Protein 8AHK (pdb70)

Structure (mmCIF, N/CA/C/O backbone):
data_8AHK
#
_entry.id   8AHK
#
loop_
_atom_site.group_PDB
_atom_site.id
_atom_site.type_symbol
_atom_site.label_atom_id
_atom_site.label_alt_id
_atom_site.label_comp_id
_atom_site.label_asym_id
_atom_site.label_entity_id
_atom_site.label_seq_id
_atom_site.pdbx_PDB_ins_code
_atom_site.Cartn_x
_atom_site.Cartn_y
_atom_site.Cartn_z
_atom_site.occupancy
_atom_site.B_iso_or_equiv
_atom_site.auth_seq_id
_atom_site.auth_comp_id
_atom_site.auth_asym_id
_atom_site.auth_atom_id
_atom_site.pdbx_PDB_model_num
ATOM 1 N N . ALA A 1 1 ? 14.138 0.614 0.052 1.00 0.00 1 ALA A N 1
ATOM 2 C CA . ALA A 1 1 ? 13.539 1.861 -0.467 1.00 0.00 1 ALA A CA 1
ATOM 3 C C . ALA A 1 1 ? 13.205 1.718 -1.945 1.00 0.00 1 ALA A C 1
ATOM 4 O O . ALA A 1 1 ? 12.053 1.874 -2.343 1.00 0.00 1 ALA A O 1
ATOM 13 N N . SER A 1 2 ? 14.208 1.402 -2.757 1.00 0.00 2 SER A N 1
ATOM 14 C CA . SER A 1 2 ? 13.999 1.207 -4.185 1.00 0.00 2 SER A CA 1
ATOM 15 C C . SER A 1 2 ? 13.375 -0.163 -4.460 1.00 0.00 2 SER A C 1
ATOM 16 O O . SER A 1 2 ? 13.972 -1.023 -5.113 1.00 0.00 2 SER A O 1
ATOM 24 N N . CYS A 1 3 ? 12.171 -0.359 -3.951 1.00 0.00 3 CYS A N 1
ATOM 25 C CA . CYS A 1 3 ? 11.470 -1.621 -4.094 1.00 0.00 3 CYS A CA 1
ATOM 26 C C . CYS A 1 3 ? 10.764 -1.697 -5.447 1.00 0.00 3 CYS A C 1
ATOM 27 O O . CYS A 1 3 ? 10.503 -0.674 -6.082 1.00 0.00 3 CYS A O 1
ATOM 34 N N . PRO A 1 4 ? 10.486 -2.935 -5.915 1.00 0.00 4 PRO A N 1
ATOM 35 C CA . PRO A 1 4 ? 9.893 -3.215 -7.236 1.00 0.00 4 PRO A CA 1
ATOM 36 C C . PRO A 1 4 ? 8.635 -2.423 -7.553 1.00 0.00 4 PRO A C 1
ATOM 37 O O . PRO A 1 4 ? 8.248 -2.310 -8.715 1.00 0.00 4 PRO A O 1
ATOM 48 N N . ASN A 1 5 ? 7.992 -1.894 -6.531 1.00 0.00 5 ASN A N 1
ATOM 49 C CA . ASN A 1 5 ? 6.675 -1.310 -6.696 1.00 0.00 5 ASN A CA 1
ATOM 50 C C . ASN A 1 5 ? 6.555 0.070 -6.063 1.00 0.00 5 ASN A C 1
ATOM 51 O O . ASN A 1 5 ? 5.529 0.378 -5.471 1.00 0.00 5 ASN A O 1
ATOM 62 N N . VAL A 1 6 ? 7.567 0.915 -6.188 1.00 0.00 6 VAL A N 1
ATOM 63 C CA . VAL A 1 6 ? 7.477 2.247 -5.595 1.00 0.00 6 VAL A CA 1
ATOM 64 C C . VAL A 1 6 ? 6.384 3.064 -6.280 1.00 0.00 6 VAL A C 1
ATOM 65 O O . VAL A 1 6 ? 6.474 3.383 -7.465 1.00 0.00 6 VAL A O 1
ATOM 78 N N . GLY A 1 7 ? 5.344 3.376 -5.523 1.00 0.00 7 GLY A N 1
ATOM 79 C CA . GLY A 1 7 ? 4.202 4.081 -6.059 1.00 0.00 7 GLY A CA 1
ATOM 80 C C . GLY A 1 7 ? 3.247 3.136 -6.751 1.00 0.00 7 GLY A C 1
ATOM 81 O O . GLY A 1 7 ? 2.349 3.559 -7.485 1.00 0.00 7 GLY A O 1
ATOM 85 N N . ALA A 1 8 ? 3.442 1.848 -6.517 1.00 0.00 8 ALA A N 1
ATOM 86 C CA . ALA A 1 8 ? 2.607 0.824 -7.126 1.00 0.00 8 ALA A CA 1
ATOM 87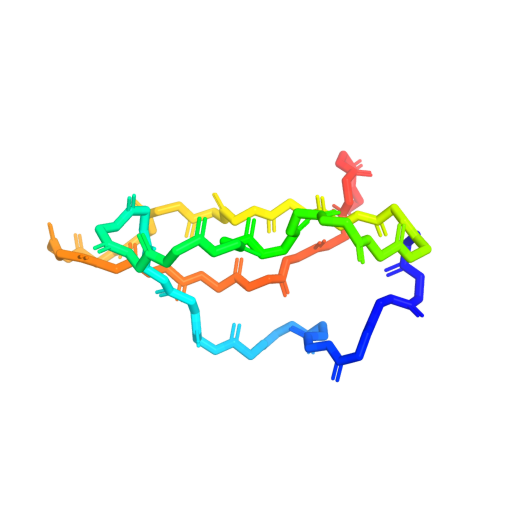 C C . ALA A 1 8 ? 1.594 0.322 -6.119 1.00 0.00 8 ALA A C 1
ATOM 88 O O . ALA A 1 8 ? 1.930 0.073 -4.967 1.00 0.00 8 ALA A O 1
ATOM 95 N N . VAL A 1 9 ? 0.358 0.178 -6.559 1.00 0.00 9 VAL A N 1
ATOM 96 C CA . VAL A 1 9 ? -0.734 -0.196 -5.673 1.00 0.00 9 VAL A CA 1
ATOM 97 C C . VAL A 1 9 ? -0.533 -1.581 -5.065 1.00 0.00 9 VAL A C 1
ATOM 98 O O . VAL A 1 9 ? -0.358 -2.576 -5.771 1.00 0.00 9 VAL A O 1
ATOM 111 N N . CYS A 1 10 ? -0.539 -1.615 -3.745 1.00 0.00 10 CYS A N 1
ATOM 112 C CA . CYS A 1 10 ? -0.553 -2.851 -2.989 1.00 0.00 10 CYS A CA 1
ATOM 113 C C . CYS A 1 10 ? -1.872 -2.937 -2.248 1.00 0.00 10 CYS A C 1
ATOM 114 O O . CYS A 1 10 ? -2.736 -2.082 -2.409 1.00 0.00 10 CYS A O 1
ATOM 121 N N . SER A 1 11 ? -2.034 -3.971 -1.467 1.00 0.00 11 SER A N 1
ATOM 122 C CA . SER A 1 11 ? -3.177 -4.092 -0.594 1.00 0.00 11 SER A CA 1
ATOM 123 C C . SER A 1 11 ? -2.746 -4.899 0.600 1.00 0.00 11 SER A C 1
ATOM 124 O O . SER A 1 11 ? -2.166 -5.967 0.435 1.00 0.00 11 SER A O 1
ATOM 132 N N . PRO A 1 12 ? -2.998 -4.409 1.817 1.00 0.00 12 PRO A N 1
ATOM 133 C CA . PRO A 1 12 ? -2.643 -5.150 3.020 1.00 0.00 12 PRO A CA 1
ATOM 134 C C . PRO A 1 12 ? -3.365 -6.497 3.079 1.00 0.00 12 PRO A C 1
ATOM 135 O O . PRO A 1 12 ? -3.058 -7.345 3.914 1.00 0.00 12 PRO A O 1
ATOM 146 N N . PHE A 1 13 ? -4.326 -6.684 2.171 1.00 0.00 13 PHE A N 1
ATOM 147 C CA . PHE A 1 13 ? -5.083 -7.927 2.087 1.00 0.00 13 PHE A CA 1
ATOM 148 C C . PHE A 1 13 ? -4.423 -8.903 1.121 1.00 0.00 13 PHE A C 1
ATOM 149 O O . PHE A 1 13 ? -4.921 -10.007 0.906 1.00 0.00 13 PHE A O 1
ATOM 166 N N . GLU A 1 14 ? -3.313 -8.490 0.521 1.00 0.00 14 GLU A N 1
ATOM 167 C CA . GLU A 1 14 ? -2.563 -9.355 -0.374 1.00 0.00 14 GLU A CA 1
ATOM 168 C C . GLU A 1 14 ? -1.752 -10.368 0.434 1.00 0.00 14 GLU A C 1
ATOM 169 O O . GLU A 1 14 ? -2.104 -10.686 1.573 1.00 0.00 14 GLU A O 1
ATOM 181 N N . THR A 1 15 ? -0.677 -10.869 -0.135 1.00 0.00 15 THR A N 1
ATOM 182 C CA . THR A 1 15 ? 0.097 -11.906 0.514 1.00 0.00 15 THR A CA 1
ATOM 183 C C . THR A 1 15 ? 1.395 -11.358 1.090 1.00 0.00 15 THR A C 1
ATOM 184 O O . THR A 1 15 ? 1.715 -11.576 2.261 1.00 0.00 15 THR A O 1
ATOM 195 N N . LYS A 1 16 ? 2.116 -10.627 0.260 1.00 0.00 16 LYS A N 1
ATOM 196 C CA . LYS A 1 16 ? 3.417 -10.076 0.623 1.00 0.00 16 LYS A CA 1
ATOM 197 C C . LYS A 1 16 ? 3.502 -8.563 0.392 1.00 0.00 16 LYS A C 1
ATOM 198 O O . LYS A 1 16 ? 4.496 -8.103 -0.168 1.00 0.00 16 LYS A O 1
ATOM 217 N N . PRO A 1 17 ? 2.467 -7.765 0.766 1.00 0.00 17 PRO A N 1
ATOM 218 C CA . PRO A 1 17 ? 2.415 -6.334 0.425 1.00 0.00 17 PRO A CA 1
ATOM 219 C C . PRO A 1 17 ? 3.703 -5.608 0.772 1.00 0.00 17 PRO A C 1
ATOM 220 O O . PRO A 1 17 ? 3.971 -5.323 1.943 1.00 0.00 17 PRO A O 1
ATOM 231 N N . CYS A 1 18 ? 4.474 -5.290 -0.265 1.00 0.00 18 CYS A N 1
ATOM 232 C CA . CYS A 1 18 ? 5.768 -4.621 -0.113 1.00 0.00 18 CYS A CA 1
ATOM 233 C C . CYS A 1 18 ? 6.628 -5.338 0.934 1.00 0.00 18 CYS A C 1
ATOM 234 O O . CYS A 1 18 ? 7.451 -4.722 1.611 1.00 0.00 18 CYS A O 1
ATOM 241 N N . GLY A 1 19 ? 6.432 -6.649 1.039 1.00 0.00 19 GLY A N 1
ATOM 242 C CA . GLY A 1 19 ? 7.001 -7.416 2.125 1.00 0.00 19 GLY A CA 1
ATOM 243 C C . GLY A 1 19 ? 8.432 -7.829 1.892 1.00 0.00 19 GLY A C 1
ATOM 244 O O . GLY A 1 19 ? 9.350 -7.013 2.011 1.00 0.00 19 GLY A O 1
ATOM 248 N N . ASN A 1 20 ? 8.616 -9.106 1.575 1.00 0.00 20 ASN A N 1
ATOM 249 C CA . ASN A 1 20 ? 9.943 -9.670 1.363 1.00 0.00 20 ASN A CA 1
ATOM 250 C C . ASN A 1 20 ? 10.592 -9.112 0.099 1.00 0.00 20 ASN A C 1
ATOM 251 O O . ASN A 1 20 ? 10.655 -9.773 -0.940 1.00 0.00 20 ASN A O 1
ATOM 262 N N . VAL A 1 21 ? 11.084 -7.889 0.210 1.00 0.00 21 VAL A N 1
ATOM 263 C CA . VAL A 1 21 ? 11.762 -7.214 -0.879 1.00 0.00 21 VAL A CA 1
ATOM 264 C C . VAL A 1 21 ? 12.912 -6.390 -0.311 1.00 0.00 21 VAL A C 1
ATOM 265 O O . VAL A 1 21 ? 13.197 -6.458 0.887 1.00 0.00 21 VAL A O 1
ATOM 278 N N . LYS A 1 22 ? 13.557 -5.611 -1.162 1.00 0.00 22 LYS A N 1
ATOM 279 C CA . LYS A 1 22 ? 14.634 -4.727 -0.735 1.00 0.00 22 LYS A CA 1
ATOM 280 C C . LYS A 1 22 ? 14.087 -3.477 -0.027 1.00 0.00 22 LYS A C 1
ATOM 281 O O . LYS A 1 22 ? 14.312 -2.346 -0.469 1.00 0.00 22 LYS A O 1
ATOM 300 N N . ASP A 1 23 ? 13.368 -3.705 1.077 1.00 0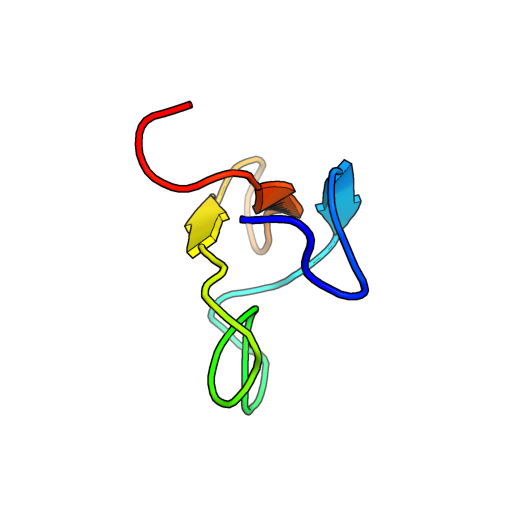.00 23 ASP A N 1
ATOM 301 C CA . ASP A 1 23 ? 12.831 -2.631 1.923 1.00 0.00 23 ASP A CA 1
ATOM 302 C C . ASP A 1 23 ? 11.733 -1.831 1.208 1.00 0.00 23 ASP A C 1
ATOM 303 O O . ASP A 1 23 ? 11.999 -1.077 0.269 1.00 0.00 23 ASP A O 1
ATOM 312 N N . CYS A 1 24 ? 10.495 -2.011 1.659 1.00 0.00 24 CYS A N 1
ATOM 313 C CA . CYS A 1 24 ? 9.336 -1.358 1.053 1.00 0.00 24 CYS A CA 1
ATOM 314 C C . CYS A 1 24 ? 8.185 -1.324 2.056 1.00 0.00 24 CYS A C 1
ATOM 315 O O . CYS A 1 24 ? 8.164 -2.111 3.003 1.00 0.00 24 CYS A O 1
ATOM 322 N N . ARG A 1 25 ? 7.241 -0.409 1.867 1.00 0.00 25 ARG A N 1
ATOM 323 C CA . ARG A 1 25 ? 6.110 -0.288 2.786 1.00 0.00 25 ARG A CA 1
ATOM 324 C C . ARG A 1 25 ? 4.792 -0.200 2.030 1.00 0.00 25 ARG A C 1
ATOM 325 O O . ARG A 1 25 ? 4.690 0.516 1.041 1.00 0.00 25 ARG A O 1
ATOM 346 N N . CYS A 1 26 ? 3.787 -0.933 2.492 1.00 0.00 26 CYS A N 1
ATOM 347 C CA . CYS A 1 26 ? 2.459 -0.854 1.898 1.00 0.00 26 CYS A CA 1
ATOM 348 C C . CYS A 1 26 ? 1.655 0.206 2.633 1.00 0.00 26 CYS A C 1
ATOM 349 O O . CYS A 1 26 ? 1.176 -0.030 3.740 1.00 0.00 26 CYS A O 1
ATOM 356 N N . LEU A 1 27 ? 1.556 1.386 2.036 1.00 0.00 27 LEU A N 1
ATOM 357 C CA . LEU A 1 27 ? 0.739 2.459 2.586 1.00 0.00 27 LEU A CA 1
ATOM 358 C C . LEU A 1 27 ? -0.707 2.168 2.222 1.00 0.00 27 LEU A C 1
ATOM 359 O O . LEU A 1 27 ? -1.094 2.356 1.076 1.00 0.00 27 LEU A O 1
ATOM 375 N N . PRO A 1 28 ? -1.519 1.727 3.189 1.00 0.00 28 PRO A N 1
ATOM 376 C CA . PRO A 1 28 ? -2.897 1.326 2.940 1.00 0.00 28 PRO A CA 1
ATOM 377 C C . PRO A 1 28 ? -3.839 2.519 2.786 1.00 0.00 28 PRO A C 1
ATOM 378 O O . PRO A 1 28 ? -4.662 2.802 3.660 1.00 0.00 28 PRO A O 1
ATOM 389 N N . TRP A 1 29 ? -3.697 3.227 1.675 1.00 0.00 29 TRP A N 1
ATOM 390 C CA . TRP A 1 29 ? -4.586 4.330 1.358 1.00 0.00 29 TRP A CA 1
ATOM 391 C C . TRP A 1 29 ? -5.784 3.843 0.538 1.00 0.00 29 TRP A C 1
ATOM 392 O O . TRP A 1 29 ? -5.838 2.688 0.091 1.00 0.00 29 TRP A O 1
ATOM 413 N N . GLY A 1 30 ? -6.760 4.714 0.374 1.00 0.00 30 GLY A N 1
ATOM 414 C CA . GLY A 1 30 ? -7.962 4.337 -0.324 1.00 0.00 30 GLY A CA 1
ATOM 415 C C . GLY A 1 30 ? -8.941 3.699 0.623 1.00 0.00 30 GLY A C 1
ATOM 416 O O . GLY A 1 30 ? -9.130 4.185 1.738 1.00 0.00 30 GLY A O 1
ATOM 420 N N . LEU A 1 31 ? -9.554 2.605 0.212 1.00 0.00 31 LEU A N 1
ATOM 421 C CA . LEU A 1 31 ? -10.506 1.933 1.082 1.00 0.00 31 LEU A CA 1
ATOM 422 C C . LEU A 1 31 ? -9.994 0.548 1.455 1.00 0.00 31 LEU A C 1
ATOM 423 O O . LEU A 1 31 ? -10.058 0.142 2.615 1.00 0.00 31 LEU A O 1
ATOM 439 N N . PHE A 1 32 ? -9.482 -0.172 0.465 1.00 0.00 32 PHE A N 1
ATOM 440 C CA . PHE A 1 32 ? -9.110 -1.568 0.665 1.00 0.00 32 PHE A CA 1
ATOM 441 C C . PHE A 1 32 ? -7.659 -1.863 0.299 1.00 0.00 32 PHE A C 1
ATOM 442 O O . PHE A 1 32 ? -7.241 -3.012 0.360 1.00 0.00 32 PHE A O 1
ATOM 459 N N . PHE A 1 33 ? -6.889 -0.874 -0.116 1.00 0.00 33 PHE A N 1
ATOM 460 C CA . PHE A 1 33 ? -5.573 -1.174 -0.645 1.00 0.00 33 PHE A CA 1
ATOM 461 C C . PHE A 1 33 ? -4.570 -0.121 -0.233 1.00 0.00 33 PHE A C 1
ATOM 462 O O . PHE A 1 33 ? -4.639 0.400 0.871 1.00 0.00 33 PHE A O 1
ATOM 479 N N . GLY A 1 34 ? -3.629 0.147 -1.113 1.00 0.00 34 GLY A N 1
ATOM 480 C CA . GLY A 1 34 ? -2.632 1.149 -0.863 1.00 0.00 34 GLY A CA 1
ATOM 481 C C . GLY A 1 34 ? -1.571 1.155 -1.935 1.00 0.00 34 GLY A C 1
ATOM 482 O O . GLY A 1 34 ? -1.840 0.780 -3.073 1.00 0.00 34 GLY A O 1
ATOM 486 N N . THR A 1 35 ? -0.367 1.575 -1.584 1.00 0.00 35 THR A N 1
ATOM 487 C CA . THR A 1 35 ? 0.740 1.586 -2.532 1.00 0.00 35 THR A CA 1
ATOM 488 C C . THR A 1 35 ? 2.052 1.231 -1.848 1.00 0.00 35 THR A C 1
ATOM 489 O O . THR A 1 35 ? 2.285 1.620 -0.702 1.00 0.00 35 THR A O 1
ATOM 500 N N . CYS A 1 36 ? 2.891 0.480 -2.549 1.00 0.00 36 CYS A N 1
ATOM 501 C CA . CYS A 1 36 ? 4.251 0.239 -2.111 1.00 0.00 36 CYS A CA 1
ATOM 502 C C . CYS A 1 36 ? 5.022 1.538 -2.196 1.00 0.00 36 CYS A C 1
ATOM 503 O O . CYS A 1 36 ? 5.221 2.082 -3.279 1.00 0.00 36 CYS A O 1
ATOM 510 N N . ILE A 1 37 ? 5.402 2.053 -1.049 1.00 0.00 37 ILE A N 1
ATOM 511 C CA . ILE A 1 37 ? 6.042 3.346 -0.963 1.00 0.00 37 ILE A CA 1
ATOM 512 C C . ILE A 1 37 ? 7.437 3.225 -0.386 1.00 0.00 37 ILE A C 1
ATOM 513 O O . ILE A 1 37 ? 7.873 2.145 0.022 1.00 0.00 37 ILE A O 1
ATOM 529 N N . ASN A 1 38 ? 8.113 4.352 -0.339 1.00 0.00 38 ASN A N 1
ATOM 530 C CA . ASN A 1 38 ? 9.432 4.440 0.251 1.00 0.00 38 ASN A CA 1
ATOM 531 C C . ASN A 1 38 ? 9.299 4.615 1.753 1.00 0.00 38 ASN A C 1
ATOM 532 O O . ASN A 1 38 ? 8.690 5.582 2.212 1.00 0.00 38 ASN A O 1
ATOM 543 N N . PRO A 1 39 ? 9.846 3.677 2.539 1.00 0.00 39 PRO A N 1
ATOM 544 C CA . PRO A 1 39 ? 9.756 3.720 4.001 1.00 0.00 39 PRO A CA 1
ATOM 545 C C . PRO A 1 39 ? 10.240 5.043 4.570 1.00 0.00 39 PRO A C 1
ATOM 546 O O . PRO A 1 39 ? 11.395 5.425 4.373 1.00 0.00 39 PRO A O 1
ATOM 557 N N . THR A 1 40 ? 9.337 5.734 5.257 1.00 0.00 40 THR A N 1
ATOM 558 C CA . THR A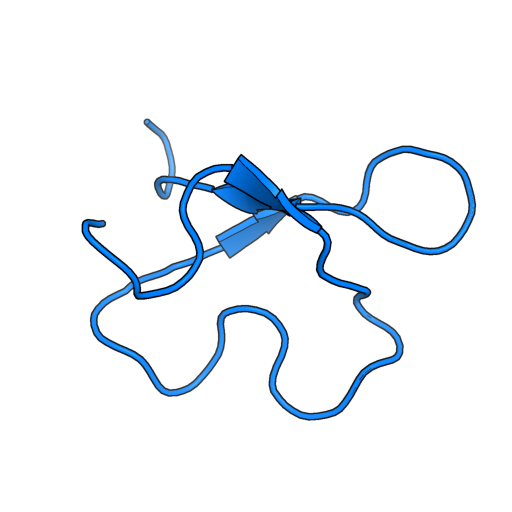 1 40 ? 9.603 7.039 5.872 1.00 0.00 40 THR A CA 1
ATOM 559 C C . THR A 1 40 ? 10.163 8.053 4.867 1.00 0.00 40 THR A C 1
ATOM 560 O O . THR A 1 40 ? 10.733 9.075 5.250 1.00 0.00 40 THR A O 1
ATOM 571 N N . GLY A 1 41 ? 9.986 7.767 3.585 1.00 0.00 41 GLY A N 1
ATOM 572 C CA . GLY A 1 41 ? 10.464 8.657 2.549 1.00 0.00 41 GLY A CA 1
ATOM 573 C C . GLY A 1 41 ? 9.338 9.434 1.910 1.00 0.00 41 GLY A C 1
ATOM 574 O O . GLY A 1 41 ? 9.584 10.549 1.412 1.00 0.00 41 GLY A O 1
ATOM 579 N N . ALA A 1 1 ? 15.160 1.677 0.875 1.00 0.00 1 ALA A N 2
ATOM 580 C CA . ALA A 1 1 ? 13.977 2.048 0.070 1.00 0.00 1 ALA A CA 2
ATOM 581 C C . ALA A 1 1 ? 14.284 1.903 -1.412 1.00 0.00 1 ALA A C 2
ATOM 582 O O . ALA A 1 1 ? 14.411 2.892 -2.136 1.00 0.00 1 ALA A O 2
ATOM 591 N N . SER A 1 2 ? 14.413 0.663 -1.860 1.00 0.00 2 SER A N 2
ATOM 592 C CA . SER A 1 2 ? 14.759 0.392 -3.246 1.00 0.00 2 SER A CA 2
ATOM 593 C C . SER A 1 2 ? 13.976 -0.807 -3.771 1.00 0.00 2 SER A C 2
ATOM 594 O O . SER A 1 2 ? 14.529 -1.686 -4.436 1.00 0.00 2 SER A O 2
ATOM 602 N N . CYS A 1 3 ? 12.690 -0.849 -3.457 1.00 0.00 3 CYS A N 2
ATOM 603 C CA . CYS A 1 3 ? 11.839 -1.933 -3.917 1.00 0.00 3 CYS A CA 2
ATOM 604 C C . CYS A 1 3 ? 11.442 -1.719 -5.375 1.00 0.00 3 CYS A C 2
ATOM 605 O O . CYS A 1 3 ? 11.401 -0.583 -5.845 1.00 0.00 3 CYS A O 2
ATOM 612 N N . PRO A 1 4 ? 11.180 -2.816 -6.108 1.00 0.00 4 PRO A N 2
ATOM 613 C CA . PRO A 1 4 ? 10.878 -2.786 -7.546 1.00 0.00 4 PRO A CA 2
ATOM 614 C C . PRO A 1 4 ? 9.889 -1.697 -7.946 1.00 0.00 4 PRO A C 2
ATOM 615 O O . PRO A 1 4 ? 10.197 -0.825 -8.758 1.00 0.00 4 PRO A O 2
ATOM 626 N N . ASN A 1 5 ? 8.709 -1.746 -7.358 1.00 0.00 5 ASN A N 2
ATOM 627 C CA . ASN A 1 5 ? 7.614 -0.888 -7.769 1.00 0.00 5 ASN A CA 2
ATOM 628 C C . ASN A 1 5 ? 7.256 0.144 -6.703 1.00 0.00 5 ASN A C 2
ATOM 629 O O . ASN A 1 5 ? 6.423 -0.107 -5.831 1.00 0.00 5 ASN A O 2
ATOM 640 N N . VAL A 1 6 ? 7.903 1.298 -6.766 1.00 0.00 6 VAL A N 2
ATOM 641 C CA . VAL A 1 6 ? 7.575 2.402 -5.874 1.00 0.00 6 VAL A CA 2
ATOM 642 C C . VAL A 1 6 ? 6.358 3.156 -6.406 1.00 0.00 6 VAL A C 2
ATOM 643 O O . VAL A 1 6 ? 6.327 3.556 -7.572 1.00 0.00 6 VAL A O 2
ATOM 656 N N . GLY A 1 7 ? 5.356 3.332 -5.555 1.00 0.00 7 GLY A N 2
ATOM 657 C CA . GLY A 1 7 ? 4.134 4.000 -5.960 1.00 0.00 7 GLY A CA 2
ATOM 658 C C . GLY A 1 7 ? 3.144 3.036 -6.578 1.00 0.00 7 GLY A C 2
ATOM 659 O O . GLY A 1 7 ? 2.175 3.446 -7.220 1.00 0.00 7 GLY A O 2
ATOM 663 N N . ALA A 1 8 ? 3.378 1.747 -6.368 1.00 0.00 8 ALA A N 2
ATOM 664 C CA . ALA A 1 8 ? 2.560 0.711 -6.988 1.00 0.00 8 ALA A CA 2
ATOM 665 C C . ALA A 1 8 ? 1.515 0.188 -6.018 1.00 0.00 8 ALA A C 2
ATOM 666 O O . ALA A 1 8 ? 1.834 -0.174 -4.891 1.00 0.00 8 ALA A O 2
ATOM 673 N N . VAL A 1 9 ? 0.269 0.146 -6.469 1.00 0.00 9 VAL A N 2
ATOM 674 C CA . VAL A 1 9 ? -0.850 -0.247 -5.621 1.00 0.00 9 VAL A CA 2
ATOM 675 C C . VAL A 1 9 ? -0.672 -1.647 -5.033 1.00 0.00 9 VAL A C 2
ATOM 676 O O . VAL A 1 9 ? -0.487 -2.628 -5.751 1.00 0.00 9 VAL A O 2
ATOM 689 N N . CYS A 1 10 ? -0.726 -1.702 -3.717 1.00 0.00 10 CYS A N 2
ATOM 690 C CA . CYS A 1 10 ? -0.715 -2.944 -2.973 1.00 0.00 10 CYS A CA 2
ATOM 691 C C . CYS A 1 10 ? -1.972 -2.997 -2.127 1.00 0.00 10 CYS A C 2
ATOM 692 O O . CYS A 1 10 ? -2.589 -1.974 -1.879 1.00 0.00 10 CYS A O 2
ATOM 699 N N . SER A 1 11 ? -2.366 -4.175 -1.709 1.00 0.00 11 SER A N 2
ATOM 700 C CA . SER A 1 11 ? -3.451 -4.302 -0.759 1.00 0.00 11 SER A CA 2
ATOM 701 C C . SER A 1 11 ? -2.921 -5.003 0.478 1.00 0.00 11 SER A C 2
ATOM 702 O O . SER A 1 11 ? -2.303 -6.059 0.368 1.00 0.00 11 SER A O 2
ATOM 710 N N . PRO A 1 12 ? -3.120 -4.430 1.675 1.00 0.00 12 PRO A N 2
ATOM 711 C CA . PRO A 1 12 ? -2.678 -5.068 2.912 1.00 0.00 12 PRO A CA 2
ATOM 712 C C . PRO A 1 12 ? -3.390 -6.402 3.145 1.00 0.00 12 PRO A C 2
ATOM 713 O O . PRO A 1 12 ? -3.062 -7.141 4.072 1.00 0.00 12 PRO A O 2
ATOM 724 N N . PHE A 1 13 ? -4.367 -6.702 2.286 1.00 0.00 13 PHE A N 2
ATOM 725 C CA . PHE A 1 13 ? -5.096 -7.962 2.352 1.00 0.00 13 PHE A CA 2
ATOM 726 C C . PHE A 1 13 ? -4.414 -9.039 1.511 1.00 0.00 13 PHE A C 2
ATOM 727 O O . PHE A 1 13 ? -4.846 -10.192 1.502 1.00 0.00 13 PHE A O 2
ATOM 744 N N . GLU A 1 14 ? -3.351 -8.665 0.804 1.00 0.00 14 GLU A N 2
ATOM 745 C CA . GLU A 1 14 ? -2.623 -9.613 -0.028 1.00 0.00 14 GLU A CA 2
ATOM 746 C C . GLU A 1 14 ? -1.724 -10.502 0.829 1.00 0.00 14 GLU A C 2
ATOM 747 O O . GLU A 1 14 ? -1.943 -10.656 2.033 1.00 0.00 14 GLU A O 2
ATOM 759 N N . THR A 1 15 ? -0.703 -11.063 0.209 1.00 0.00 15 THR A N 2
ATOM 760 C CA . THR A 1 15 ? 0.172 -12.004 0.878 1.00 0.00 15 THR A CA 2
ATOM 761 C C . THR A 1 15 ? 1.550 -11.413 1.133 1.00 0.00 15 THR A C 2
ATOM 762 O O . THR A 1 15 ? 2.108 -11.534 2.226 1.00 0.00 15 THR A O 2
ATOM 773 N N . LYS A 1 16 ? 2.085 -10.763 0.116 1.00 0.00 16 LYS A N 2
ATOM 774 C CA . LYS A 1 16 ? 3.436 -10.222 0.163 1.00 0.00 16 LYS A CA 2
ATOM 775 C C . LYS A 1 16 ? 3.490 -8.704 -0.055 1.00 0.00 16 LYS A C 2
ATOM 776 O O . LYS A 1 16 ? 4.384 -8.238 -0.766 1.00 0.00 16 LYS A O 2
ATOM 795 N N . PRO A 1 17 ? 2.560 -7.898 0.523 1.00 0.00 17 PRO A N 2
ATOM 796 C CA . PRO A 1 17 ? 2.478 -6.464 0.209 1.00 0.00 17 PRO A CA 2
ATOM 797 C C . PRO A 1 17 ? 3.788 -5.749 0.472 1.00 0.00 17 PRO A C 2
ATOM 798 O O . PRO A 1 17 ? 4.156 -5.504 1.622 1.00 0.00 17 PRO A O 2
ATOM 809 N N . CYS A 1 18 ? 4.469 -5.411 -0.616 1.00 0.00 18 CYS A N 2
ATOM 810 C CA . CYS A 1 18 ? 5.770 -4.744 -0.561 1.00 0.00 18 CYS A CA 2
ATOM 811 C C . CYS A 1 18 ? 6.735 -5.513 0.347 1.00 0.00 18 CYS A C 2
ATOM 812 O O . CYS A 1 18 ? 7.648 -4.932 0.934 1.00 0.00 18 CYS A O 2
ATOM 819 N N . GLY A 1 19 ? 6.524 -6.821 0.457 1.00 0.00 19 GLY A N 2
ATOM 820 C CA . GLY A 1 19 ? 7.280 -7.619 1.395 1.00 0.00 19 GLY A CA 2
ATOM 821 C C . GLY A 1 19 ? 8.405 -8.387 0.745 1.00 0.00 19 GLY A C 2
ATOM 822 O O . GLY A 1 19 ? 8.328 -8.731 -0.437 1.00 0.00 19 GLY A O 2
ATOM 826 N N . ASN A 1 20 ? 9.430 -8.668 1.544 1.00 0.00 20 ASN A N 2
ATOM 827 C CA . ASN A 1 20 ? 10.632 -9.381 1.110 1.00 0.00 20 ASN A CA 2
ATOM 828 C C . ASN A 1 20 ? 11.249 -8.678 -0.086 1.00 0.00 20 ASN A C 2
ATOM 829 O O . ASN A 1 20 ? 11.241 -9.194 -1.206 1.00 0.00 20 ASN A O 2
ATOM 840 N N . VAL A 1 21 ? 11.847 -7.534 0.190 1.00 0.00 21 VAL A N 2
ATOM 841 C CA . VAL A 1 21 ? 12.414 -6.661 -0.826 1.00 0.00 21 VAL A CA 2
ATOM 842 C C . VAL A 1 21 ? 13.429 -5.740 -0.167 1.00 0.00 21 VAL A C 2
ATOM 843 O O . VAL A 1 21 ? 13.772 -5.916 1.002 1.00 0.00 21 VAL A O 2
ATOM 856 N N . LYS A 1 22 ? 13.904 -4.765 -0.920 1.00 0.00 22 LYS A N 2
ATOM 857 C CA . LYS A 1 22 ? 14.808 -3.752 -0.397 1.00 0.00 22 LYS A CA 2
ATOM 858 C C . LYS A 1 22 ? 14.018 -2.729 0.420 1.00 0.00 22 LYS A C 2
ATOM 859 O O . LYS A 1 22 ? 13.887 -1.574 0.005 1.00 0.00 22 LYS A O 2
ATOM 878 N N . ASP A 1 23 ? 13.495 -3.194 1.563 1.00 0.00 23 ASP A N 2
ATOM 879 C CA . ASP A 1 23 ? 12.669 -2.405 2.499 1.00 0.00 23 ASP A CA 2
ATOM 880 C C . ASP A 1 23 ? 11.610 -1.544 1.794 1.00 0.00 23 ASP A C 2
ATOM 881 O O . ASP A 1 23 ? 11.880 -0.462 1.271 1.00 0.00 23 ASP A O 2
ATOM 890 N N . CYS A 1 24 ? 10.383 -2.050 1.801 1.00 0.00 24 CYS A N 2
ATOM 891 C CA . CYS A 1 24 ? 9.262 -1.398 1.136 1.00 0.00 24 CYS A CA 2
ATOM 892 C C . CYS A 1 24 ? 8.046 -1.423 2.051 1.00 0.00 24 CYS A C 2
ATOM 893 O O . CYS A 1 24 ? 7.883 -2.346 2.849 1.00 0.00 24 CYS A O 2
ATOM 900 N N . ARG A 1 25 ? 7.200 -0.412 1.946 1.00 0.00 25 ARG A N 2
ATOM 901 C CA . ARG A 1 25 ? 6.052 -0.289 2.833 1.00 0.00 25 ARG A CA 2
ATOM 902 C C . ARG A 1 25 ? 4.767 -0.207 2.035 1.00 0.00 25 ARG A C 2
ATOM 903 O O . ARG A 1 25 ? 4.690 0.536 1.062 1.00 0.00 25 ARG A O 2
ATOM 924 N N . CYS A 1 26 ? 3.760 -0.970 2.425 1.00 0.00 26 CYS A N 2
ATOM 925 C CA . CYS A 1 26 ? 2.455 -0.814 1.816 1.00 0.00 26 CYS A CA 2
ATOM 926 C C . CYS A 1 26 ? 1.670 0.231 2.588 1.00 0.00 26 CYS A C 2
ATOM 927 O O . CYS A 1 26 ? 1.196 -0.031 3.692 1.00 0.00 26 CYS A O 2
ATOM 934 N N . LEU A 1 27 ? 1.571 1.423 2.021 1.00 0.00 27 LEU A N 2
ATOM 935 C CA . LEU A 1 27 ? 0.755 2.481 2.596 1.00 0.00 27 LEU A CA 2
ATOM 936 C C . LEU A 1 27 ? -0.684 2.185 2.227 1.00 0.00 27 LEU A C 2
ATOM 937 O O . LEU A 1 27 ? -1.074 2.380 1.084 1.00 0.00 27 LEU A O 2
ATOM 953 N N . PRO A 1 28 ? -1.488 1.725 3.185 1.00 0.00 28 PRO A N 2
ATOM 954 C CA . PRO A 1 28 ? -2.856 1.312 2.923 1.00 0.00 28 PRO A CA 2
ATOM 955 C C . PRO A 1 28 ? -3.809 2.500 2.801 1.00 0.00 28 PRO A C 2
ATOM 956 O O . PRO A 1 28 ? -4.653 2.736 3.671 1.00 0.00 28 PRO A O 2
ATOM 967 N N . TRP A 1 29 ? -3.659 3.247 1.716 1.00 0.00 29 TRP A N 2
ATOM 968 C CA . TRP A 1 29 ? -4.546 4.359 1.423 1.00 0.00 29 TRP A CA 2
ATOM 969 C C . TRP A 1 29 ? -5.733 3.895 0.579 1.00 0.00 29 TRP A C 2
ATOM 970 O O . TRP A 1 29 ? -5.776 2.759 0.086 1.00 0.00 29 TRP A O 2
ATOM 991 N N . GLY A 1 30 ? -6.718 4.757 0.444 1.00 0.00 30 GLY A N 2
ATOM 992 C CA . GLY A 1 30 ? -7.868 4.424 -0.351 1.00 0.00 30 GLY A CA 2
ATOM 993 C C . GLY A 1 30 ? -8.940 3.778 0.481 1.00 0.00 30 GLY A C 2
ATOM 994 O O . GLY A 1 30 ? -9.313 4.303 1.531 1.00 0.00 30 GLY A O 2
ATOM 998 N N . LEU A 1 31 ? -9.432 2.634 0.041 1.00 0.00 31 LEU A N 2
ATOM 999 C CA . LEU A 1 31 ? -10.512 1.978 0.756 1.00 0.00 31 LEU A CA 2
ATOM 1000 C C . LEU A 1 31 ? -10.107 0.580 1.210 1.00 0.00 31 LEU A C 2
ATOM 1001 O O . LEU A 1 31 ? -10.361 0.188 2.350 1.00 0.00 31 LEU A O 2
ATOM 1017 N N . PHE A 1 32 ? -9.480 -0.175 0.316 1.00 0.00 32 PHE A N 2
ATOM 1018 C CA . PHE A 1 32 ? -9.099 -1.547 0.628 1.00 0.00 32 PHE A CA 2
ATOM 1019 C C . PHE A 1 32 ? -7.612 -1.806 0.404 1.00 0.00 32 PHE A C 2
ATOM 1020 O O . PHE A 1 32 ? -7.135 -2.910 0.651 1.00 0.00 32 PHE A O 2
ATOM 1037 N N . PHE A 1 33 ? -6.870 -0.820 -0.072 1.00 0.00 33 PHE A N 2
ATOM 1038 C CA . PHE A 1 33 ? -5.547 -1.108 -0.589 1.00 0.00 33 PHE A CA 2
ATOM 1039 C C . PHE A 1 33 ? -4.575 -0.012 -0.214 1.00 0.00 33 PHE A C 2
ATOM 1040 O O . PHE A 1 33 ? -4.651 0.529 0.878 1.00 0.00 33 PHE A O 2
ATOM 1057 N N . GLY A 1 34 ? -3.655 0.274 -1.111 1.00 0.00 34 GLY A N 2
ATOM 1058 C CA . GLY A 1 34 ? -2.667 1.292 -0.889 1.00 0.00 34 GLY A CA 2
ATOM 1059 C C . GLY A 1 34 ? -1.577 1.226 -1.932 1.00 0.00 34 GLY A C 2
ATOM 1060 O O . GLY A 1 34 ? -1.823 0.772 -3.046 1.00 0.00 34 GLY A O 2
ATOM 1064 N N . THR A 1 35 ? -0.375 1.661 -1.588 1.00 0.00 35 THR A N 2
ATOM 1065 C CA . THR A 1 35 ? 0.736 1.619 -2.531 1.00 0.00 35 THR A CA 2
ATOM 1066 C C . THR A 1 35 ? 2.047 1.226 -1.849 1.00 0.00 35 THR A C 2
ATOM 1067 O O . THR A 1 35 ? 2.275 1.550 -0.683 1.00 0.00 35 THR A O 2
ATOM 1078 N N . CYS A 1 36 ? 2.887 0.505 -2.584 1.00 0.00 36 CYS A N 2
ATOM 1079 C CA . CYS A 1 36 ? 4.256 0.240 -2.167 1.00 0.00 36 CYS A CA 2
ATOM 1080 C C . CYS A 1 36 ? 5.056 1.519 -2.228 1.00 0.00 36 CYS A C 2
ATOM 1081 O O . CYS A 1 36 ? 5.384 2.011 -3.307 1.00 0.00 36 CYS A O 2
ATOM 1088 N N . ILE A 1 37 ? 5.332 2.060 -1.063 1.00 0.00 37 ILE A N 2
ATOM 1089 C CA . ILE A 1 37 ? 6.023 3.321 -0.937 1.00 0.00 37 ILE A CA 2
ATOM 1090 C C . ILE A 1 37 ? 7.378 3.124 -0.300 1.00 0.00 37 ILE A C 2
ATOM 1091 O O . ILE A 1 37 ? 7.722 2.031 0.164 1.00 0.00 37 ILE A O 2
ATOM 1107 N N . ASN A 1 38 ? 8.121 4.201 -0.265 1.00 0.00 38 ASN A N 2
ATOM 1108 C CA . ASN A 1 38 ? 9.423 4.221 0.356 1.00 0.00 38 ASN A CA 2
ATOM 1109 C C . ASN A 1 38 ? 9.268 4.568 1.827 1.00 0.00 38 ASN A C 2
ATOM 1110 O O . ASN A 1 38 ? 8.707 5.611 2.161 1.00 0.00 38 ASN A O 2
ATOM 1121 N N . PRO A 1 39 ? 9.739 3.682 2.722 1.00 0.00 39 PRO A N 2
ATOM 1122 C CA . PRO A 1 39 ? 9.559 3.833 4.170 1.00 0.00 39 PRO A CA 2
ATOM 1123 C C . PRO A 1 39 ? 9.957 5.215 4.678 1.00 0.00 39 PRO A C 2
ATOM 1124 O O . PRO A 1 39 ? 11.116 5.625 4.546 1.00 0.00 39 PRO A O 2
ATOM 1135 N N . THR A 1 40 ? 8.983 5.914 5.260 1.00 0.00 40 THR A N 2
ATOM 1136 C CA . THR A 1 40 ? 9.146 7.287 5.758 1.00 0.00 40 THR A CA 2
ATOM 1137 C C . THR A 1 40 ? 9.767 8.221 4.713 1.00 0.00 40 THR A C 2
ATOM 1138 O O . THR A 1 40 ? 10.333 9.260 5.054 1.00 0.00 40 THR A O 2
ATOM 1149 N N . GLY A 1 41 ? 9.656 7.846 3.448 1.00 0.00 41 GLY A N 2
ATOM 1150 C CA . GLY A 1 41 ? 10.153 8.684 2.380 1.00 0.00 41 GLY A CA 2
ATOM 1151 C C . GLY A 1 41 ? 9.034 9.204 1.507 1.00 0.00 41 GLY A C 2
ATOM 1152 O O . GLY A 1 41 ? 7.905 9.364 2.019 1.00 0.00 41 GLY A O 2
ATOM 1157 N N . ALA A 1 1 ? 14.228 0.556 0.022 1.00 0.00 1 ALA A N 3
ATOM 1158 C CA . ALA A 1 1 ? 13.552 1.584 -0.806 1.00 0.00 1 ALA A CA 3
ATOM 1159 C C . ALA A 1 1 ? 13.353 1.098 -2.238 1.00 0.00 1 ALA A C 3
ATOM 1160 O O . ALA A 1 1 ? 12.405 1.501 -2.914 1.00 0.00 1 ALA A O 3
ATOM 1169 N N . SER A 1 2 ? 14.242 0.231 -2.699 1.00 0.00 2 SER A N 3
ATOM 1170 C CA . SER A 1 2 ? 14.176 -0.276 -4.059 1.00 0.00 2 SER A CA 3
ATOM 1171 C C . SER A 1 2 ? 13.168 -1.416 -4.170 1.00 0.00 2 SER A C 3
ATOM 1172 O O . SER A 1 2 ? 13.527 -2.593 -4.126 1.00 0.00 2 SER A O 3
ATOM 1180 N N . CYS A 1 3 ? 11.902 -1.055 -4.296 1.00 0.00 3 CYS A N 3
ATOM 1181 C CA . CYS A 1 3 ? 10.845 -2.038 -4.440 1.00 0.00 3 CYS A CA 3
ATOM 1182 C C . CYS A 1 3 ? 10.625 -2.349 -5.912 1.00 0.00 3 CYS A C 3
ATOM 1183 O O . CYS A 1 3 ? 10.896 -1.498 -6.763 1.00 0.00 3 CYS A O 3
ATOM 1190 N N . PRO A 1 4 ? 10.163 -3.568 -6.239 1.00 0.00 4 PRO A N 3
ATOM 1191 C CA . PRO A 1 4 ? 9.824 -3.944 -7.612 1.00 0.00 4 PRO A CA 3
ATOM 1192 C C . PRO A 1 4 ? 8.998 -2.870 -8.300 1.00 0.00 4 PRO A C 3
ATOM 1193 O O . PRO A 1 4 ? 9.287 -2.451 -9.422 1.00 0.00 4 PRO A O 3
ATOM 1204 N N . ASN A 1 5 ? 7.980 -2.419 -7.597 1.00 0.00 5 ASN A N 3
ATOM 1205 C CA . ASN A 1 5 ? 7.076 -1.417 -8.112 1.00 0.00 5 ASN A CA 3
ATOM 1206 C C . ASN A 1 5 ? 6.785 -0.367 -7.043 1.00 0.00 5 ASN A C 3
ATOM 1207 O O . ASN A 1 5 ? 5.885 -0.539 -6.221 1.00 0.00 5 ASN A O 3
ATOM 1218 N N . VAL A 1 6 ? 7.576 0.701 -7.036 1.00 0.00 6 VAL A N 3
ATOM 1219 C CA . VAL A 1 6 ? 7.383 1.797 -6.093 1.00 0.00 6 VAL A CA 3
ATOM 1220 C C . VAL A 1 6 ? 6.276 2.722 -6.586 1.00 0.00 6 VAL A C 3
ATOM 1221 O O . VAL A 1 6 ? 6.211 3.056 -7.773 1.00 0.00 6 VAL A O 3
ATOM 1234 N N . GLY A 1 7 ? 5.406 3.120 -5.672 1.00 0.00 7 GLY A N 3
ATOM 1235 C CA . GLY A 1 7 ? 4.261 3.931 -6.022 1.00 0.00 7 GLY A CA 3
ATOM 1236 C C . GLY A 1 7 ? 3.158 3.085 -6.606 1.00 0.00 7 GLY A C 3
ATOM 1237 O O . GLY A 1 7 ? 2.189 3.604 -7.163 1.00 0.00 7 GLY A O 3
ATOM 1241 N N . ALA A 1 8 ? 3.299 1.776 -6.457 1.00 0.00 8 ALA A N 3
ATOM 1242 C CA . ALA A 1 8 ? 2.360 0.837 -7.054 1.00 0.00 8 ALA A CA 3
ATOM 1243 C C . ALA A 1 8 ? 1.376 0.334 -6.019 1.00 0.00 8 ALA A C 3
ATOM 1244 O O . ALA A 1 8 ? 1.760 0.012 -4.898 1.00 0.00 8 ALA A O 3
ATOM 1251 N N . VAL A 1 9 ? 0.112 0.272 -6.406 1.00 0.00 9 VAL A N 3
ATOM 1252 C CA . VAL A 1 9 ? -0.959 -0.132 -5.504 1.00 0.00 9 VAL A CA 3
ATOM 1253 C C . VAL A 1 9 ? -0.742 -1.535 -4.941 1.00 0.00 9 VAL A C 3
ATOM 1254 O O . VAL A 1 9 ? -0.658 -2.515 -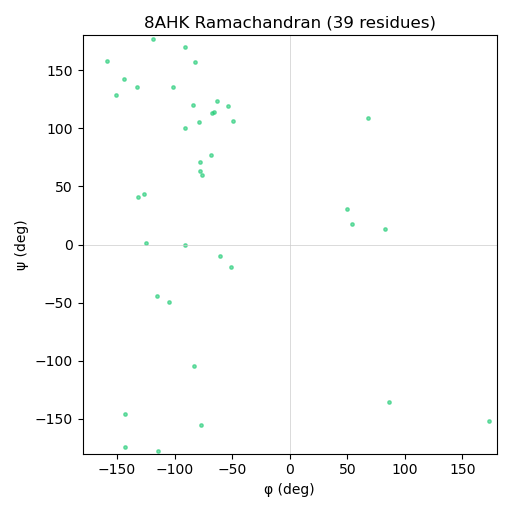5.682 1.00 0.00 9 VAL A O 3
ATOM 1267 N N . CYS A 1 10 ? -0.646 -1.605 -3.625 1.00 0.00 10 CYS A N 3
ATOM 1268 C CA . CYS A 1 10 ? -0.572 -2.864 -2.912 1.00 0.00 10 CYS A CA 3
ATOM 1269 C C . CYS A 1 10 ? -1.750 -2.954 -1.961 1.00 0.00 10 CYS A C 3
ATOM 1270 O O . CYS A 1 10 ? -2.104 -1.973 -1.318 1.00 0.00 10 CYS A O 3
ATOM 1277 N N . SER A 1 11 ? -2.375 -4.103 -1.884 1.00 0.00 11 SER A N 3
ATOM 1278 C CA . SER A 1 11 ? -3.453 -4.290 -0.941 1.00 0.00 11 SER A CA 3
ATOM 1279 C C . SER A 1 11 ? -2.908 -5.027 0.269 1.00 0.00 11 SER A C 3
ATOM 1280 O O . SER A 1 11 ? -2.306 -6.083 0.117 1.00 0.00 11 SER A O 3
ATOM 1288 N N . PRO A 1 12 ? -3.076 -4.487 1.488 1.00 0.00 12 PRO A N 3
ATOM 1289 C CA . PRO A 1 12 ? -2.621 -5.174 2.697 1.00 0.00 12 PRO A CA 3
ATOM 1290 C C . PRO A 1 12 ? -3.311 -6.529 2.878 1.00 0.00 12 PRO A C 3
ATOM 1291 O O . PRO A 1 12 ? -2.974 -7.297 3.778 1.00 0.00 12 PRO A O 3
ATOM 1302 N N . PHE A 1 13 ? -4.280 -6.809 2.008 1.00 0.00 13 PHE A N 3
ATOM 1303 C CA . PHE A 1 13 ? -4.993 -8.078 2.022 1.00 0.00 13 PHE A CA 3
ATOM 1304 C C . PHE A 1 13 ? -4.313 -9.113 1.123 1.00 0.00 13 PHE A C 3
ATOM 1305 O O . PHE A 1 13 ? -4.798 -10.240 0.996 1.00 0.00 13 PHE A O 3
ATOM 1322 N N . GLU A 1 14 ? -3.203 -8.734 0.490 1.00 0.00 14 GLU A N 3
ATOM 1323 C CA . GLU A 1 14 ? -2.467 -9.651 -0.375 1.00 0.00 14 GLU A CA 3
ATOM 1324 C C . GLU A 1 14 ? -1.638 -10.626 0.459 1.00 0.00 14 GLU A C 3
ATOM 1325 O O . GLU A 1 14 ? -2.065 -11.064 1.529 1.00 0.00 14 GLU A O 3
ATOM 1337 N N . THR A 1 15 ? -0.455 -10.956 -0.020 1.00 0.00 15 THR A N 3
ATOM 1338 C CA . THR A 1 15 ? 0.365 -11.960 0.618 1.00 0.00 15 THR A CA 3
ATOM 1339 C C . THR A 1 15 ? 1.511 -11.333 1.404 1.00 0.00 15 THR A C 3
ATOM 1340 O O . THR A 1 15 ? 1.620 -11.518 2.618 1.00 0.00 15 THR A O 3
ATOM 1351 N N . LYS A 1 16 ? 2.354 -10.583 0.705 1.00 0.00 16 LYS A N 3
ATOM 1352 C CA . LYS A 1 16 ? 3.525 -9.966 1.317 1.00 0.00 16 LYS A CA 3
ATOM 1353 C C . LYS A 1 16 ? 3.665 -8.476 0.953 1.00 0.00 16 LYS A C 3
ATOM 1354 O O . LYS A 1 16 ? 4.776 -8.034 0.660 1.00 0.00 16 LYS A O 3
ATOM 1373 N N . PRO A 1 17 ? 2.555 -7.689 0.946 1.00 0.00 17 PRO A N 3
ATOM 1374 C CA . PRO A 1 17 ? 2.546 -6.305 0.419 1.00 0.00 17 PRO A CA 3
ATOM 1375 C C . PRO A 1 17 ? 3.757 -5.480 0.855 1.00 0.00 17 PRO A C 3
ATOM 1376 O O . PRO A 1 17 ? 3.843 -5.045 2.005 1.00 0.00 17 PRO A O 3
ATOM 1387 N N . CYS A 1 18 ? 4.671 -5.253 -0.091 1.00 0.00 18 CYS A N 3
ATOM 1388 C CA . CYS A 1 18 ? 5.919 -4.511 0.147 1.00 0.00 18 CYS A CA 3
ATOM 1389 C C . CYS A 1 18 ? 6.645 -5.014 1.402 1.00 0.00 18 CYS A C 3
ATOM 1390 O O . CYS A 1 18 ? 7.418 -4.278 2.014 1.00 0.00 18 CYS A O 3
ATOM 1397 N N . GLY A 1 19 ? 6.409 -6.266 1.774 1.00 0.00 19 GLY A N 3
ATOM 1398 C CA . GLY A 1 19 ? 6.945 -6.778 3.011 1.00 0.00 19 GLY A CA 3
ATOM 1399 C C . GLY A 1 19 ? 8.223 -7.548 2.811 1.00 0.00 19 GLY A C 3
ATOM 1400 O O . GLY A 1 19 ? 9.279 -7.133 3.280 1.00 0.00 19 GLY A O 3
ATOM 1404 N N . ASN A 1 20 ? 8.144 -8.667 2.109 1.00 0.00 20 ASN A N 3
ATOM 1405 C CA . ASN A 1 20 ? 9.339 -9.459 1.853 1.00 0.00 20 ASN A CA 3
ATOM 1406 C C . ASN A 1 20 ? 10.030 -8.896 0.630 1.00 0.00 20 ASN A C 3
ATOM 1407 O O . ASN A 1 20 ? 9.975 -9.471 -0.458 1.00 0.00 20 ASN A O 3
ATOM 1418 N N . VAL A 1 21 ? 10.684 -7.762 0.827 1.00 0.00 21 VAL A N 3
ATOM 1419 C CA . VAL A 1 21 ? 11.278 -6.996 -0.256 1.00 0.00 21 VAL A CA 3
ATOM 1420 C C . VAL A 1 21 ? 12.458 -6.190 0.274 1.00 0.00 21 VAL A C 3
ATOM 1421 O O . VAL A 1 21 ? 12.871 -6.358 1.423 1.00 0.00 21 VAL A O 3
ATOM 1434 N N . LYS A 1 22 ? 12.992 -5.317 -0.566 1.00 0.00 22 LYS A N 3
ATOM 1435 C CA . LYS A 1 22 ? 14.131 -4.484 -0.205 1.00 0.00 22 LYS A CA 3
ATOM 1436 C C . LYS A 1 22 ? 13.684 -3.279 0.629 1.00 0.00 22 LYS A C 3
ATOM 1437 O O . LYS A 1 22 ? 13.936 -2.132 0.254 1.00 0.00 22 LYS A O 3
ATOM 1456 N N . ASP A 1 23 ? 13.013 -3.557 1.748 1.00 0.00 23 ASP A N 3
ATOM 1457 C CA . ASP A 1 23 ? 12.549 -2.528 2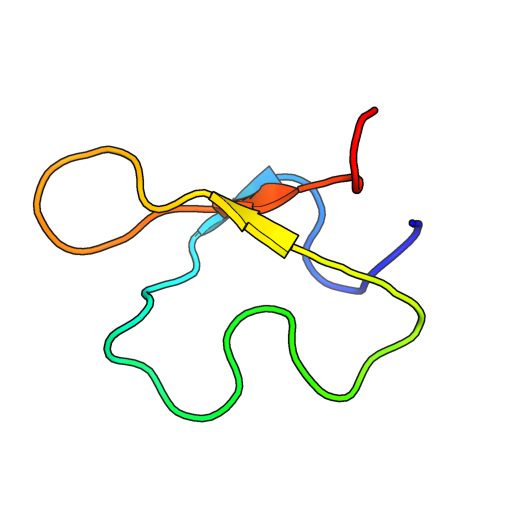.690 1.00 0.00 23 ASP A CA 3
ATOM 1458 C C . ASP A 1 23 ? 11.571 -1.551 2.033 1.00 0.00 23 ASP A C 3
ATOM 1459 O O . ASP A 1 23 ? 11.965 -0.541 1.446 1.00 0.00 23 ASP A O 3
ATOM 1468 N N . CYS A 1 24 ? 10.290 -1.865 2.153 1.00 0.00 24 CYS A N 3
ATOM 1469 C CA . CYS A 1 24 ? 9.222 -1.087 1.537 1.00 0.00 24 CYS A CA 3
ATOM 1470 C C . CYS A 1 24 ? 8.036 -1.014 2.476 1.00 0.00 24 CYS A C 3
ATOM 1471 O O . CYS A 1 24 ? 7.983 -1.738 3.471 1.00 0.00 24 CYS A O 3
ATOM 1478 N N . ARG A 1 25 ? 7.112 -0.110 2.199 1.00 0.00 25 ARG A N 3
ATOM 1479 C CA . ARG A 1 25 ? 5.929 0.025 3.028 1.00 0.00 25 ARG A CA 3
ATOM 1480 C C . ARG A 1 25 ? 4.686 -0.062 2.168 1.00 0.00 25 ARG A C 3
ATOM 1481 O O . ARG A 1 25 ? 4.585 0.624 1.152 1.00 0.00 25 ARG A O 3
ATOM 1502 N N . CYS A 1 26 ? 3.755 -0.909 2.553 1.00 0.00 26 CYS A N 3
ATOM 1503 C CA . CYS A 1 26 ? 2.460 -0.914 1.907 1.00 0.00 26 CYS A CA 3
ATOM 1504 C C . CYS A 1 26 ? 1.578 0.088 2.624 1.00 0.00 26 CYS A C 3
ATOM 1505 O O . CYS A 1 26 ? 0.966 -0.238 3.640 1.00 0.00 26 CYS A O 3
ATOM 1512 N N . LEU A 1 27 ? 1.551 1.315 2.114 1.00 0.00 27 LEU A N 3
ATOM 1513 C CA . LEU A 1 27 ? 0.752 2.377 2.710 1.00 0.00 27 LEU A CA 3
ATOM 1514 C C . LEU A 1 27 ? -0.689 2.151 2.304 1.00 0.00 27 LEU A C 3
ATOM 1515 O O . LEU A 1 27 ? -1.053 2.428 1.169 1.00 0.00 27 LEU A O 3
ATOM 1531 N N . PRO A 1 28 ? -1.523 1.664 3.231 1.00 0.00 28 PRO A N 3
ATOM 1532 C CA . PRO A 1 28 ? -2.898 1.301 2.934 1.00 0.00 28 PRO A CA 3
ATOM 1533 C C . PRO A 1 28 ? -3.815 2.519 2.834 1.00 0.00 28 PRO A C 3
ATOM 1534 O O . PRO A 1 28 ? -4.628 2.789 3.721 1.00 0.00 28 PRO A O 3
ATOM 1545 N N . TRP A 1 29 ? -3.654 3.262 1.750 1.00 0.00 29 TRP A N 3
ATOM 1546 C CA . TRP A 1 29 ? -4.526 4.379 1.450 1.00 0.00 29 TRP A CA 3
ATOM 1547 C C . TRP A 1 29 ? -5.693 3.922 0.569 1.00 0.00 29 TRP A C 3
ATOM 1548 O O . TRP A 1 29 ? -5.724 2.784 0.074 1.00 0.00 29 TRP A O 3
ATOM 1569 N N . GLY A 1 30 ? -6.675 4.785 0.408 1.00 0.00 30 GLY A N 3
ATOM 1570 C CA . GLY A 1 30 ? -7.828 4.433 -0.378 1.00 0.00 30 GLY A CA 3
ATOM 1571 C C . GLY A 1 30 ? -8.880 3.777 0.476 1.00 0.00 30 GLY A C 3
ATOM 1572 O O . GLY A 1 30 ? -9.218 4.287 1.545 1.00 0.00 30 GLY A O 3
ATOM 1576 N N . LEU A 1 31 ? -9.384 2.636 0.039 1.00 0.00 31 LEU A N 3
ATOM 1577 C CA . LEU A 1 31 ? -10.445 1.978 0.779 1.00 0.00 31 LEU A CA 3
ATOM 1578 C C . LEU A 1 31 ? -10.030 0.582 1.226 1.00 0.00 31 LEU A C 3
ATOM 1579 O O . LEU A 1 31 ? -10.247 0.202 2.376 1.00 0.00 31 LEU A O 3
ATOM 1595 N N . PHE A 1 32 ? -9.420 -0.177 0.323 1.00 0.00 32 PHE A N 3
ATOM 1596 C CA . PHE A 1 32 ? -9.045 -1.554 0.630 1.00 0.00 32 PHE A CA 3
ATOM 1597 C C . PHE A 1 32 ? -7.561 -1.809 0.400 1.00 0.00 32 PHE A C 3
ATOM 1598 O O . PHE A 1 32 ? -7.080 -2.915 0.635 1.00 0.00 32 PHE A O 3
ATOM 1615 N N . PHE A 1 33 ? -6.823 -0.816 -0.066 1.00 0.00 33 PHE A N 3
ATOM 1616 C CA . PHE A 1 33 ? -5.507 -1.094 -0.598 1.00 0.00 33 PHE A CA 3
ATOM 1617 C C . PHE A 1 33 ? -4.532 -0.020 -0.192 1.00 0.00 33 PHE A C 3
ATOM 1618 O O . PHE A 1 33 ? -4.623 0.513 0.901 1.00 0.00 33 PHE A O 3
ATOM 1635 N N . GLY A 1 34 ? -3.600 0.270 -1.070 1.00 0.00 34 GLY A N 3
ATOM 1636 C CA . GLY A 1 34 ? -2.585 1.247 -0.794 1.00 0.00 34 GLY A CA 3
ATOM 1637 C C . GLY A 1 34 ? -1.522 1.242 -1.859 1.00 0.00 34 GLY A C 3
ATOM 1638 O O . GLY A 1 34 ? -1.817 0.952 -3.011 1.00 0.00 34 GLY A O 3
ATOM 1642 N N . THR A 1 35 ? -0.287 1.550 -1.492 1.00 0.00 35 THR A N 3
ATOM 1643 C CA . THR A 1 35 ? 0.804 1.566 -2.460 1.00 0.00 35 THR A CA 3
ATOM 1644 C C . THR A 1 35 ? 2.138 1.181 -1.821 1.00 0.00 35 THR A C 3
ATOM 1645 O O . THR A 1 35 ? 2.418 1.558 -0.681 1.00 0.00 35 THR A O 3
ATOM 1656 N N . CYS A 1 36 ? 2.940 0.411 -2.558 1.00 0.00 36 CYS A N 3
ATOM 1657 C CA . CYS A 1 36 ? 4.327 0.152 -2.185 1.00 0.00 36 CYS A CA 3
ATOM 1658 C C . CYS A 1 36 ? 5.106 1.435 -2.287 1.00 0.00 36 CYS A C 3
ATOM 1659 O O . CYS A 1 36 ? 5.460 1.872 -3.384 1.00 0.00 36 CYS A O 3
ATOM 1666 N N . ILE A 1 37 ? 5.332 2.044 -1.145 1.00 0.00 37 ILE A N 3
ATOM 1667 C CA . ILE A 1 37 ? 6.017 3.313 -1.077 1.00 0.00 37 ILE A CA 3
ATOM 1668 C C . ILE A 1 37 ? 7.397 3.144 -0.472 1.00 0.00 37 ILE A C 3
ATOM 1669 O O . ILE A 1 37 ? 7.776 2.052 -0.037 1.00 0.00 37 ILE A O 3
ATOM 1685 N N . ASN A 1 38 ? 8.133 4.234 -0.447 1.00 0.00 38 ASN A N 3
ATOM 1686 C CA . ASN A 1 38 ? 9.450 4.261 0.152 1.00 0.00 38 ASN A CA 3
ATOM 1687 C C . ASN A 1 38 ? 9.341 4.673 1.611 1.00 0.00 38 ASN A C 3
ATOM 1688 O O . ASN A 1 38 ? 8.711 5.681 1.928 1.00 0.00 38 ASN A O 3
ATOM 1699 N N . PRO A 1 39 ? 9.928 3.875 2.515 1.00 0.00 39 PRO A N 3
ATOM 1700 C CA . PRO A 1 39 ? 9.913 4.141 3.961 1.00 0.00 39 PRO A CA 3
ATOM 1701 C C . PRO A 1 39 ? 10.277 5.581 4.304 1.00 0.00 39 PRO A C 3
ATOM 1702 O O . PRO A 1 39 ? 11.379 6.042 3.989 1.00 0.00 39 PRO A O 3
ATOM 1713 N N . THR A 1 40 ? 9.341 6.273 4.952 1.00 0.00 40 THR A N 3
ATOM 1714 C CA . THR A 1 40 ? 9.481 7.685 5.327 1.00 0.00 40 THR A CA 3
ATOM 1715 C C . THR A 1 40 ? 9.896 8.564 4.140 1.00 0.00 40 THR A C 3
ATOM 1716 O O . THR A 1 40 ? 10.442 9.655 4.316 1.00 0.00 40 THR A O 3
ATOM 1727 N N . GLY A 1 41 ? 9.629 8.083 2.933 1.00 0.00 41 GLY A N 3
ATOM 1728 C CA . GLY A 1 41 ? 9.927 8.849 1.741 1.00 0.00 41 GLY A CA 3
ATOM 1729 C C . GLY A 1 41 ? 8.756 9.703 1.304 1.00 0.00 41 GLY A C 3
ATOM 1730 O O . GLY A 1 41 ? 7.599 9.302 1.551 1.00 0.00 41 GLY A O 3
ATOM 1735 N N . ALA A 1 1 ? 14.799 0.831 0.453 1.00 0.00 1 ALA A N 4
ATOM 1736 C CA . ALA A 1 1 ? 13.687 1.628 -0.100 1.00 0.00 1 ALA A CA 4
ATOM 1737 C C . ALA A 1 1 ? 13.739 1.641 -1.622 1.00 0.00 1 ALA A C 4
ATOM 1738 O O . ALA A 1 1 ? 13.829 2.696 -2.247 1.00 0.00 1 ALA A O 4
ATOM 1747 N N . SER A 1 2 ? 13.700 0.460 -2.220 1.00 0.00 2 SER A N 4
ATOM 1748 C CA . SER A 1 2 ? 13.717 0.339 -3.670 1.00 0.00 2 SER A CA 4
ATOM 1749 C C . SER A 1 2 ? 13.011 -0.937 -4.108 1.00 0.00 2 SER A C 4
ATOM 1750 O O . SER A 1 2 ? 13.609 -1.808 -4.734 1.00 0.00 2 SER A O 4
ATOM 1758 N N . CYS A 1 3 ? 11.739 -1.049 -3.756 1.00 0.00 3 CYS A N 4
ATOM 1759 C CA . CYS A 1 3 ? 10.933 -2.182 -4.178 1.00 0.00 3 CYS A CA 4
ATOM 1760 C C . CYS A 1 3 ? 10.694 -2.127 -5.681 1.00 0.00 3 CYS A C 4
ATOM 1761 O O . CYS A 1 3 ? 10.770 -1.047 -6.271 1.00 0.00 3 CYS A O 4
ATOM 1768 N N . PRO A 1 4 ? 10.434 -3.280 -6.323 1.00 0.00 4 PRO A N 4
ATOM 1769 C CA . PRO A 1 4 ? 10.212 -3.368 -7.770 1.00 0.00 4 PRO A CA 4
ATOM 1770 C C . PRO A 1 4 ? 9.335 -2.243 -8.297 1.00 0.00 4 PRO A C 4
ATOM 1771 O O . PRO A 1 4 ? 9.668 -1.580 -9.282 1.00 0.00 4 PRO A O 4
ATOM 1782 N N . ASN A 1 5 ? 8.231 -2.019 -7.611 1.00 0.00 5 ASN A N 4
ATOM 1783 C CA . ASN A 1 5 ? 7.265 -1.028 -8.020 1.00 0.00 5 ASN A CA 4
ATOM 1784 C C . ASN A 1 5 ? 6.959 -0.032 -6.899 1.00 0.00 5 ASN A C 4
ATOM 1785 O O . ASN A 1 5 ? 6.085 -0.264 -6.066 1.00 0.00 5 ASN A O 4
ATOM 1796 N N . VAL A 1 6 ? 7.703 1.070 -6.874 1.00 0.00 6 VAL A N 4
ATOM 1797 C CA . VAL A 1 6 ? 7.446 2.150 -5.926 1.00 0.00 6 VAL A CA 4
ATOM 1798 C C . VAL A 1 6 ? 6.308 3.032 -6.432 1.00 0.00 6 VAL A C 4
ATOM 1799 O O . VAL A 1 6 ? 6.309 3.460 -7.585 1.00 0.00 6 VAL A O 4
ATOM 1812 N N . GLY A 1 7 ? 5.344 3.300 -5.568 1.00 0.00 7 GLY A N 4
ATOM 1813 C CA . GLY A 1 7 ? 4.182 4.067 -5.960 1.00 0.00 7 GLY A CA 4
ATOM 1814 C C . GLY A 1 7 ? 3.135 3.184 -6.595 1.00 0.00 7 GLY A C 4
ATOM 1815 O O . GLY A 1 7 ? 2.185 3.666 -7.216 1.00 0.00 7 GLY A O 4
ATOM 1819 N N . ALA A 1 8 ? 3.311 1.880 -6.441 1.00 0.00 8 ALA A N 4
ATOM 1820 C CA . ALA A 1 8 ? 2.415 0.911 -7.060 1.00 0.00 8 ALA A CA 4
ATOM 1821 C C . ALA A 1 8 ? 1.436 0.355 -6.041 1.00 0.00 8 ALA A C 4
ATOM 1822 O O . ALA A 1 8 ? 1.811 0.051 -4.916 1.00 0.00 8 ALA A O 4
ATOM 1829 N N . VAL A 1 9 ? 0.188 0.221 -6.453 1.00 0.00 9 VAL A N 4
ATOM 1830 C CA . VAL A 1 9 ? -0.883 -0.209 -5.563 1.00 0.00 9 VAL A CA 4
ATOM 1831 C C . VAL A 1 9 ? -0.624 -1.590 -4.963 1.00 0.00 9 VAL A C 4
ATOM 1832 O O . VAL A 1 9 ? -0.343 -2.562 -5.670 1.00 0.00 9 VAL A O 4
ATOM 1845 N N . CYS A 1 10 ? -0.713 -1.647 -3.646 1.00 0.00 10 CYS A N 4
ATOM 1846 C CA . CYS A 1 10 ? -0.618 -2.883 -2.898 1.00 0.00 10 CYS A CA 4
ATOM 1847 C C . CYS A 1 10 ? -1.804 -2.962 -1.952 1.00 0.00 10 CYS A C 4
ATOM 1848 O O . CYS A 1 10 ? -2.253 -1.945 -1.439 1.00 0.00 10 CYS A O 4
ATOM 1855 N N . SER A 1 11 ? -2.338 -4.145 -1.740 1.00 0.00 11 SER A N 4
ATOM 1856 C CA . SER A 1 11 ? -3.424 -4.300 -0.794 1.00 0.00 11 SER A CA 4
ATOM 1857 C C . SER A 1 11 ? -2.897 -4.991 0.447 1.00 0.00 11 SER A C 4
ATOM 1858 O O . SER A 1 11 ? -2.276 -6.042 0.346 1.00 0.00 11 SER A O 4
ATOM 1866 N N . PRO A 1 12 ? -3.115 -4.419 1.641 1.00 0.00 12 PRO A N 4
ATOM 1867 C CA . PRO A 1 12 ? -2.691 -5.058 2.885 1.00 0.00 12 PRO A CA 4
ATOM 1868 C C . PRO A 1 12 ? -3.415 -6.384 3.115 1.00 0.00 12 PRO A C 4
ATOM 1869 O O . PRO A 1 12 ? -3.120 -7.112 4.059 1.00 0.00 12 PRO A O 4
ATOM 1880 N N . PHE A 1 13 ? -4.367 -6.689 2.234 1.00 0.00 13 PHE A N 4
ATOM 1881 C CA . PHE A 1 13 ? -5.093 -7.950 2.289 1.00 0.00 13 PHE A CA 4
ATOM 1882 C C . PHE A 1 13 ? -4.385 -9.015 1.456 1.00 0.00 13 PHE A C 4
ATOM 1883 O O . PHE A 1 13 ? -4.841 -10.159 1.380 1.00 0.00 13 PHE A O 4
ATOM 1900 N N . GLU A 1 14 ? -3.280 -8.635 0.816 1.00 0.00 14 GLU A N 4
ATOM 1901 C CA . GLU A 1 14 ? -2.499 -9.571 0.022 1.00 0.00 14 GLU A CA 4
ATOM 1902 C C . GLU A 1 14 ? -1.634 -10.441 0.922 1.00 0.00 14 GLU A C 4
ATOM 1903 O O . GLU A 1 14 ? -1.914 -10.607 2.110 1.00 0.00 14 GLU A O 4
ATOM 1915 N N . THR A 1 15 ? -0.571 -10.966 0.360 1.00 0.00 15 THR A N 4
ATOM 1916 C CA . THR A 1 15 ? 0.248 -11.932 1.042 1.00 0.00 15 THR A CA 4
ATOM 1917 C C . THR A 1 15 ? 1.534 -11.315 1.576 1.00 0.00 15 THR A C 4
ATOM 1918 O O . THR A 1 15 ? 1.869 -11.471 2.753 1.00 0.00 15 THR A O 4
ATOM 1929 N N . LYS A 1 16 ? 2.238 -10.594 0.716 1.00 0.00 16 LYS A N 4
ATOM 1930 C CA . LYS A 1 16 ? 3.522 -10.006 1.077 1.00 0.00 16 LYS A CA 4
ATOM 1931 C C . LYS A 1 16 ? 3.628 -8.520 0.687 1.00 0.00 16 LYS A C 4
ATOM 1932 O O . LYS A 1 16 ? 4.660 -8.117 0.151 1.00 0.00 16 LYS A O 4
ATOM 1951 N N . PRO A 1 17 ? 2.568 -7.693 0.907 1.00 0.00 17 PRO A N 4
ATOM 1952 C CA . PRO A 1 17 ? 2.539 -6.295 0.438 1.00 0.00 17 PRO A CA 4
ATOM 1953 C C . PRO A 1 17 ? 3.818 -5.537 0.754 1.00 0.00 17 PRO A C 4
ATOM 1954 O O . PRO A 1 17 ? 4.065 -5.174 1.908 1.00 0.00 17 PRO A O 4
ATOM 1965 N N . CYS A 1 18 ? 4.614 -5.293 -0.287 1.00 0.00 18 CYS A N 4
ATOM 1966 C CA . CYS A 1 18 ? 5.884 -4.575 -0.161 1.00 0.00 18 CYS A CA 4
ATOM 1967 C C . CYS A 1 18 ? 6.759 -5.206 0.928 1.00 0.00 18 CYS A C 4
ATOM 1968 O O . CYS A 1 18 ? 7.582 -4.534 1.545 1.00 0.00 18 CYS A O 4
ATOM 1975 N N . GLY A 1 19 ? 6.570 -6.504 1.146 1.00 0.00 19 GLY A N 4
ATOM 1976 C CA . GLY A 1 19 ? 7.189 -7.185 2.266 1.00 0.00 19 GLY A CA 4
ATOM 1977 C C . GLY A 1 19 ? 8.625 -7.578 2.021 1.00 0.00 19 GLY A C 4
ATOM 1978 O O . GLY A 1 19 ? 9.534 -6.755 2.146 1.00 0.00 19 GLY A O 4
ATOM 1982 N N . ASN A 1 20 ? 8.831 -8.851 1.706 1.00 0.00 20 ASN A N 4
ATOM 1983 C CA . ASN A 1 20 ? 10.164 -9.368 1.424 1.00 0.00 20 ASN A CA 4
ATOM 1984 C C . ASN A 1 20 ? 10.678 -8.838 0.091 1.00 0.00 20 ASN A C 4
ATOM 1985 O O . ASN A 1 20 ? 10.673 -9.532 -0.926 1.00 0.00 20 ASN A O 4
ATOM 1996 N N . VAL A 1 21 ? 11.118 -7.595 0.119 1.00 0.00 21 VAL A N 4
ATOM 1997 C CA . VAL A 1 21 ? 11.642 -6.913 -1.046 1.00 0.00 21 VAL A CA 4
ATOM 1998 C C . VAL A 1 21 ? 12.784 -6.010 -0.601 1.00 0.00 21 VAL A C 4
ATOM 1999 O O . VAL A 1 21 ? 13.212 -6.080 0.552 1.00 0.00 21 VAL A O 4
ATOM 2012 N N . LYS A 1 22 ? 13.271 -5.173 -1.506 1.00 0.00 22 LYS A N 4
ATOM 2013 C CA . LYS A 1 22 ? 14.364 -4.248 -1.210 1.00 0.00 22 LYS A CA 4
ATOM 2014 C C . LYS A 1 22 ? 13.901 -3.102 -0.301 1.00 0.00 22 LYS A C 4
ATOM 2015 O O . LYS A 1 22 ? 14.056 -1.926 -0.651 1.00 0.00 22 LYS A O 4
ATOM 2034 N N . ASP A 1 23 ? 13.341 -3.455 0.859 1.00 0.00 23 ASP A N 4
ATOM 2035 C CA . ASP A 1 23 ? 12.857 -2.480 1.843 1.00 0.00 23 ASP A CA 4
ATOM 2036 C C . ASP A 1 23 ? 11.735 -1.612 1.264 1.00 0.00 23 ASP A C 4
ATOM 2037 O O . ASP A 1 23 ? 11.979 -0.678 0.497 1.00 0.00 23 ASP A O 4
ATOM 2046 N N . CYS A 1 24 ? 10.503 -1.928 1.636 1.00 0.00 24 CYS A N 4
ATOM 2047 C CA . CYS A 1 24 ? 9.335 -1.248 1.088 1.00 0.00 24 CYS A CA 4
ATOM 2048 C C . CYS A 1 24 ? 8.185 -1.304 2.083 1.00 0.00 24 CYS A C 4
ATOM 2049 O O . CYS A 1 24 ? 8.179 -2.139 2.986 1.00 0.00 24 CYS A O 4
ATOM 2056 N N . ARG A 1 25 ? 7.235 -0.393 1.932 1.00 0.00 25 ARG A N 4
ATOM 2057 C CA . ARG A 1 25 ? 6.083 -0.323 2.814 1.00 0.00 25 ARG A CA 4
ATOM 2058 C C . ARG A 1 25 ? 4.795 -0.262 2.019 1.00 0.00 25 ARG A C 4
ATOM 2059 O O . ARG A 1 25 ? 4.730 0.410 0.994 1.00 0.00 25 ARG A O 4
ATOM 2080 N N . CYS A 1 26 ? 3.773 -0.958 2.489 1.00 0.00 26 CYS A N 4
ATOM 2081 C CA . CYS A 1 26 ? 2.460 -0.858 1.874 1.00 0.00 26 CYS A CA 4
ATOM 2082 C C . CYS A 1 26 ? 1.653 0.192 2.617 1.00 0.00 26 CYS A C 4
ATOM 2083 O O . CYS A 1 26 ? 1.157 -0.065 3.712 1.00 0.00 26 CYS A O 4
ATOM 2090 N N . LEU A 1 27 ? 1.568 1.387 2.043 1.00 0.00 27 LEU A N 4
ATOM 2091 C CA . LEU A 1 27 ? 0.757 2.454 2.612 1.00 0.00 27 LEU A CA 4
ATOM 2092 C C . LEU A 1 27 ? -0.684 2.177 2.233 1.00 0.00 27 LEU A C 4
ATOM 2093 O O . LEU A 1 27 ? -1.076 2.400 1.095 1.00 0.00 27 LEU A O 4
ATOM 2109 N N . PRO A 1 28 ? -1.492 1.704 3.185 1.00 0.00 28 PRO A N 4
ATOM 2110 C CA . PRO A 1 28 ? -2.856 1.278 2.917 1.00 0.00 28 PRO A CA 4
ATOM 2111 C C . PRO A 1 28 ? -3.829 2.449 2.801 1.00 0.00 28 PRO A C 4
ATOM 2112 O O . PRO A 1 28 ? -4.688 2.658 3.663 1.00 0.00 28 PRO A O 4
ATOM 2123 N N . TRP A 1 29 ? -3.693 3.203 1.726 1.00 0.00 29 TRP A N 4
ATOM 2124 C CA . TRP A 1 29 ? -4.590 4.307 1.454 1.00 0.00 29 TRP A CA 4
ATOM 2125 C C . TRP A 1 29 ? -5.758 3.849 0.572 1.00 0.00 29 TRP A C 4
ATOM 2126 O O . TRP A 1 29 ? -5.785 2.717 0.065 1.00 0.00 29 TRP A O 4
ATOM 2147 N N . GLY A 1 30 ? -6.750 4.705 0.434 1.00 0.00 30 GLY A N 4
ATOM 2148 C CA . GLY A 1 30 ? -7.879 4.378 -0.393 1.00 0.00 30 GLY A CA 4
ATOM 2149 C C . GLY A 1 30 ? -8.973 3.731 0.408 1.00 0.00 30 GLY A C 4
ATOM 2150 O O . GLY A 1 30 ? -9.403 4.268 1.429 1.00 0.00 30 GLY A O 4
ATOM 2154 N N . LEU A 1 31 ? -9.435 2.579 -0.040 1.00 0.00 31 LEU A N 4
ATOM 2155 C CA . LEU A 1 31 ? -10.507 1.898 0.661 1.00 0.00 31 LEU A CA 4
ATOM 2156 C C . LEU A 1 31 ? -10.082 0.509 1.112 1.00 0.00 31 LEU A C 4
ATOM 2157 O O . LEU A 1 31 ? -10.327 0.114 2.249 1.00 0.00 31 LEU A O 4
ATOM 2173 N N . PHE A 1 32 ? -9.437 -0.228 0.218 1.00 0.00 32 PHE A N 4
ATOM 2174 C CA . PHE A 1 32 ? -9.049 -1.600 0.520 1.00 0.00 32 PHE A CA 4
ATOM 2175 C C . PHE A 1 32 ? -7.557 -1.829 0.320 1.00 0.00 32 PHE A C 4
ATOM 2176 O O . PHE A 1 32 ? -7.053 -2.910 0.606 1.00 0.00 32 PHE A O 4
ATOM 2193 N N . PHE A 1 33 ? -6.836 -0.841 -0.181 1.00 0.00 33 PHE A N 4
ATOM 2194 C CA . PHE A 1 33 ? -5.509 -1.117 -0.685 1.00 0.00 33 PHE A CA 4
ATOM 2195 C C . PHE A 1 33 ? -4.546 -0.026 -0.287 1.00 0.00 33 PHE A C 4
ATOM 2196 O O . PHE A 1 33 ? -4.577 0.431 0.845 1.00 0.00 33 PHE A O 4
ATOM 2213 N N . GLY A 1 34 ? -3.693 0.363 -1.207 1.00 0.00 34 GLY A N 4
ATOM 2214 C CA . GLY A 1 34 ? -2.673 1.335 -0.922 1.00 0.00 34 GLY A CA 4
ATOM 2215 C C . GLY A 1 34 ? -1.576 1.287 -1.955 1.00 0.00 34 GLY A C 4
ATOM 2216 O O . GLY A 1 34 ? -1.820 0.861 -3.079 1.00 0.00 34 GLY A O 4
ATOM 2220 N N . THR A 1 35 ? -0.373 1.706 -1.593 1.00 0.00 35 THR A N 4
ATOM 2221 C CA . THR A 1 35 ? 0.741 1.687 -2.535 1.00 0.00 35 THR A CA 4
ATOM 2222 C C . THR A 1 35 ? 2.065 1.323 -1.856 1.00 0.00 35 THR A C 4
ATOM 2223 O O . THR A 1 35 ? 2.324 1.724 -0.717 1.00 0.00 35 THR A O 4
ATOM 2234 N N . CYS A 1 36 ? 2.879 0.534 -2.557 1.00 0.00 36 CYS A N 4
ATOM 2235 C CA . CYS A 1 36 ? 4.256 0.279 -2.154 1.00 0.00 36 CYS A CA 4
ATOM 2236 C C . CYS A 1 36 ? 5.039 1.571 -2.212 1.00 0.00 36 CYS A C 4
ATOM 2237 O O . CYS A 1 36 ? 5.297 2.099 -3.294 1.00 0.00 36 CYS A O 4
ATOM 2244 N N . ILE A 1 37 ? 5.382 2.079 -1.044 1.00 0.00 37 ILE A N 4
ATOM 2245 C CA . ILE A 1 37 ? 6.036 3.368 -0.916 1.00 0.00 37 ILE A CA 4
ATOM 2246 C C . ILE A 1 37 ? 7.443 3.226 -0.360 1.00 0.00 37 ILE A C 4
ATOM 2247 O O . ILE A 1 37 ? 7.890 2.131 -0.006 1.00 0.00 37 ILE A O 4
ATOM 2263 N N . ASN A 1 38 ? 8.114 4.360 -0.266 1.00 0.00 38 ASN A N 4
ATOM 2264 C CA . ASN A 1 38 ? 9.458 4.432 0.284 1.00 0.00 38 ASN A CA 4
ATOM 2265 C C . ASN A 1 38 ? 9.396 4.571 1.797 1.00 0.00 38 ASN A C 4
ATOM 2266 O O . ASN A 1 38 ? 8.888 5.571 2.311 1.00 0.00 38 ASN A O 4
ATOM 2277 N N . PRO A 1 39 ? 9.896 3.563 2.527 1.00 0.00 39 PRO A N 4
ATOM 2278 C CA . PRO A 1 39 ? 9.898 3.566 3.993 1.00 0.00 39 PRO A CA 4
ATOM 2279 C C . PRO A 1 39 ? 10.567 4.804 4.565 1.00 0.00 39 PRO A C 4
ATOM 2280 O O . PRO A 1 39 ? 11.748 5.048 4.314 1.00 0.00 39 PRO A O 4
ATOM 2291 N N . THR A 1 40 ? 9.792 5.574 5.325 1.00 0.00 40 THR A N 4
ATOM 2292 C CA . THR A 1 40 ? 10.238 6.834 5.933 1.00 0.00 40 THR A CA 4
ATOM 2293 C C . THR A 1 40 ? 10.848 7.800 4.907 1.00 0.00 40 THR A C 4
ATOM 2294 O O . THR A 1 40 ? 11.567 8.732 5.271 1.00 0.00 40 THR A O 4
ATOM 2305 N N . GLY A 1 41 ? 10.551 7.573 3.633 1.00 0.00 41 GLY A N 4
ATOM 2306 C CA . GLY A 1 41 ? 11.016 8.464 2.589 1.00 0.00 41 GLY A CA 4
ATOM 2307 C C . GLY A 1 41 ? 12.483 8.267 2.274 1.00 0.00 41 GLY A C 4
ATOM 2308 O O . GLY A 1 41 ? 12.985 7.135 2.427 1.00 0.00 41 GLY A O 4
ATOM 2313 N N . ALA A 1 1 ? 14.373 0.293 -0.101 1.00 0.00 1 ALA A N 5
ATOM 2314 C CA . ALA A 1 1 ? 13.464 1.226 -0.803 1.00 0.00 1 ALA A CA 5
ATOM 2315 C C . ALA A 1 1 ? 13.417 0.952 -2.308 1.00 0.00 1 ALA A C 5
ATOM 2316 O O . ALA A 1 1 ? 12.619 1.555 -3.028 1.00 0.00 1 ALA A O 5
ATOM 2325 N N . SER A 1 2 ? 14.255 0.035 -2.787 1.00 0.00 2 SER A N 5
ATOM 2326 C CA . SER A 1 2 ? 14.299 -0.288 -4.213 1.00 0.00 2 SER A CA 5
ATOM 2327 C C . SER A 1 2 ? 13.207 -1.295 -4.583 1.00 0.00 2 SER A C 5
ATOM 2328 O O . SER A 1 2 ? 13.487 -2.361 -5.133 1.00 0.00 2 SER A O 5
ATOM 2336 N N . CYS A 1 3 ? 11.965 -0.946 -4.287 1.00 0.00 3 CYS A N 5
ATOM 2337 C CA . CYS A 1 3 ? 10.844 -1.843 -4.527 1.00 0.00 3 CYS A CA 5
ATOM 2338 C C . CYS A 1 3 ? 10.597 -2.008 -6.018 1.00 0.00 3 CYS A C 5
ATOM 2339 O O . CYS A 1 3 ? 10.832 -1.071 -6.780 1.00 0.00 3 CYS A O 5
ATOM 2346 N N . PRO A 1 4 ? 10.153 -3.197 -6.459 1.00 0.00 4 PRO A N 5
ATOM 2347 C CA . PRO A 1 4 ? 9.851 -3.466 -7.867 1.00 0.00 4 PRO A CA 5
ATOM 2348 C C . PRO A 1 4 ? 9.079 -2.326 -8.506 1.00 0.00 4 PRO A C 5
ATOM 2349 O O . PRO A 1 4 ? 9.467 -1.779 -9.540 1.00 0.00 4 PRO A O 5
ATOM 2360 N N . ASN A 1 5 ? 7.997 -1.965 -7.845 1.00 0.00 5 ASN A N 5
ATOM 2361 C CA . ASN A 1 5 ? 7.120 -0.916 -8.301 1.00 0.00 5 ASN A CA 5
ATOM 2362 C C . ASN A 1 5 ? 6.839 0.056 -7.160 1.00 0.00 5 ASN A C 5
ATOM 2363 O O . ASN A 1 5 ? 5.945 -0.172 -6.344 1.00 0.00 5 ASN A O 5
ATOM 2374 N N . VAL A 1 6 ? 7.631 1.119 -7.083 1.00 0.00 6 VAL A N 5
ATOM 2375 C CA . VAL A 1 6 ? 7.459 2.128 -6.045 1.00 0.00 6 VAL A CA 5
ATOM 2376 C C . VAL A 1 6 ? 6.330 3.081 -6.419 1.00 0.00 6 VAL A C 5
ATOM 2377 O O . VAL A 1 6 ? 6.254 3.561 -7.548 1.00 0.00 6 VAL A O 5
ATOM 2390 N N . GLY A 1 7 ? 5.447 3.334 -5.466 1.00 0.00 7 GLY A N 5
ATOM 2391 C CA . GLY A 1 7 ? 4.286 4.156 -5.715 1.00 0.00 7 GLY A CA 5
ATOM 2392 C C . GLY A 1 7 ? 3.179 3.359 -6.363 1.00 0.00 7 GLY A C 5
ATOM 2393 O O . GLY A 1 7 ? 2.194 3.920 -6.840 1.00 0.00 7 GLY A O 5
ATOM 2397 N N . ALA A 1 8 ? 3.341 2.043 -6.364 1.00 0.00 8 ALA A N 5
ATOM 2398 C CA . ALA A 1 8 ? 2.397 1.158 -7.038 1.00 0.00 8 ALA A CA 5
ATOM 2399 C C . ALA A 1 8 ? 1.451 0.503 -6.045 1.00 0.00 8 ALA A C 5
ATOM 2400 O O . ALA A 1 8 ? 1.860 0.099 -4.960 1.00 0.00 8 ALA A O 5
ATOM 2407 N N . VAL A 1 9 ? 0.194 0.392 -6.439 1.00 0.00 9 VAL A N 5
ATOM 2408 C CA . VAL A 1 9 ? -0.869 -0.098 -5.568 1.00 0.00 9 VAL A CA 5
ATOM 2409 C C . VAL A 1 9 ? -0.594 -1.498 -5.019 1.00 0.00 9 VAL A C 5
ATOM 2410 O O . VAL A 1 9 ? -0.337 -2.442 -5.766 1.00 0.00 9 VAL A O 5
ATOM 2423 N N . CYS A 1 10 ? -0.646 -1.599 -3.698 1.00 0.00 10 CYS A N 5
ATOM 2424 C CA . CYS A 1 10 ? -0.551 -2.865 -2.991 1.00 0.00 10 CYS A CA 5
ATOM 2425 C C . CYS A 1 10 ? -1.700 -2.954 -1.999 1.00 0.00 10 CYS A C 5
ATOM 2426 O O . CYS A 1 10 ? -2.031 -1.972 -1.347 1.00 0.00 10 CYS A O 5
ATOM 2433 N N . SER A 1 11 ? -2.332 -4.102 -1.900 1.00 0.00 11 SER A N 5
ATOM 2434 C CA . SER A 1 11 ? -3.398 -4.274 -0.932 1.00 0.00 11 SER A CA 5
ATOM 2435 C C . SER A 1 11 ? -2.838 -4.953 0.303 1.00 0.00 11 SER A C 5
ATOM 2436 O O . SER A 1 11 ? -2.205 -5.996 0.191 1.00 0.00 11 SER A O 5
ATOM 2444 N N . PRO A 1 12 ? -3.050 -4.386 1.499 1.00 0.00 12 PRO A N 5
ATOM 2445 C CA . PRO A 1 12 ? -2.587 -5.016 2.732 1.00 0.00 12 PRO A CA 5
ATOM 2446 C C . PRO A 1 12 ? -3.307 -6.338 2.986 1.00 0.00 12 PRO A C 5
ATOM 2447 O O . PRO A 1 12 ? -2.979 -7.067 3.920 1.00 0.00 12 PRO A O 5
ATOM 2458 N N . PHE A 1 13 ? -4.293 -6.636 2.140 1.00 0.00 13 PHE A N 5
ATOM 2459 C CA . PHE A 1 13 ? -5.040 -7.884 2.229 1.00 0.00 13 PHE A CA 5
ATOM 2460 C C . PHE A 1 13 ? -4.398 -8.972 1.372 1.00 0.00 13 PHE A C 5
ATOM 2461 O O . PHE A 1 13 ? -4.900 -10.094 1.307 1.00 0.00 13 PHE A O 5
ATOM 2478 N N . GLU A 1 14 ? -3.296 -8.636 0.704 1.00 0.00 14 GLU A N 5
ATOM 2479 C CA . GLU A 1 14 ? -2.572 -9.608 -0.103 1.00 0.00 14 GLU A CA 5
ATOM 2480 C C . GLU A 1 14 ? -1.748 -10.535 0.793 1.00 0.00 14 GLU A C 5
ATOM 2481 O O . GLU A 1 14 ? -2.136 -10.836 1.924 1.00 0.00 14 GLU A O 5
ATOM 2493 N N . THR A 1 15 ? -0.606 -10.974 0.299 1.00 0.00 15 THR A N 5
ATOM 2494 C CA . THR A 1 15 ? 0.201 -11.939 1.012 1.00 0.00 15 THR A CA 5
ATOM 2495 C C . THR A 1 15 ? 1.452 -11.298 1.601 1.00 0.00 15 THR A C 5
ATOM 2496 O O . THR A 1 15 ? 1.721 -11.410 2.799 1.00 0.00 15 THR A O 5
ATOM 2507 N N . LYS A 1 16 ? 2.204 -10.616 0.755 1.00 0.00 16 LYS A N 5
ATOM 2508 C CA . LYS A 1 16 ? 3.474 -10.019 1.154 1.00 0.00 16 LYS A CA 5
ATOM 2509 C C . LYS A 1 16 ? 3.591 -8.535 0.775 1.00 0.00 16 LYS A C 5
ATOM 2510 O O . LYS A 1 16 ? 4.657 -8.124 0.314 1.00 0.00 16 LYS A O 5
ATOM 2529 N N . PRO A 1 17 ? 2.521 -7.712 0.945 1.00 0.00 17 PRO A N 5
ATOM 2530 C CA . PRO A 1 17 ? 2.498 -6.328 0.431 1.00 0.00 17 PRO A CA 5
ATOM 2531 C C . PRO A 1 17 ? 3.745 -5.543 0.821 1.00 0.00 17 PRO A C 5
ATOM 2532 O O . PRO A 1 17 ? 3.891 -5.123 1.971 1.00 0.00 17 PRO A O 5
ATOM 2543 N N . CYS A 1 18 ? 4.621 -5.342 -0.162 1.00 0.00 18 CYS A N 5
ATOM 2544 C CA . CYS A 1 18 ? 5.900 -4.647 0.023 1.00 0.00 18 CYS A CA 5
ATOM 2545 C C . CYS A 1 18 ? 6.648 -5.161 1.264 1.00 0.00 18 CYS A C 5
ATOM 2546 O O . CYS A 1 18 ? 7.426 -4.426 1.874 1.00 0.00 18 CYS A O 5
ATOM 2553 N N . GLY A 1 19 ? 6.427 -6.425 1.627 1.00 0.00 19 GLY A N 5
ATOM 2554 C CA . GLY A 1 19 ? 6.968 -6.931 2.868 1.00 0.00 19 GLY A CA 5
ATOM 2555 C C . GLY A 1 19 ? 8.218 -7.746 2.668 1.00 0.00 19 GLY A C 5
ATOM 2556 O O . GLY A 1 19 ? 9.298 -7.344 3.103 1.00 0.00 19 GLY A O 5
ATOM 2560 N N . ASN A 1 20 ? 8.088 -8.891 2.009 1.00 0.00 20 ASN A N 5
ATOM 2561 C CA . ASN A 1 20 ? 9.247 -9.733 1.743 1.00 0.00 20 ASN A CA 5
ATOM 2562 C C . ASN A 1 20 ? 9.966 -9.194 0.525 1.00 0.00 20 ASN A C 5
ATOM 2563 O O . ASN A 1 20 ? 9.879 -9.754 -0.571 1.00 0.00 20 ASN A O 5
ATOM 2574 N N . VAL A 1 21 ? 10.677 -8.101 0.741 1.00 0.00 21 VAL A N 5
ATOM 2575 C CA . VAL A 1 21 ? 11.319 -7.351 -0.321 1.00 0.00 21 VAL A CA 5
ATOM 2576 C C . VAL A 1 21 ? 12.495 -6.578 0.261 1.00 0.00 21 VAL A C 5
ATOM 2577 O O . VAL A 1 21 ? 12.853 -6.756 1.427 1.00 0.00 21 VAL A O 5
ATOM 2590 N N . LYS A 1 22 ? 13.071 -5.709 -0.545 1.00 0.00 22 LYS A N 5
ATOM 2591 C CA . LYS A 1 22 ? 14.209 -4.911 -0.133 1.00 0.00 22 LYS A CA 5
ATOM 2592 C C . LYS A 1 22 ? 13.763 -3.567 0.465 1.00 0.00 22 LYS A C 5
ATOM 2593 O O . LYS A 1 22 ? 13.928 -2.509 -0.149 1.00 0.00 22 LYS A O 5
ATOM 2612 N N . ASP A 1 23 ? 13.187 -3.629 1.669 1.00 0.00 23 ASP A N 5
ATOM 2613 C CA . ASP A 1 23 ? 12.819 -2.428 2.437 1.00 0.00 23 ASP A CA 5
ATOM 2614 C C . ASP A 1 23 ? 11.721 -1.609 1.743 1.00 0.00 23 ASP A C 5
ATOM 2615 O O . ASP A 1 23 ? 12.003 -0.704 0.959 1.00 0.00 23 ASP A O 5
ATOM 2624 N N . CYS A 1 24 ? 10.466 -1.933 2.046 1.00 0.00 24 CYS A N 5
ATOM 2625 C CA . CYS A 1 24 ? 9.315 -1.275 1.420 1.00 0.00 24 CYS A CA 5
ATOM 2626 C C . CYS A 1 24 ? 8.139 -1.224 2.379 1.00 0.00 24 CYS A C 5
ATOM 2627 O O . CYS A 1 24 ? 8.086 -1.981 3.347 1.00 0.00 24 CYS A O 5
ATOM 2634 N N . ARG A 1 25 ? 7.207 -0.319 2.118 1.00 0.00 25 ARG A N 5
ATOM 2635 C CA . ARG A 1 25 ? 6.022 -0.179 2.951 1.00 0.00 25 ARG A CA 5
ATOM 2636 C C . ARG A 1 25 ? 4.777 -0.177 2.088 1.00 0.00 25 ARG A C 5
ATOM 2637 O O . ARG A 1 25 ? 4.746 0.476 1.047 1.00 0.00 25 ARG A O 5
ATOM 2658 N N . CYS A 1 26 ? 3.767 -0.912 2.504 1.00 0.00 26 CYS A N 5
ATOM 2659 C CA . CYS A 1 26 ? 2.481 -0.847 1.840 1.00 0.00 26 CYS A CA 5
ATOM 2660 C C . CYS A 1 26 ? 1.624 0.182 2.559 1.00 0.00 26 CYS A C 5
ATOM 2661 O O . CYS A 1 26 ? 1.073 -0.098 3.621 1.00 0.00 26 CYS A O 5
ATOM 2668 N N . LEU A 1 27 ? 1.557 1.388 2.002 1.00 0.00 27 LEU A N 5
ATOM 2669 C CA . LEU A 1 27 ? 0.745 2.455 2.578 1.00 0.00 27 LEU A CA 5
ATOM 2670 C C . LEU A 1 27 ? -0.695 2.188 2.199 1.00 0.00 27 LEU A C 5
ATOM 2671 O O . LEU A 1 27 ? -1.079 2.424 1.064 1.00 0.00 27 LEU A O 5
ATOM 2687 N N . PRO A 1 28 ? -1.509 1.718 3.149 1.00 0.00 28 PRO A N 5
ATOM 2688 C CA . PRO A 1 28 ? -2.873 1.292 2.873 1.00 0.00 28 PRO A CA 5
ATOM 2689 C C . PRO A 1 28 ? -3.851 2.460 2.760 1.00 0.00 28 PRO A C 5
ATOM 2690 O O . PRO A 1 28 ? -4.723 2.654 3.614 1.00 0.00 28 PRO A O 5
ATOM 2701 N N . TRP A 1 29 ? -3.700 3.234 1.699 1.00 0.00 29 TRP A N 5
ATOM 2702 C CA . TRP A 1 29 ? -4.600 4.339 1.424 1.00 0.00 29 TRP A CA 5
ATOM 2703 C C . TRP A 1 29 ? -5.817 3.863 0.620 1.00 0.00 29 TRP A C 5
ATOM 2704 O O . TRP A 1 29 ? -5.867 2.724 0.133 1.00 0.00 29 TRP A O 5
ATOM 2725 N N . GLY A 1 30 ? -6.813 4.722 0.508 1.00 0.00 30 GLY A N 5
ATOM 2726 C CA . GLY A 1 30 ? -8.026 4.341 -0.176 1.00 0.00 30 GLY A CA 5
ATOM 2727 C C . GLY A 1 30 ? -8.982 3.661 0.770 1.00 0.00 30 GLY A C 5
ATOM 2728 O O . GLY A 1 30 ? -9.183 4.132 1.891 1.00 0.00 30 GLY A O 5
ATOM 2732 N N . LEU A 1 31 ? -9.568 2.550 0.347 1.00 0.00 31 LEU A N 5
ATOM 2733 C CA . LEU A 1 31 ? -10.490 1.830 1.213 1.00 0.00 31 LEU A CA 5
ATOM 2734 C C . LEU A 1 31 ? -9.939 0.446 1.534 1.00 0.00 31 LEU A C 5
ATOM 2735 O O . LEU A 1 31 ? -9.968 0.006 2.681 1.00 0.00 31 LEU A O 5
ATOM 2751 N N . PHE A 1 32 ? -9.429 -0.236 0.513 1.00 0.00 32 PHE A N 5
ATOM 2752 C CA . PHE A 1 32 ? -9.013 -1.622 0.672 1.00 0.00 32 PHE A CA 5
ATOM 2753 C C . PHE A 1 32 ? -7.554 -1.867 0.293 1.00 0.00 32 PHE A C 5
ATOM 2754 O O . PHE A 1 32 ? -7.080 -2.993 0.395 1.00 0.00 32 PHE A O 5
ATOM 2771 N N . PHE A 1 33 ? -6.825 -0.855 -0.150 1.00 0.00 33 PHE A N 5
ATOM 2772 C CA . PHE A 1 33 ? -5.505 -1.118 -0.701 1.00 0.00 33 PHE A CA 5
ATOM 2773 C C . PHE A 1 33 ? -4.524 -0.046 -0.295 1.00 0.00 33 PHE A C 5
ATOM 2774 O O . PHE A 1 33 ? -4.624 0.490 0.796 1.00 0.00 33 PHE A O 5
ATOM 2791 N N . GLY A 1 34 ? -3.567 0.228 -1.160 1.00 0.00 34 GLY A N 5
ATOM 2792 C CA . GLY A 1 34 ? -2.566 1.215 -0.878 1.00 0.00 34 GLY A CA 5
ATOM 2793 C C . GLY A 1 34 ? -1.490 1.231 -1.936 1.00 0.00 34 GLY A C 5
ATOM 2794 O O . GLY A 1 34 ? -1.770 0.951 -3.094 1.00 0.00 34 GLY A O 5
ATOM 2798 N N . THR A 1 35 ? -0.262 1.545 -1.547 1.00 0.00 35 THR A N 5
ATOM 2799 C CA . THR A 1 35 ? 0.840 1.615 -2.503 1.00 0.00 35 THR A CA 5
ATOM 2800 C C . THR A 1 35 ? 2.178 1.220 -1.867 1.00 0.00 35 THR A C 5
ATOM 2801 O O . THR A 1 35 ? 2.462 1.597 -0.729 1.00 0.00 35 THR A O 5
ATOM 2812 N N . CYS A 1 36 ? 2.973 0.437 -2.600 1.00 0.00 36 CYS A N 5
ATOM 2813 C CA . CYS A 1 36 ? 4.358 0.157 -2.223 1.00 0.00 36 CYS A CA 5
ATOM 2814 C C . CYS A 1 36 ? 5.160 1.435 -2.281 1.00 0.00 36 CYS A C 5
ATOM 2815 O O . CYS A 1 36 ? 5.541 1.889 -3.357 1.00 0.00 36 CYS A O 5
ATOM 2822 N N . ILE A 1 37 ? 5.387 2.014 -1.121 1.00 0.00 37 ILE A N 5
ATOM 2823 C CA . ILE A 1 37 ? 6.061 3.290 -1.009 1.00 0.00 37 ILE A CA 5
ATOM 2824 C C . ILE A 1 37 ? 7.433 3.123 -0.382 1.00 0.00 37 ILE A C 5
ATOM 2825 O O . ILE A 1 37 ? 7.821 2.022 0.021 1.00 0.00 37 ILE A O 5
ATOM 2841 N N . ASN A 1 38 ? 8.152 4.226 -0.299 1.00 0.00 38 ASN A N 5
ATOM 2842 C CA . ASN A 1 38 ? 9.465 4.249 0.322 1.00 0.00 38 ASN A CA 5
ATOM 2843 C C . ASN A 1 38 ? 9.328 4.548 1.808 1.00 0.00 38 ASN A C 5
ATOM 2844 O O . ASN A 1 38 ? 8.707 5.544 2.186 1.00 0.00 38 ASN A O 5
ATOM 2855 N N . PRO A 1 39 ? 9.881 3.674 2.667 1.00 0.00 39 PRO A N 5
ATOM 2856 C CA . PRO A 1 39 ? 9.804 3.830 4.125 1.00 0.00 39 PRO A CA 5
ATOM 2857 C C . PRO A 1 39 ? 10.327 5.179 4.595 1.00 0.00 39 PRO A C 5
ATOM 2858 O O . PRO A 1 39 ? 11.478 5.532 4.332 1.00 0.00 39 PRO A O 5
ATOM 2869 N N . THR A 1 40 ? 9.465 5.919 5.286 1.00 0.00 40 THR A N 5
ATOM 2870 C CA . THR A 1 40 ? 9.765 7.263 5.795 1.00 0.00 40 THR A CA 5
ATOM 2871 C C . THR A 1 40 ? 10.239 8.209 4.687 1.00 0.00 40 THR A C 5
ATOM 2872 O O . THR A 1 40 ? 10.849 9.245 4.955 1.00 0.00 40 THR A O 5
ATOM 2883 N N . GLY A 1 41 ? 9.953 7.842 3.444 1.00 0.00 41 GLY A N 5
ATOM 2884 C CA . GLY A 1 41 ? 10.278 8.693 2.320 1.00 0.00 41 GLY A CA 5
ATOM 2885 C C . GLY A 1 41 ? 11.598 8.319 1.687 1.00 0.00 41 GLY A C 5
ATOM 2886 O O . GLY A 1 41 ? 11.999 7.142 1.790 1.00 0.00 41 GLY A O 5
ATOM 2891 N N . ALA A 1 1 ? 14.266 0.906 0.741 1.00 0.00 1 ALA A N 6
ATOM 2892 C CA . ALA A 1 1 ? 13.931 1.797 -0.388 1.00 0.00 1 ALA A CA 6
ATOM 2893 C C . ALA A 1 1 ? 14.218 1.098 -1.707 1.00 0.00 1 ALA A C 6
ATOM 2894 O O . ALA A 1 1 ? 14.858 0.046 -1.724 1.00 0.00 1 ALA A O 6
ATOM 2903 N N . SER A 1 2 ? 13.740 1.688 -2.802 1.00 0.00 2 SER A N 6
ATOM 2904 C CA . SER A 1 2 ? 13.927 1.129 -4.138 1.00 0.00 2 SER A CA 6
ATOM 2905 C C . SER A 1 2 ? 13.230 -0.224 -4.262 1.00 0.00 2 SER A C 6
ATOM 2906 O O . SER A 1 2 ? 13.870 -1.275 -4.293 1.00 0.00 2 SER A O 6
ATOM 2914 N N . CYS A 1 3 ? 11.911 -0.184 -4.328 1.00 0.00 3 CYS A N 6
ATOM 2915 C CA . CYS A 1 3 ? 11.113 -1.393 -4.439 1.00 0.00 3 CYS A CA 6
ATOM 2916 C C . CYS A 1 3 ? 10.916 -1.762 -5.903 1.00 0.00 3 CYS A C 6
ATOM 2917 O O . CYS A 1 3 ? 11.130 -0.920 -6.781 1.00 0.00 3 CYS A O 6
ATOM 2924 N N . PRO A 1 4 ? 10.541 -3.021 -6.197 1.00 0.00 4 PRO A N 6
ATOM 2925 C CA . PRO A 1 4 ? 10.204 -3.453 -7.556 1.00 0.00 4 PRO A CA 6
ATOM 2926 C C . PRO A 1 4 ? 9.282 -2.461 -8.247 1.00 0.00 4 PRO A C 6
ATOM 2927 O O . PRO A 1 4 ? 9.540 -2.009 -9.367 1.00 0.00 4 PRO A O 6
ATOM 2938 N N . ASN A 1 5 ? 8.215 -2.118 -7.551 1.00 0.00 5 ASN A N 6
ATOM 2939 C CA . ASN A 1 5 ? 7.227 -1.188 -8.050 1.00 0.00 5 ASN A CA 6
ATOM 2940 C C . ASN A 1 5 ? 6.869 -0.168 -6.973 1.00 0.00 5 ASN A C 6
ATOM 2941 O O . ASN A 1 5 ? 5.967 -0.397 -6.167 1.00 0.00 5 ASN A O 6
ATOM 2952 N N . VAL A 1 6 ? 7.598 0.943 -6.939 1.00 0.00 6 VAL A N 6
ATOM 2953 C CA . VAL A 1 6 ? 7.310 2.008 -5.986 1.00 0.00 6 VAL A CA 6
ATOM 2954 C C . VAL A 1 6 ? 6.157 2.858 -6.499 1.00 0.00 6 VAL A C 6
ATOM 2955 O O . VAL A 1 6 ? 6.077 3.154 -7.694 1.00 0.00 6 VAL A O 6
ATOM 2968 N N . GLY A 1 7 ? 5.264 3.234 -5.600 1.00 0.00 7 GLY A N 6
ATOM 2969 C CA . GLY A 1 7 ? 4.089 3.983 -5.983 1.00 0.00 7 GLY A CA 6
ATOM 2970 C C . GLY A 1 7 ? 3.052 3.084 -6.611 1.00 0.00 7 GLY A C 6
ATOM 2971 O O . GLY A 1 7 ? 2.100 3.553 -7.239 1.00 0.00 7 GLY A O 6
ATOM 2975 N N . ALA A 1 8 ? 3.238 1.784 -6.433 1.00 0.00 8 ALA A N 6
ATOM 2976 C CA . ALA A 1 8 ? 2.354 0.797 -7.035 1.00 0.00 8 ALA A CA 6
ATOM 2977 C C . ALA A 1 8 ? 1.360 0.286 -6.013 1.00 0.00 8 ALA A C 6
ATOM 2978 O O . ALA A 1 8 ? 1.731 -0.025 -4.884 1.00 0.00 8 ALA A O 6
ATOM 2985 N N . VAL A 1 9 ? 0.103 0.214 -6.415 1.00 0.00 9 VAL A N 6
ATOM 2986 C CA . VAL A 1 9 ? -0.974 -0.189 -5.522 1.00 0.00 9 VAL A CA 6
ATOM 2987 C C . VAL A 1 9 ? -0.752 -1.586 -4.945 1.00 0.00 9 VAL A C 6
ATOM 2988 O O . VAL A 1 9 ? -0.648 -2.573 -5.678 1.00 0.00 9 VAL A O 6
ATOM 3001 N N . CYS A 1 10 ? -0.668 -1.641 -3.626 1.00 0.00 10 CYS A N 6
ATOM 3002 C CA . CYS A 1 10 ? -0.601 -2.892 -2.899 1.00 0.00 10 CYS A CA 6
ATOM 3003 C C . CYS A 1 10 ? -1.754 -2.947 -1.914 1.00 0.00 10 CYS A C 6
ATOM 3004 O O . CYS A 1 10 ? -2.097 -1.941 -1.299 1.00 0.00 10 CYS A O 6
ATOM 3011 N N . SER A 1 11 ? -2.375 -4.094 -1.782 1.00 0.00 11 SER A N 6
ATOM 3012 C CA . SER A 1 11 ? -3.430 -4.254 -0.807 1.00 0.00 11 SER A CA 6
ATOM 3013 C C . SER A 1 11 ? -2.867 -4.998 0.386 1.00 0.00 11 SER A C 6
ATOM 3014 O O . SER A 1 11 ? -2.272 -6.059 0.221 1.00 0.00 11 SER A O 6
ATOM 3022 N N . PRO A 1 12 ? -3.020 -4.462 1.606 1.00 0.00 12 PRO A N 6
ATOM 3023 C CA . PRO A 1 12 ? -2.557 -5.148 2.809 1.00 0.00 12 PRO A CA 6
ATOM 3024 C C . PRO A 1 12 ? -3.257 -6.494 3.001 1.00 0.00 12 PRO A C 6
ATOM 3025 O O . PRO A 1 12 ? -2.913 -7.264 3.897 1.00 0.00 12 PRO A O 6
ATOM 3036 N N . PHE A 1 13 ? -4.257 -6.757 2.161 1.00 0.00 13 PHE A N 6
ATOM 3037 C CA . PHE A 1 13 ? -4.972 -8.025 2.185 1.00 0.00 13 PHE A CA 6
ATOM 3038 C C . PHE A 1 13 ? -4.352 -9.038 1.218 1.00 0.00 13 PHE A C 6
ATOM 3039 O O . PHE A 1 13 ? -4.859 -10.154 1.073 1.00 0.00 13 PHE A O 6
ATOM 3056 N N . GLU A 1 14 ? -3.275 -8.644 0.535 1.00 0.00 14 GLU A N 6
ATOM 3057 C CA . GLU A 1 14 ? -2.562 -9.550 -0.364 1.00 0.00 14 GLU A CA 6
ATOM 3058 C C . GLU A 1 14 ? -1.696 -10.519 0.439 1.00 0.00 14 GLU A C 6
ATOM 3059 O O . GLU A 1 14 ? -1.998 -10.822 1.594 1.00 0.00 14 GLU A O 6
ATOM 3071 N N . THR A 1 15 ? -0.616 -10.988 -0.153 1.00 0.00 15 THR A N 6
ATOM 3072 C CA . THR A 1 15 ? 0.220 -11.981 0.489 1.00 0.00 15 THR A CA 6
ATOM 3073 C C . THR A 1 15 ? 1.535 -11.386 0.968 1.00 0.00 15 THR A C 6
ATOM 3074 O O . THR A 1 15 ? 1.940 -11.570 2.116 1.00 0.00 15 THR A O 6
ATOM 3085 N N . LYS A 1 16 ? 2.185 -10.655 0.081 1.00 0.00 16 LYS A N 6
ATOM 3086 C CA . LYS A 1 16 ? 3.503 -10.100 0.350 1.00 0.00 16 LYS A CA 6
ATOM 3087 C C . LYS A 1 16 ? 3.582 -8.583 0.111 1.00 0.00 16 LYS A C 6
ATOM 3088 O O . LYS A 1 16 ? 4.565 -8.128 -0.470 1.00 0.00 16 LYS A O 6
ATOM 3107 N N . PRO A 1 17 ? 2.562 -7.774 0.515 1.00 0.00 17 PRO A N 6
ATOM 3108 C CA . PRO A 1 17 ? 2.543 -6.331 0.212 1.00 0.00 17 PRO A CA 6
ATOM 3109 C C . PRO A 1 17 ? 3.832 -5.646 0.639 1.00 0.00 17 PRO A C 6
ATOM 3110 O O . PRO A 1 17 ? 4.054 -5.415 1.832 1.00 0.00 17 PRO A O 6
ATOM 3121 N N . CYS A 1 18 ? 4.655 -5.307 -0.350 1.00 0.00 18 CYS A N 6
ATOM 3122 C CA . CYS A 1 18 ? 5.992 -4.750 -0.122 1.00 0.00 18 CYS A CA 6
ATOM 3123 C C . CYS A 1 18 ? 6.706 -5.535 0.987 1.00 0.00 18 CYS A C 6
ATOM 3124 O O . CYS A 1 18 ? 7.365 -4.955 1.853 1.00 0.00 18 CYS A O 6
ATOM 3131 N N . GLY A 1 19 ? 6.550 -6.858 0.948 1.00 0.00 19 GLY A N 6
ATOM 3132 C CA . GLY A 1 19 ? 6.995 -7.712 2.035 1.00 0.00 19 GLY A CA 6
ATOM 3133 C C . GLY A 1 19 ? 8.482 -7.966 2.044 1.00 0.00 19 GLY A C 6
ATOM 3134 O O . GLY A 1 19 ? 9.271 -7.072 2.347 1.00 0.00 19 GLY A O 6
ATOM 3138 N N . ASN A 1 20 ? 8.858 -9.202 1.736 1.00 0.00 20 ASN A N 6
ATOM 3139 C CA . ASN A 1 20 ? 10.260 -9.603 1.716 1.00 0.00 20 ASN A CA 6
ATOM 3140 C C . ASN A 1 20 ? 11.010 -8.943 0.560 1.00 0.00 20 ASN A C 6
ATOM 3141 O O . ASN A 1 20 ? 11.304 -9.574 -0.456 1.00 0.00 20 ASN A O 6
ATOM 3152 N N . VAL A 1 21 ? 11.330 -7.671 0.742 1.00 0.00 21 VAL A N 6
ATOM 3153 C CA . VAL A 1 21 ? 12.016 -6.876 -0.264 1.00 0.00 21 VAL A CA 6
ATOM 3154 C C . VAL A 1 21 ? 12.940 -5.877 0.431 1.00 0.00 21 VAL A C 6
ATOM 3155 O O . VAL A 1 21 ? 13.128 -5.944 1.647 1.00 0.00 21 VAL A O 6
ATOM 3168 N N . LYS A 1 22 ? 13.506 -4.962 -0.343 1.00 0.00 22 LYS A N 6
ATOM 3169 C CA . LYS A 1 22 ? 14.484 -4.003 0.164 1.00 0.00 22 LYS A CA 6
ATOM 3170 C C . LYS A 1 22 ? 13.821 -2.857 0.939 1.00 0.00 22 LYS A C 6
ATOM 3171 O O . LYS A 1 22 ? 13.874 -1.709 0.507 1.00 0.00 22 LYS A O 6
ATOM 3190 N N . ASP A 1 23 ? 13.204 -3.180 2.077 1.00 0.00 23 ASP A N 6
ATOM 3191 C CA . ASP A 1 23 ? 12.601 -2.174 2.968 1.00 0.00 23 ASP A CA 6
ATOM 3192 C C . ASP A 1 23 ? 11.546 -1.336 2.247 1.00 0.00 23 ASP A C 6
ATOM 3193 O O . ASP A 1 23 ? 11.838 -0.260 1.722 1.00 0.00 23 ASP A O 6
ATOM 3202 N N . CYS A 1 24 ? 10.318 -1.831 2.237 1.00 0.00 24 CYS A N 6
ATOM 3203 C CA . CYS A 1 24 ? 9.219 -1.164 1.552 1.00 0.00 24 CYS A CA 6
ATOM 3204 C C . CYS A 1 24 ? 7.967 -1.157 2.413 1.00 0.00 24 CYS A C 6
ATOM 3205 O O . CYS A 1 24 ? 7.775 -2.031 3.261 1.00 0.00 24 CYS A O 6
ATOM 3212 N N . ARG A 1 25 ? 7.123 -0.157 2.207 1.00 0.00 25 ARG A N 6
ATOM 3213 C CA . ARG A 1 25 ? 5.934 0.010 3.017 1.00 0.00 25 ARG A CA 6
ATOM 3214 C C . ARG A 1 25 ? 4.699 -0.080 2.152 1.00 0.00 25 ARG A C 6
ATOM 3215 O O . ARG A 1 25 ? 4.623 0.567 1.110 1.00 0.00 25 ARG A O 6
ATOM 3236 N N . CYS A 1 26 ? 3.743 -0.885 2.562 1.00 0.00 26 CYS A N 6
ATOM 3237 C CA . CYS A 1 26 ? 2.463 -0.893 1.892 1.00 0.00 26 CYS A CA 6
ATOM 3238 C C . CYS A 1 26 ? 1.569 0.122 2.581 1.00 0.00 26 CYS A C 6
ATOM 3239 O O . CYS A 1 26 ? 0.947 -0.186 3.595 1.00 0.00 26 CYS A O 6
ATOM 3246 N N . LEU A 1 27 ? 1.532 1.339 2.045 1.00 0.00 27 LEU A N 6
ATOM 3247 C CA . LEU A 1 27 ? 0.729 2.406 2.629 1.00 0.00 27 LEU A CA 6
ATOM 3248 C C . LEU A 1 27 ? -0.714 2.151 2.249 1.00 0.00 27 LEU A C 6
ATOM 3249 O O . LEU A 1 27 ? -1.095 2.378 1.108 1.00 0.00 27 LEU A O 6
ATOM 3265 N N . PRO A 1 28 ? -1.533 1.693 3.204 1.00 0.00 28 PRO A N 6
ATOM 3266 C CA . PRO A 1 28 ? -2.908 1.298 2.935 1.00 0.00 28 PRO A CA 6
ATOM 3267 C C . PRO A 1 28 ? -3.844 2.495 2.799 1.00 0.00 28 PRO A C 6
ATOM 3268 O O . PRO A 1 28 ? -4.698 2.742 3.653 1.00 0.00 28 PRO A O 6
ATOM 3279 N N . TRP A 1 29 ? -3.667 3.241 1.723 1.00 0.00 29 TRP A N 6
ATOM 3280 C CA . TRP A 1 29 ? -4.537 4.358 1.422 1.00 0.00 29 TRP A CA 6
ATOM 3281 C C . TRP A 1 29 ? -5.710 3.904 0.550 1.00 0.00 29 TRP A C 6
ATOM 3282 O O . TRP A 1 29 ? -5.759 2.762 0.066 1.00 0.00 29 TRP A O 6
ATOM 3303 N N . GLY A 1 30 ? -6.678 4.781 0.387 1.00 0.00 30 GLY A N 6
ATOM 3304 C CA . GLY A 1 30 ? -7.833 4.450 -0.402 1.00 0.00 30 GLY A CA 6
ATOM 3305 C C . GLY A 1 30 ? -8.899 3.820 0.449 1.00 0.00 30 GLY A C 6
ATOM 3306 O O . GLY A 1 30 ? -9.256 4.358 1.498 1.00 0.00 30 GLY A O 6
ATOM 3310 N N . LEU A 1 31 ? -9.401 2.674 0.026 1.00 0.00 31 LEU A N 6
ATOM 3311 C CA . LEU A 1 31 ? -10.469 2.031 0.765 1.00 0.00 31 LEU A CA 6
ATOM 3312 C C . LEU A 1 31 ? -10.067 0.635 1.225 1.00 0.00 31 LEU A C 6
ATOM 3313 O O . LEU A 1 31 ? -10.302 0.261 2.373 1.00 0.00 31 LEU A O 6
ATOM 3329 N N . PHE A 1 32 ? -9.464 -0.135 0.325 1.00 0.00 32 PHE A N 6
ATOM 3330 C CA . PHE A 1 32 ? -9.093 -1.511 0.639 1.00 0.00 32 PHE A CA 6
ATOM 3331 C C . PHE A 1 32 ? -7.616 -1.793 0.380 1.00 0.00 32 PHE A C 6
ATOM 3332 O O . PHE A 1 32 ? -7.152 -2.905 0.608 1.00 0.00 32 PHE A O 6
ATOM 3349 N N . PHE A 1 33 ? -6.866 -0.819 -0.104 1.00 0.00 33 PHE A N 6
ATOM 3350 C CA . PHE A 1 33 ? -5.550 -1.122 -0.627 1.00 0.00 33 PHE A CA 6
ATOM 3351 C C . PHE A 1 33 ? -4.566 -0.045 -0.240 1.00 0.00 33 PHE A C 6
ATOM 3352 O O . PHE A 1 33 ? -4.613 0.450 0.877 1.00 0.00 33 PHE A O 6
ATOM 3369 N N . GLY A 1 34 ? -3.679 0.293 -1.152 1.00 0.00 34 GLY A N 6
ATOM 3370 C CA . GLY A 1 34 ? -2.654 1.265 -0.874 1.00 0.00 34 GLY A CA 6
ATOM 3371 C C . GLY A 1 34 ? -1.568 1.246 -1.921 1.00 0.00 34 GLY A C 6
ATOM 3372 O O . GLY A 1 34 ? -1.840 0.945 -3.075 1.00 0.00 34 GLY A O 6
ATOM 3376 N N . THR A 1 35 ? -0.335 1.555 -1.530 1.00 0.00 35 THR A N 6
ATOM 3377 C CA . THR A 1 35 ? 0.779 1.579 -2.476 1.00 0.00 35 THR A CA 6
ATOM 3378 C C . THR A 1 35 ? 2.104 1.181 -1.817 1.00 0.00 35 THR A C 6
ATOM 3379 O O . THR A 1 35 ? 2.377 1.563 -0.677 1.00 0.00 35 THR A O 6
ATOM 3390 N N . CYS A 1 36 ? 2.906 0.399 -2.540 1.00 0.00 36 CYS A N 6
ATOM 3391 C CA . CYS A 1 36 ? 4.291 0.126 -2.158 1.00 0.00 36 CYS A CA 6
ATOM 3392 C C . CYS A 1 36 ? 5.095 1.395 -2.270 1.00 0.00 36 CYS A C 6
ATOM 3393 O O . CYS A 1 36 ? 5.385 1.868 -3.371 1.00 0.00 36 CYS A O 6
ATOM 3400 N N . ILE A 1 37 ? 5.414 1.949 -1.122 1.00 0.00 37 ILE A N 6
ATOM 3401 C CA . ILE A 1 37 ? 6.127 3.203 -1.033 1.00 0.00 37 ILE A CA 6
ATOM 3402 C C . ILE A 1 37 ? 7.464 3.012 -0.352 1.00 0.00 37 ILE A C 6
ATOM 3403 O O . ILE A 1 37 ? 7.785 1.926 0.144 1.00 0.00 37 ILE A O 6
ATOM 3419 N N . ASN A 1 38 ? 8.224 4.085 -0.323 1.00 0.00 38 ASN A N 6
ATOM 3420 C CA . ASN A 1 38 ? 9.510 4.103 0.335 1.00 0.00 38 ASN A CA 6
ATOM 3421 C C . ASN A 1 38 ? 9.327 4.569 1.769 1.00 0.00 38 ASN A C 6
ATOM 3422 O O . ASN A 1 38 ? 8.626 5.549 2.011 1.00 0.00 38 ASN A O 6
ATOM 3433 N N . PRO A 1 39 ? 9.930 3.870 2.740 1.00 0.00 39 PRO A N 6
ATOM 3434 C CA . PRO A 1 39 ? 9.823 4.246 4.152 1.00 0.00 39 PRO A CA 6
ATOM 3435 C C . PRO A 1 39 ? 10.200 5.702 4.384 1.00 0.00 39 PRO A C 6
ATOM 3436 O O . PRO A 1 39 ? 11.352 6.096 4.180 1.00 0.00 39 PRO A O 6
ATOM 3447 N N . THR A 1 40 ? 9.221 6.476 4.839 1.00 0.00 40 THR A N 6
ATOM 3448 C CA . THR A 1 40 ? 9.355 7.923 5.039 1.00 0.00 40 THR A CA 6
ATOM 3449 C C . THR A 1 40 ? 10.018 8.628 3.844 1.00 0.00 40 THR A C 6
ATOM 3450 O O . THR A 1 40 ? 10.619 9.695 3.997 1.00 0.00 40 THR A O 6
ATOM 3461 N N . GLY A 1 41 ? 9.905 8.034 2.660 1.00 0.00 41 GLY A N 6
ATOM 3462 C CA . GLY A 1 41 ? 10.517 8.608 1.476 1.00 0.00 41 GLY A CA 6
ATOM 3463 C C . GLY A 1 41 ? 9.585 8.602 0.283 1.00 0.00 41 GLY A C 6
ATOM 3464 O O . GLY A 1 41 ? 9.760 9.444 -0.623 1.00 0.00 41 GLY A O 6
ATOM 3469 N N . ALA A 1 1 ? 14.373 1.371 0.684 1.00 0.00 1 ALA A N 7
ATOM 3470 C CA . ALA A 1 1 ? 13.452 2.185 -0.137 1.00 0.00 1 ALA A CA 7
ATOM 3471 C C . ALA A 1 1 ? 13.616 1.848 -1.611 1.00 0.00 1 ALA A C 7
ATOM 3472 O O . ALA A 1 1 ? 13.867 2.725 -2.440 1.00 0.00 1 ALA A O 7
ATOM 3481 N N . SER A 1 2 ? 13.472 0.572 -1.933 1.00 0.00 2 SER A N 7
ATOM 3482 C CA . SER A 1 2 ? 13.623 0.114 -3.299 1.00 0.00 2 SER A CA 7
ATOM 3483 C C . SER A 1 2 ? 12.804 -1.153 -3.515 1.00 0.00 2 SER A C 7
ATOM 3484 O O . SER A 1 2 ? 12.938 -2.127 -2.774 1.00 0.00 2 SER A O 7
ATOM 3492 N N . CYS A 1 3 ? 11.948 -1.131 -4.517 1.00 0.00 3 CYS A N 7
ATOM 3493 C CA . CYS A 1 3 ? 11.094 -2.265 -4.816 1.00 0.00 3 CYS A CA 7
ATOM 3494 C C . CYS A 1 3 ? 10.841 -2.367 -6.307 1.00 0.00 3 CYS A C 7
ATOM 3495 O O . CYS A 1 3 ? 11.005 -1.380 -7.026 1.00 0.00 3 CYS A O 7
ATOM 3502 N N . PRO A 1 4 ? 10.462 -3.558 -6.796 1.00 0.00 4 PRO A N 7
ATOM 3503 C CA . PRO A 1 4 ? 10.065 -3.766 -8.188 1.00 0.00 4 PRO A CA 7
ATOM 3504 C C . PRO A 1 4 ? 9.168 -2.649 -8.694 1.00 0.00 4 PRO A C 7
ATOM 3505 O O . PRO A 1 4 ? 9.387 -2.080 -9.763 1.00 0.00 4 PRO A O 7
ATOM 3516 N N . ASN A 1 5 ? 8.164 -2.335 -7.894 1.00 0.00 5 ASN A N 7
ATOM 3517 C CA . ASN A 1 5 ? 7.179 -1.337 -8.250 1.00 0.00 5 ASN A CA 7
ATOM 3518 C C . ASN A 1 5 ? 6.952 -0.362 -7.097 1.00 0.00 5 ASN A C 7
ATOM 3519 O O . ASN A 1 5 ? 6.094 -0.583 -6.241 1.00 0.00 5 ASN A O 7
ATOM 3530 N N . VAL A 1 6 ? 7.748 0.701 -7.067 1.00 0.00 6 VAL A N 7
ATOM 3531 C CA . VAL A 1 6 ? 7.588 1.758 -6.073 1.00 0.00 6 VAL A CA 7
ATOM 3532 C C . VAL A 1 6 ? 6.465 2.698 -6.494 1.00 0.00 6 VAL A C 7
ATOM 3533 O O . VAL A 1 6 ? 6.393 3.112 -7.653 1.00 0.00 6 VAL A O 7
ATOM 3546 N N . GLY A 1 7 ? 5.584 3.018 -5.559 1.00 0.00 7 GLY A N 7
ATOM 3547 C CA . GLY A 1 7 ? 4.446 3.860 -5.859 1.00 0.00 7 GLY A CA 7
ATOM 3548 C C . GLY A 1 7 ? 3.336 3.073 -6.516 1.00 0.00 7 GLY A C 7
ATOM 3549 O O . GLY A 1 7 ? 2.425 3.639 -7.118 1.00 0.00 7 GLY A O 7
ATOM 3553 N N . ALA A 1 8 ? 3.421 1.758 -6.403 1.00 0.00 8 ALA A N 7
ATOM 3554 C CA . ALA A 1 8 ? 2.448 0.870 -7.026 1.00 0.00 8 ALA A CA 7
ATOM 3555 C C . ALA A 1 8 ? 1.448 0.368 -6.003 1.00 0.00 8 ALA A C 7
ATOM 3556 O O . ALA A 1 8 ? 1.813 0.048 -4.877 1.00 0.00 8 ALA A O 7
ATOM 3563 N N . VAL A 1 9 ? 0.189 0.305 -6.404 1.00 0.00 9 VAL A N 7
ATOM 3564 C CA . VAL A 1 9 ? -0.890 -0.103 -5.515 1.00 0.00 9 VAL A CA 7
ATOM 3565 C C . VAL A 1 9 ? -0.677 -1.513 -4.961 1.00 0.00 9 VAL A C 7
ATOM 3566 O O . VAL A 1 9 ? -0.561 -2.483 -5.710 1.00 0.00 9 VAL A O 7
ATOM 3579 N N . CYS A 1 10 ? -0.609 -1.602 -3.643 1.00 0.00 10 CYS A N 7
ATOM 3580 C CA . CYS A 1 10 ? -0.564 -2.872 -2.949 1.00 0.00 10 CYS A CA 7
ATOM 3581 C C . CYS A 1 10 ? -1.709 -2.920 -1.953 1.00 0.00 10 CYS A C 7
ATOM 3582 O O . CYS A 1 10 ? -2.050 -1.909 -1.354 1.00 0.00 10 CYS A O 7
ATOM 3589 N N . SER A 1 11 ? -2.316 -4.072 -1.788 1.00 0.00 11 SER A N 7
ATOM 3590 C CA . SER A 1 11 ? -3.382 -4.214 -0.819 1.00 0.00 11 SER A CA 7
ATOM 3591 C C . SER A 1 11 ? -2.837 -4.963 0.378 1.00 0.00 11 SER A C 7
ATOM 3592 O O . SER A 1 11 ? -2.218 -6.009 0.215 1.00 0.00 11 SER A O 7
ATOM 3600 N N . PRO A 1 12 ? -3.024 -4.441 1.599 1.00 0.00 12 PRO A N 7
ATOM 3601 C CA . PRO A 1 12 ? -2.604 -5.149 2.806 1.00 0.00 12 PRO A CA 7
ATOM 3602 C C . PRO A 1 12 ? -3.332 -6.491 2.952 1.00 0.00 12 PRO A C 7
ATOM 3603 O O . PRO A 1 12 ? -3.014 -7.292 3.830 1.00 0.00 12 PRO A O 7
ATOM 3614 N N . PHE A 1 13 ? -4.317 -6.715 2.081 1.00 0.00 13 PHE A N 7
ATOM 3615 C CA . PHE A 1 13 ? -5.067 -7.966 2.052 1.00 0.00 13 PHE A CA 7
ATOM 3616 C C . PHE A 1 13 ? -4.430 -8.972 1.098 1.00 0.00 13 PHE A C 7
ATOM 3617 O O . PHE A 1 13 ? -4.964 -10.063 0.896 1.00 0.00 13 PHE A O 7
ATOM 3634 N N . GLU A 1 14 ? -3.309 -8.603 0.486 1.00 0.00 14 GLU A N 7
ATOM 3635 C CA . GLU A 1 14 ? -2.601 -9.506 -0.413 1.00 0.00 14 GLU A CA 7
ATOM 3636 C C . GLU A 1 14 ? -1.800 -10.531 0.387 1.00 0.00 14 GLU A C 7
ATOM 3637 O O . GLU A 1 14 ? -2.183 -10.905 1.494 1.00 0.00 14 GLU A O 7
ATOM 3649 N N . THR A 1 15 ? -0.690 -10.973 -0.168 1.00 0.00 15 THR A N 7
ATOM 3650 C CA . THR A 1 15 ? 0.108 -12.012 0.447 1.00 0.00 15 THR A CA 7
ATOM 3651 C C . THR A 1 15 ? 1.363 -11.440 1.092 1.00 0.00 15 THR A C 7
ATOM 3652 O O . THR A 1 15 ? 1.630 -11.646 2.279 1.00 0.00 15 THR A O 7
ATOM 3663 N N . LYS A 1 16 ? 2.112 -10.698 0.299 1.00 0.00 16 LYS A N 7
ATOM 3664 C CA . LYS A 1 16 ? 3.402 -10.172 0.714 1.00 0.00 16 LYS A CA 7
ATOM 3665 C C . LYS A 1 16 ? 3.559 -8.669 0.436 1.00 0.00 16 LYS A C 7
ATOM 3666 O O . LYS A 1 16 ? 4.598 -8.263 -0.071 1.00 0.00 16 LYS A O 7
ATOM 3685 N N . PRO A 1 17 ? 2.529 -7.826 0.711 1.00 0.00 17 PRO A N 7
ATOM 3686 C CA . PRO A 1 17 ? 2.557 -6.393 0.354 1.00 0.00 17 PRO A CA 7
ATOM 3687 C C . PRO A 1 17 ? 3.859 -5.710 0.765 1.00 0.00 17 PRO A C 7
ATOM 3688 O O . PRO A 1 17 ? 4.102 -5.475 1.954 1.00 0.00 17 PRO A O 7
ATOM 3699 N N . CYS A 1 18 ? 4.679 -5.394 -0.236 1.00 0.00 18 CYS A N 7
ATOM 3700 C CA . CYS A 1 18 ? 5.999 -4.786 -0.037 1.00 0.00 18 CYS A CA 7
ATOM 3701 C C . CYS A 1 18 ? 6.834 -5.618 0.939 1.00 0.00 18 CYS A C 7
ATOM 3702 O O . CYS A 1 18 ? 7.579 -5.080 1.761 1.00 0.00 18 CYS A O 7
ATOM 3709 N N . GLY A 1 19 ? 6.686 -6.933 0.847 1.00 0.00 19 GLY A N 7
ATOM 3710 C CA . GLY A 1 19 ? 7.395 -7.836 1.726 1.00 0.00 19 GLY A CA 7
ATOM 3711 C C . GLY A 1 19 ? 8.593 -8.458 1.057 1.00 0.00 19 GLY A C 7
ATOM 3712 O O . GLY A 1 19 ? 8.633 -8.546 -0.168 1.00 0.00 19 GLY A O 7
ATOM 3716 N N . ASN A 1 20 ? 9.541 -8.916 1.879 1.00 0.00 20 ASN A N 7
ATOM 3717 C CA . ASN A 1 20 ? 10.834 -9.444 1.425 1.00 0.00 20 ASN A CA 7
ATOM 3718 C C . ASN A 1 20 ? 11.362 -8.654 0.230 1.00 0.00 20 ASN A C 7
ATOM 3719 O O . ASN A 1 20 ? 11.395 -9.123 -0.909 1.00 0.00 20 ASN A O 7
ATOM 3730 N N . VAL A 1 21 ? 11.827 -7.456 0.536 1.00 0.00 21 VAL A N 7
ATOM 3731 C CA . VAL A 1 21 ? 12.284 -6.504 -0.458 1.00 0.00 21 VAL A CA 7
ATOM 3732 C C . VAL A 1 21 ? 13.315 -5.581 0.157 1.00 0.00 21 VAL A C 7
ATOM 3733 O O . VAL A 1 21 ? 13.770 -5.792 1.278 1.00 0.00 21 VAL A O 7
ATOM 3746 N N . LYS A 1 22 ? 13.669 -4.557 -0.584 1.00 0.00 22 LYS A N 7
ATOM 3747 C CA . LYS A 1 22 ? 14.710 -3.640 -0.185 1.00 0.00 22 LYS A CA 7
ATOM 3748 C C . LYS A 1 22 ? 14.113 -2.471 0.591 1.00 0.00 22 LYS A C 7
ATOM 3749 O O . LYS A 1 22 ? 14.252 -1.314 0.182 1.00 0.00 22 LYS A O 7
ATOM 3768 N N . ASP A 1 23 ? 13.435 -2.788 1.700 1.00 0.00 23 ASP A N 7
ATOM 3769 C CA . ASP A 1 23 ? 12.839 -1.773 2.577 1.00 0.00 23 ASP A CA 7
ATOM 3770 C C . ASP A 1 23 ? 11.687 -1.036 1.879 1.00 0.00 23 ASP A C 7
ATOM 3771 O O . ASP A 1 23 ? 11.898 -0.061 1.156 1.00 0.00 23 ASP A O 7
ATOM 3780 N N . CYS A 1 24 ? 10.468 -1.522 2.097 1.00 0.00 24 CYS A N 7
ATOM 3781 C CA . CYS A 1 24 ? 9.274 -0.949 1.475 1.00 0.00 24 CYS A CA 7
ATOM 3782 C C . CYS A 1 24 ? 8.087 -0.982 2.427 1.00 0.00 24 CYS A C 7
ATOM 3783 O O . CYS A 1 24 ? 8.039 -1.789 3.357 1.00 0.00 24 CYS A O 7
ATOM 3790 N N . ARG A 1 25 ? 7.131 -0.094 2.190 1.00 0.00 25 ARG A N 7
ATOM 3791 C CA . ARG A 1 25 ? 5.949 0.013 3.030 1.00 0.00 25 ARG A CA 7
ATOM 3792 C C . ARG A 1 25 ? 4.697 -0.065 2.178 1.00 0.00 25 ARG A C 7
ATOM 3793 O O . ARG A 1 25 ? 4.595 0.624 1.169 1.00 0.00 25 ARG A O 7
ATOM 3814 N N . CYS A 1 26 ? 3.756 -0.907 2.562 1.00 0.00 26 CYS A N 7
ATOM 3815 C CA . CYS A 1 26 ? 2.464 -0.911 1.901 1.00 0.00 26 CYS A CA 7
ATOM 3816 C C . CYS A 1 26 ? 1.579 0.097 2.607 1.00 0.00 26 CYS A C 7
ATOM 3817 O O . CYS A 1 26 ? 0.970 -0.216 3.626 1.00 0.00 26 CYS A O 7
ATOM 3824 N N . LEU A 1 27 ? 1.549 1.317 2.082 1.00 0.00 27 LEU A N 7
ATOM 3825 C CA . LEU A 1 27 ? 0.758 2.387 2.672 1.00 0.00 27 LEU A CA 7
ATOM 3826 C C . LEU A 1 27 ? -0.689 2.161 2.284 1.00 0.00 27 LEU A C 7
ATOM 3827 O O . LEU A 1 27 ? -1.067 2.424 1.149 1.00 0.00 27 LEU A O 7
ATOM 3843 N N . PRO A 1 28 ? -1.514 1.689 3.229 1.00 0.00 28 PRO A N 7
ATOM 3844 C CA . PRO A 1 28 ? -2.891 1.316 2.955 1.00 0.00 28 PRO A CA 7
ATOM 3845 C C . PRO A 1 28 ? -3.815 2.524 2.854 1.00 0.00 28 PRO A C 7
ATOM 3846 O O . PRO A 1 28 ? -4.610 2.803 3.755 1.00 0.00 28 PRO A O 7
ATOM 3857 N N . TRP A 1 29 ? -3.682 3.250 1.758 1.00 0.00 29 TRP A N 7
ATOM 3858 C CA . TRP A 1 29 ? -4.571 4.354 1.456 1.00 0.00 29 TRP A CA 7
ATOM 3859 C C . TRP A 1 29 ? -5.721 3.876 0.560 1.00 0.00 29 TRP A C 7
ATOM 3860 O O . TRP A 1 29 ? -5.728 2.735 0.072 1.00 0.00 29 TRP A O 7
ATOM 3881 N N . GLY A 1 30 ? -6.717 4.720 0.384 1.00 0.00 30 GLY A N 7
ATOM 3882 C CA . GLY A 1 30 ? -7.838 4.354 -0.439 1.00 0.00 30 GLY A CA 7
ATOM 3883 C C . GLY A 1 30 ? -8.945 3.765 0.390 1.00 0.00 30 GLY A C 7
ATOM 3884 O O . GLY A 1 30 ? -9.357 4.357 1.387 1.00 0.00 30 GLY A O 7
ATOM 3888 N N . LEU A 1 31 ? -9.432 2.603 0.003 1.00 0.00 31 LEU A N 7
ATOM 3889 C CA . LEU A 1 31 ? -10.482 1.963 0.772 1.00 0.00 31 LEU A CA 7
ATOM 3890 C C . LEU A 1 31 ? -10.049 0.588 1.251 1.00 0.00 31 LEU A C 7
ATOM 3891 O O . LEU A 1 31 ? -10.228 0.241 2.414 1.00 0.00 31 LEU A O 7
ATOM 3907 N N . PHE A 1 32 ? -9.459 -0.190 0.350 1.00 0.00 32 PHE A N 7
ATOM 3908 C CA . PHE A 1 32 ? -9.062 -1.553 0.678 1.00 0.00 32 PHE A CA 7
ATOM 3909 C C . PHE A 1 32 ? -7.585 -1.814 0.407 1.00 0.00 32 PHE A C 7
ATOM 3910 O O . PHE A 1 32 ? -7.109 -2.923 0.615 1.00 0.00 32 PHE A O 7
ATOM 3927 N N . PHE A 1 33 ? -6.846 -0.824 -0.059 1.00 0.00 33 PHE A N 7
ATOM 3928 C CA . PHE A 1 33 ? -5.529 -1.107 -0.593 1.00 0.00 33 PHE A CA 7
ATOM 3929 C C . PHE A 1 33 ? -4.548 -0.036 -0.185 1.00 0.00 33 PHE A C 7
ATOM 3930 O O . PHE A 1 33 ? -4.623 0.473 0.922 1.00 0.00 33 PHE A O 7
ATOM 3947 N N . GLY A 1 34 ? -3.625 0.269 -1.072 1.00 0.00 34 GLY A N 7
ATOM 3948 C CA . GLY A 1 34 ? -2.622 1.260 -0.803 1.00 0.00 34 GLY A CA 7
ATOM 3949 C C . GLY A 1 34 ? -1.549 1.253 -1.860 1.00 0.00 34 GLY A C 7
ATOM 3950 O O . GLY A 1 34 ? -1.833 0.965 -3.016 1.00 0.00 34 GLY A O 7
ATOM 3954 N N . THR A 1 35 ? -0.316 1.550 -1.477 1.00 0.00 35 THR A N 7
ATOM 3955 C CA . THR A 1 35 ? 0.786 1.574 -2.432 1.00 0.00 35 THR A CA 7
ATOM 3956 C C . THR A 1 35 ? 2.106 1.156 -1.785 1.00 0.00 35 THR A C 7
ATOM 3957 O O . THR A 1 35 ? 2.400 1.554 -0.657 1.00 0.00 35 THR A O 7
ATOM 3968 N N . CYS A 1 36 ? 2.879 0.332 -2.495 1.00 0.00 36 CYS A N 7
ATOM 3969 C CA . CYS A 1 36 ? 4.247 0.023 -2.101 1.00 0.00 36 CYS A CA 7
ATOM 3970 C C . CYS A 1 36 ? 5.084 1.263 -2.242 1.00 0.00 36 CYS A C 7
ATOM 3971 O O . CYS A 1 36 ? 5.495 1.634 -3.343 1.00 0.00 36 CYS A O 7
ATOM 3978 N N . ILE A 1 37 ? 5.285 1.913 -1.122 1.00 0.00 37 ILE A N 7
ATOM 3979 C CA . ILE A 1 37 ? 5.994 3.163 -1.069 1.00 0.00 37 ILE A CA 7
ATOM 3980 C C . ILE A 1 37 ? 7.336 2.982 -0.409 1.00 0.00 37 ILE A C 7
ATOM 3981 O O . ILE A 1 37 ? 7.660 1.912 0.119 1.00 0.00 37 ILE A O 7
ATOM 3997 N N . ASN A 1 38 ? 8.092 4.046 -0.435 1.00 0.00 38 ASN A N 7
ATOM 3998 C CA . ASN A 1 38 ? 9.366 4.109 0.230 1.00 0.00 38 ASN A CA 7
ATOM 3999 C C . ASN A 1 38 ? 9.169 4.709 1.613 1.00 0.00 38 ASN A C 7
ATOM 4000 O O . ASN A 1 38 ? 8.526 5.752 1.746 1.00 0.00 38 ASN A O 7
ATOM 4011 N N . PRO A 1 39 ? 9.678 4.044 2.661 1.00 0.00 39 PRO A N 7
ATOM 4012 C CA . PRO A 1 39 ? 9.517 4.509 4.043 1.00 0.00 39 PRO A CA 7
ATOM 4013 C C . PRO A 1 39 ? 10.003 5.938 4.220 1.00 0.00 39 PRO A C 7
ATOM 4014 O O . PRO A 1 39 ? 11.194 6.225 4.055 1.00 0.00 39 PRO A O 7
ATOM 4025 N N . THR A 1 40 ? 9.074 6.815 4.586 1.00 0.00 40 THR A N 7
ATOM 4026 C CA . THR A 1 40 ? 9.315 8.262 4.654 1.00 0.00 40 THR A CA 7
ATOM 4027 C C . THR A 1 40 ? 10.073 8.779 3.426 1.00 0.00 40 THR A C 7
ATOM 4028 O O . THR A 1 40 ? 10.779 9.782 3.495 1.00 0.00 40 THR A O 7
ATOM 4039 N N . GLY A 1 41 ? 9.920 8.085 2.306 1.00 0.00 41 GLY A N 7
ATOM 4040 C CA . GLY A 1 41 ? 10.582 8.485 1.085 1.00 0.00 41 GLY A CA 7
ATOM 4041 C C . GLY A 1 41 ? 9.595 8.878 0.010 1.00 0.00 41 GLY A C 7
ATOM 4042 O O . GLY A 1 41 ? 9.942 9.720 -0.844 1.00 0.00 41 GLY A O 7
ATOM 4047 N N . ALA A 1 1 ? 15.328 0.796 0.597 1.00 0.00 1 ALA A N 8
ATOM 4048 C CA . ALA A 1 1 ? 14.492 1.511 -0.390 1.00 0.00 1 ALA A CA 8
ATOM 4049 C C . ALA A 1 1 ? 14.770 0.985 -1.791 1.00 0.00 1 ALA A C 8
ATOM 4050 O O . ALA A 1 1 ? 15.492 -0.000 -1.946 1.00 0.00 1 ALA A O 8
ATOM 4059 N N . SER A 1 2 ? 14.201 1.643 -2.799 1.00 0.00 2 SER A N 8
ATOM 4060 C CA . SER A 1 2 ? 14.329 1.207 -4.187 1.00 0.00 2 SER A CA 8
ATOM 4061 C C . SER A 1 2 ? 13.754 -0.195 -4.366 1.00 0.00 2 SER A C 8
ATOM 4062 O O . SER A 1 2 ? 14.407 -1.090 -4.906 1.00 0.00 2 SER A O 8
ATOM 4070 N N . CYS A 1 3 ? 12.529 -0.383 -3.894 1.00 0.00 3 CYS A N 8
ATOM 4071 C CA . CYS A 1 3 ? 11.842 -1.651 -4.057 1.00 0.00 3 CYS A CA 8
ATOM 4072 C C . CYS A 1 3 ? 11.322 -1.785 -5.487 1.00 0.00 3 CYS A C 8
ATOM 4073 O O . CYS A 1 3 ? 11.154 -0.778 -6.178 1.00 0.00 3 CYS A O 8
ATOM 4080 N N . PRO A 1 4 ? 11.097 -3.033 -5.953 1.00 0.00 4 PRO A N 8
ATOM 4081 C CA . PRO A 1 4 ? 10.680 -3.341 -7.330 1.00 0.00 4 PRO A CA 8
ATOM 4082 C C . PRO A 1 4 ? 9.656 -2.369 -7.897 1.00 0.00 4 PRO A C 8
ATOM 4083 O O . PRO A 1 4 ? 9.824 -1.834 -8.995 1.00 0.00 4 PRO A O 8
ATOM 4094 N N . ASN A 1 5 ? 8.606 -2.134 -7.135 1.00 0.00 5 ASN A N 8
ATOM 4095 C CA . ASN A 1 5 ? 7.484 -1.350 -7.607 1.00 0.00 5 ASN A CA 8
ATOM 4096 C C . ASN A 1 5 ? 7.112 -0.256 -6.610 1.00 0.00 5 ASN A C 8
ATOM 4097 O O . ASN A 1 5 ? 6.199 -0.426 -5.803 1.00 0.00 5 ASN A O 8
ATOM 4108 N N . VAL A 1 6 ? 7.837 0.860 -6.656 1.00 0.00 6 VAL A N 8
ATOM 4109 C CA . VAL A 1 6 ? 7.518 2.018 -5.824 1.00 0.00 6 VAL A CA 8
ATOM 4110 C C . VAL A 1 6 ?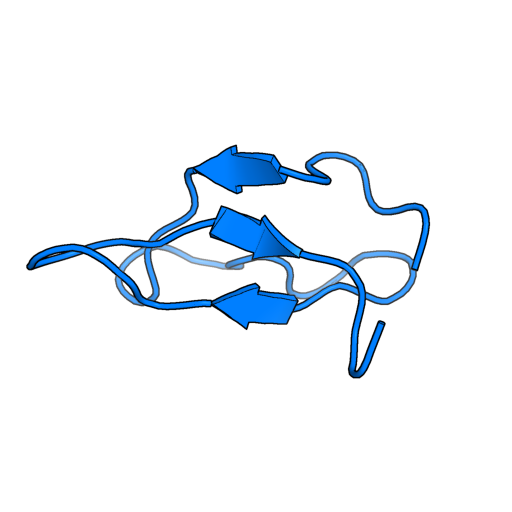 6.382 2.816 -6.460 1.00 0.00 6 VAL A C 8
ATOM 4111 O O . VAL A 1 6 ? 6.401 3.089 -7.662 1.00 0.00 6 VAL A O 8
ATOM 4124 N N . GLY A 1 7 ? 5.396 3.175 -5.654 1.00 0.00 7 GLY A N 8
ATOM 4125 C CA . GLY A 1 7 ? 4.240 3.886 -6.159 1.00 0.00 7 GLY A CA 8
ATOM 4126 C C . GLY A 1 7 ? 3.236 2.936 -6.769 1.00 0.00 7 GLY A C 8
ATOM 4127 O O . GLY A 1 7 ? 2.354 3.342 -7.525 1.00 0.00 7 GLY A O 8
ATOM 4131 N N . ALA A 1 8 ? 3.381 1.659 -6.443 1.00 0.00 8 ALA A N 8
ATOM 4132 C CA . ALA A 1 8 ? 2.517 0.625 -6.997 1.00 0.00 8 ALA A CA 8
ATOM 4133 C C . ALA A 1 8 ? 1.453 0.220 -5.995 1.00 0.00 8 ALA A C 8
ATOM 4134 O O . ALA A 1 8 ? 1.763 -0.056 -4.843 1.00 0.00 8 ALA A O 8
ATOM 4141 N N . VAL A 1 9 ? 0.208 0.185 -6.437 1.00 0.00 9 VAL A N 8
ATOM 4142 C CA . VAL A 1 9 ? -0.905 -0.170 -5.567 1.00 0.00 9 VAL A CA 8
ATOM 4143 C C . VAL A 1 9 ? -0.730 -1.561 -4.962 1.00 0.00 9 VAL A C 8
ATOM 4144 O O . VAL A 1 9 ? -0.619 -2.560 -5.674 1.00 0.00 9 VAL A O 8
ATOM 4157 N N . CYS A 1 10 ? -0.695 -1.602 -3.640 1.00 0.00 10 CYS A N 8
ATOM 4158 C CA . CYS A 1 10 ? -0.614 -2.845 -2.899 1.00 0.00 10 CYS A CA 8
ATOM 4159 C C . CYS A 1 10 ? -1.790 -2.925 -1.945 1.00 0.00 10 CYS A C 8
ATOM 4160 O O . CYS A 1 10 ? -2.178 -1.926 -1.355 1.00 0.00 10 CYS A O 8
ATOM 4167 N N . SER A 1 11 ? -2.373 -4.091 -1.803 1.00 0.00 11 SER A N 8
ATOM 4168 C CA . SER A 1 11 ? -3.450 -4.270 -0.855 1.00 0.00 11 SER A CA 8
ATOM 4169 C C . SER A 1 11 ? -2.900 -4.982 0.365 1.00 0.00 11 SER A C 8
ATOM 4170 O O . SER A 1 11 ? -2.281 -6.032 0.233 1.00 0.00 11 SER A O 8
ATOM 4178 N N . PRO A 1 12 ? -3.089 -4.430 1.572 1.00 0.00 12 PRO A N 8
ATOM 4179 C CA . PRO A 1 12 ? -2.640 -5.096 2.794 1.00 0.00 12 PRO A CA 8
ATOM 4180 C C . PRO A 1 12 ? -3.363 -6.429 3.004 1.00 0.00 12 PRO A C 8
ATOM 4181 O O . PRO A 1 12 ? -3.037 -7.194 3.912 1.00 0.00 12 PRO A O 8
ATOM 4192 N N . PHE A 1 13 ? -4.349 -6.697 2.147 1.00 0.00 13 PHE A N 8
ATOM 4193 C CA . PHE A 1 13 ? -5.084 -7.955 2.182 1.00 0.00 13 PHE A CA 8
ATOM 4194 C C . PHE A 1 13 ? -4.422 -9.002 1.288 1.00 0.00 13 PHE A C 8
ATOM 4195 O O . PHE A 1 13 ? -4.901 -10.129 1.192 1.00 0.00 13 PHE A O 8
ATOM 4212 N N . GLU A 1 14 ? -3.332 -8.622 0.625 1.00 0.00 14 GLU A N 8
ATOM 4213 C CA . GLU A 1 14 ? -2.591 -9.548 -0.226 1.00 0.00 14 GLU A CA 8
ATOM 4214 C C . GLU A 1 14 ? -1.787 -10.532 0.626 1.00 0.00 14 GLU A C 8
ATOM 4215 O O . GLU A 1 14 ? -2.187 -10.878 1.738 1.00 0.00 14 GLU A O 8
ATOM 4227 N N . THR A 1 15 ? -0.655 -10.971 0.113 1.00 0.00 15 THR A N 8
ATOM 4228 C CA . THR A 1 15 ? 0.155 -11.951 0.803 1.00 0.00 15 THR A CA 8
ATOM 4229 C C . THR A 1 15 ? 1.439 -11.335 1.346 1.00 0.00 15 THR A C 8
ATOM 4230 O O . THR A 1 15 ? 1.772 -11.484 2.522 1.00 0.00 15 THR A O 8
ATOM 4241 N N . LYS A 1 16 ? 2.140 -10.625 0.480 1.00 0.00 16 LYS A N 8
ATOM 4242 C CA . LYS A 1 16 ? 3.442 -10.060 0.810 1.00 0.00 16 LYS A CA 8
ATOM 4243 C C . LYS A 1 16 ? 3.552 -8.571 0.460 1.00 0.00 16 LYS A C 8
ATOM 4244 O O . LYS A 1 16 ? 4.557 -8.166 -0.127 1.00 0.00 16 LYS A O 8
ATOM 4263 N N . PRO A 1 17 ? 2.522 -7.737 0.763 1.00 0.00 17 PRO A N 8
ATOM 4264 C CA . PRO A 1 17 ? 2.505 -6.323 0.351 1.00 0.00 17 PRO A CA 8
ATOM 4265 C C . PRO A 1 17 ? 3.794 -5.600 0.708 1.00 0.00 17 PRO A C 8
ATOM 4266 O O . PRO A 1 17 ? 4.031 -5.263 1.872 1.00 0.00 17 PRO A O 8
ATOM 4277 N N . CYS A 1 18 ? 4.603 -5.350 -0.319 1.00 0.00 18 CYS A N 8
ATOM 4278 C CA . CYS A 1 18 ? 5.886 -4.666 -0.171 1.00 0.00 18 CYS A CA 8
ATOM 4279 C C . CYS A 1 18 ? 6.730 -5.334 0.924 1.00 0.00 18 CYS A C 8
ATOM 4280 O O . CYS A 1 18 ? 7.509 -4.673 1.607 1.00 0.00 18 CYS A O 8
ATOM 4287 N N . GLY A 1 19 ? 6.570 -6.650 1.072 1.00 0.00 19 GLY A N 8
ATOM 4288 C CA . GLY A 1 19 ? 7.143 -7.353 2.203 1.00 0.00 19 GLY A CA 8
ATOM 4289 C C . GLY A 1 19 ? 8.626 -7.637 2.076 1.00 0.00 19 GLY A C 8
ATOM 4290 O O . GLY A 1 19 ? 9.455 -6.730 2.191 1.00 0.00 19 GLY A O 8
ATOM 4294 N N . ASN A 1 20 ? 8.957 -8.911 1.876 1.00 0.00 20 ASN A N 8
ATOM 4295 C CA . ASN A 1 20 ? 10.350 -9.349 1.811 1.00 0.00 20 ASN A CA 8
ATOM 4296 C C . ASN A 1 20 ? 11.051 -8.834 0.552 1.00 0.00 20 ASN A C 8
ATOM 4297 O O . ASN A 1 20 ? 11.232 -9.545 -0.439 1.00 0.00 20 ASN A O 8
ATOM 4308 N N . VAL A 1 21 ? 11.441 -7.574 0.614 1.00 0.00 21 VAL A N 8
ATOM 4309 C CA . VAL A 1 21 ? 12.161 -6.919 -0.463 1.00 0.00 21 VAL A CA 8
ATOM 4310 C C . VAL A 1 21 ? 13.239 -6.026 0.139 1.00 0.00 21 VAL A C 8
ATOM 4311 O O . VAL A 1 21 ? 13.458 -6.049 1.352 1.00 0.00 21 VAL A O 8
ATOM 4324 N N . LYS A 1 22 ? 13.899 -5.246 -0.703 1.00 0.00 22 LYS A N 8
ATOM 4325 C CA . LYS A 1 22 ? 14.917 -4.296 -0.253 1.00 0.00 22 LYS A CA 8
ATOM 4326 C C . LYS A 1 22 ? 14.282 -3.070 0.424 1.00 0.00 22 LYS A C 8
ATOM 4327 O O . LYS A 1 22 ? 14.545 -1.927 0.041 1.00 0.00 22 LYS A O 8
ATOM 4346 N N . ASP A 1 23 ? 13.460 -3.333 1.442 1.00 0.00 23 ASP A N 8
ATOM 4347 C CA . ASP A 1 23 ? 12.752 -2.297 2.203 1.00 0.00 23 ASP A CA 8
ATOM 4348 C C . ASP A 1 23 ? 11.695 -1.589 1.363 1.00 0.00 23 ASP A C 8
ATOM 4349 O O . ASP A 1 23 ? 12.005 -0.805 0.465 1.00 0.00 23 ASP A O 8
ATOM 4358 N N . CYS A 1 24 ? 10.441 -1.875 1.671 1.00 0.00 24 CYS A N 8
ATOM 4359 C CA . CYS A 1 24 ? 9.313 -1.245 1.003 1.00 0.00 24 CYS A CA 8
ATOM 4360 C C . CYS A 1 24 ? 8.116 -1.283 1.938 1.00 0.00 24 CYS A C 8
ATOM 4361 O O . CYS A 1 24 ? 8.018 -2.176 2.777 1.00 0.00 24 CYS A O 8
ATOM 4368 N N . ARG A 1 25 ? 7.231 -0.307 1.831 1.00 0.00 25 ARG A N 8
ATOM 4369 C CA . ARG A 1 25 ? 6.093 -0.220 2.729 1.00 0.00 25 ARG A CA 8
ATOM 4370 C C . ARG A 1 25 ? 4.789 -0.201 1.962 1.00 0.00 25 ARG A C 8
ATOM 4371 O O . ARG A 1 25 ? 4.694 0.425 0.915 1.00 0.00 25 ARG A O 8
ATOM 4392 N N . CYS A 1 26 ? 3.789 -0.884 2.483 1.00 0.00 26 CYS A N 8
ATOM 4393 C CA . CYS A 1 26 ? 2.473 -0.837 1.875 1.00 0.00 26 CYS A CA 8
ATOM 4394 C C . CYS A 1 26 ? 1.627 0.194 2.607 1.00 0.00 26 CYS A C 8
ATOM 4395 O O . CYS A 1 26 ? 1.096 -0.085 3.683 1.00 0.00 26 CYS A O 8
ATOM 4402 N N . LEU A 1 27 ? 1.540 1.393 2.039 1.00 0.00 27 LEU A N 8
ATOM 4403 C CA . LEU A 1 27 ? 0.720 2.455 2.606 1.00 0.00 27 LEU A CA 8
ATOM 4404 C C . LEU A 1 27 ? -0.720 2.176 2.222 1.00 0.00 27 LEU A C 8
ATOM 4405 O O . LEU A 1 27 ? -1.096 2.384 1.076 1.00 0.00 27 LEU A O 8
ATOM 4421 N N . PRO A 1 28 ? -1.544 1.726 3.172 1.00 0.00 28 PRO A N 8
ATOM 4422 C CA . PRO A 1 28 ? -2.917 1.331 2.895 1.00 0.00 28 PRO A CA 8
ATOM 4423 C C . PRO A 1 28 ? -3.865 2.525 2.773 1.00 0.00 28 PRO A C 8
ATOM 4424 O O . PRO A 1 28 ? -4.699 2.776 3.651 1.00 0.00 28 PRO A O 8
ATOM 4435 N N . TRP A 1 29 ? -3.718 3.268 1.687 1.00 0.00 29 TRP A N 8
ATOM 4436 C CA . TRP A 1 29 ? -4.612 4.373 1.396 1.00 0.00 29 TRP A CA 8
ATOM 4437 C C . TRP A 1 29 ? -5.834 3.889 0.612 1.00 0.00 29 TRP A C 8
ATOM 4438 O O . TRP A 1 29 ? -5.889 2.746 0.135 1.00 0.00 29 TRP A O 8
ATOM 4459 N N . GLY A 1 30 ? -6.827 4.748 0.505 1.00 0.00 30 GLY A N 8
ATOM 4460 C CA . GLY A 1 30 ? -8.043 4.375 -0.171 1.00 0.00 30 GLY A CA 8
ATOM 4461 C C . GLY A 1 30 ? -8.992 3.693 0.774 1.00 0.00 30 GLY A C 8
ATOM 4462 O O . GLY A 1 30 ? -9.185 4.153 1.900 1.00 0.00 30 GLY A O 8
ATOM 4466 N N . LEU A 1 31 ? -9.582 2.590 0.344 1.00 0.00 31 LEU A N 8
ATOM 4467 C CA . LEU A 1 31 ? -10.512 1.877 1.202 1.00 0.00 31 LEU A CA 8
ATOM 4468 C C . LEU A 1 31 ? -9.973 0.492 1.528 1.00 0.00 31 LEU A C 8
ATOM 4469 O O . LEU A 1 31 ? -10.007 0.059 2.679 1.00 0.00 31 LEU A O 8
ATOM 4485 N N . PHE A 1 32 ? -9.461 -0.195 0.510 1.00 0.00 32 PHE A N 8
ATOM 4486 C CA . PHE A 1 32 ? -9.053 -1.584 0.673 1.00 0.00 32 PHE A CA 8
ATOM 4487 C C . PHE A 1 32 ? -7.596 -1.837 0.293 1.00 0.00 32 PHE A C 8
ATOM 4488 O O . PHE A 1 32 ? -7.129 -2.967 0.386 1.00 0.00 32 PHE A O 8
ATOM 4505 N N . PHE A 1 33 ? -6.863 -0.828 -0.145 1.00 0.00 33 PHE A N 8
ATOM 4506 C CA . PHE A 1 33 ? -5.540 -1.094 -0.684 1.00 0.00 33 PHE A CA 8
ATOM 4507 C C . PHE A 1 33 ? -4.563 -0.012 -0.289 1.00 0.00 33 PHE A C 8
ATOM 4508 O O . PHE A 1 33 ? -4.628 0.498 0.817 1.00 0.00 33 PHE A O 8
ATOM 4525 N N . GLY A 1 34 ? -3.644 0.299 -1.183 1.00 0.00 34 GLY A N 8
ATOM 4526 C CA . GLY A 1 34 ? -2.652 1.301 -0.915 1.00 0.00 34 GLY A CA 8
ATOM 4527 C C . GLY A 1 34 ? -1.564 1.293 -1.960 1.00 0.00 34 GLY A C 8
ATOM 4528 O O . GLY A 1 34 ? -1.832 0.998 -3.118 1.00 0.00 34 GLY A O 8
ATOM 4532 N N . THR A 1 35 ? -0.337 1.601 -1.560 1.00 0.00 35 THR A N 8
ATOM 4533 C CA . THR A 1 35 ? 0.779 1.646 -2.501 1.00 0.00 35 THR A CA 8
ATOM 4534 C C . THR A 1 35 ? 2.099 1.260 -1.837 1.00 0.00 35 THR A C 8
ATOM 4535 O O . THR A 1 35 ? 2.349 1.624 -0.685 1.00 0.00 35 THR A O 8
ATOM 4546 N N . CYS A 1 36 ? 2.926 0.505 -2.560 1.00 0.00 36 CYS A N 8
ATOM 4547 C CA . CYS A 1 36 ? 4.296 0.248 -2.145 1.00 0.00 36 CYS A CA 8
ATOM 4548 C C . CYS A 1 36 ? 5.081 1.540 -2.221 1.00 0.00 36 CYS A C 8
ATOM 4549 O O . CYS A 1 36 ? 5.377 2.036 -3.309 1.00 0.00 36 CYS A O 8
ATOM 4556 N N . ILE A 1 37 ? 5.377 2.088 -1.061 1.00 0.00 37 ILE A N 8
ATOM 4557 C CA . ILE A 1 37 ? 6.044 3.370 -0.950 1.00 0.00 37 ILE A CA 8
ATOM 4558 C C . ILE A 1 37 ? 7.433 3.212 -0.355 1.00 0.00 37 ILE A C 8
ATOM 4559 O O . ILE A 1 37 ? 7.846 2.112 0.027 1.00 0.00 37 ILE A O 8
ATOM 4575 N N . ASN A 1 38 ? 8.139 4.324 -0.275 1.00 0.00 38 ASN A N 8
ATOM 4576 C CA . ASN A 1 38 ? 9.469 4.360 0.308 1.00 0.00 38 ASN A CA 8
ATOM 4577 C C . ASN A 1 38 ? 9.384 4.506 1.819 1.00 0.00 38 ASN A C 8
ATOM 4578 O O . ASN A 1 38 ? 8.857 5.500 2.323 1.00 0.00 38 ASN A O 8
ATOM 4589 N N . PRO A 1 39 ? 9.902 3.509 2.555 1.00 0.00 39 PRO A N 8
ATOM 4590 C CA . PRO A 1 39 ? 9.871 3.493 4.021 1.00 0.00 39 PRO A CA 8
ATOM 4591 C C . PRO A 1 39 ? 10.422 4.770 4.631 1.00 0.00 39 PRO A C 8
ATOM 4592 O O . PRO A 1 39 ? 11.588 5.117 4.413 1.00 0.00 39 PRO A O 8
ATOM 4603 N N . THR A 1 40 ? 9.573 5.458 5.392 1.00 0.00 40 THR A N 8
ATOM 4604 C CA . THR A 1 40 ? 9.924 6.715 6.058 1.00 0.00 40 THR A CA 8
ATOM 4605 C C . THR A 1 40 ? 10.555 7.726 5.094 1.00 0.00 40 THR A C 8
ATOM 4606 O O . THR A 1 40 ? 11.294 8.622 5.507 1.00 0.00 40 THR A O 8
ATOM 4617 N N . GLY A 1 41 ? 10.268 7.567 3.808 1.00 0.00 41 GLY A N 8
ATOM 4618 C CA . GLY A 1 41 ? 10.767 8.493 2.814 1.00 0.00 41 GLY A CA 8
ATOM 4619 C C . GLY A 1 41 ? 9.771 9.591 2.516 1.00 0.00 41 GLY A C 8
ATOM 4620 O O . GLY A 1 41 ? 8.551 9.337 2.628 1.00 0.00 41 GLY A O 8
ATOM 4625 N N . ALA A 1 1 ? 15.662 0.899 -0.254 1.00 0.00 1 ALA A N 9
ATOM 4626 C CA . ALA A 1 1 ? 14.449 1.660 -0.640 1.00 0.00 1 ALA A CA 9
ATOM 4627 C C . ALA A 1 1 ? 14.140 1.489 -2.122 1.00 0.00 1 ALA A C 9
ATOM 4628 O O . ALA A 1 1 ? 13.050 1.839 -2.581 1.00 0.00 1 ALA A O 9
ATOM 4637 N N . SER A 1 2 ? 15.098 0.955 -2.875 1.00 0.00 2 SER A N 9
ATOM 4638 C CA . SER A 1 2 ? 14.904 0.719 -4.298 1.00 0.00 2 SER A CA 9
ATOM 4639 C C . SER A 1 2 ? 14.035 -0.517 -4.513 1.00 0.00 2 SER A C 9
ATOM 4640 O O . SER A 1 2 ? 14.501 -1.554 -4.987 1.00 0.00 2 SER A O 9
ATOM 4648 N N . CYS A 1 3 ? 12.772 -0.394 -4.145 1.00 0.00 3 CYS A N 9
ATOM 4649 C CA . CYS A 1 3 ? 11.828 -1.491 -4.237 1.00 0.00 3 CYS A CA 9
ATOM 4650 C C . CYS A 1 3 ? 11.374 -1.662 -5.684 1.00 0.00 3 CYS A C 9
ATOM 4651 O O . CYS A 1 3 ? 11.297 -0.677 -6.417 1.00 0.00 3 CYS A O 9
ATOM 4658 N N . PRO A 1 4 ? 11.102 -2.908 -6.120 1.00 0.00 4 PRO A N 9
ATOM 4659 C CA . PRO A 1 4 ? 10.678 -3.216 -7.491 1.00 0.00 4 PRO A CA 9
ATOM 4660 C C . PRO A 1 4 ? 9.658 -2.225 -8.033 1.00 0.00 4 PRO A C 9
ATOM 4661 O O . PRO A 1 4 ? 9.906 -1.524 -9.017 1.00 0.00 4 PRO A O 9
ATOM 4672 N N . ASN A 1 5 ? 8.530 -2.149 -7.359 1.00 0.00 5 ASN A N 9
ATOM 4673 C CA . ASN A 1 5 ? 7.421 -1.336 -7.810 1.00 0.00 5 ASN A CA 9
ATOM 4674 C C . ASN A 1 5 ? 7.051 -0.285 -6.771 1.00 0.00 5 ASN A C 9
ATOM 4675 O O . ASN A 1 5 ? 6.110 -0.464 -6.000 1.00 0.00 5 ASN A O 9
ATOM 4686 N N . VAL A 1 6 ? 7.808 0.805 -6.741 1.00 0.00 6 VAL A N 9
ATOM 4687 C CA . VAL A 1 6 ? 7.481 1.930 -5.875 1.00 0.00 6 VAL A CA 9
ATOM 4688 C C . VAL A 1 6 ? 6.392 2.773 -6.530 1.00 0.00 6 VAL A C 9
ATOM 4689 O O . VAL A 1 6 ? 6.475 3.095 -7.717 1.00 0.00 6 VAL A O 9
ATOM 4702 N N . GLY A 1 7 ? 5.370 3.109 -5.760 1.00 0.00 7 GLY A N 9
ATOM 4703 C CA . GLY A 1 7 ? 4.236 3.833 -6.293 1.00 0.00 7 GLY A CA 9
ATOM 4704 C C . GLY A 1 7 ? 3.203 2.893 -6.871 1.00 0.00 7 GLY A C 9
ATOM 4705 O O . GLY A 1 7 ? 2.298 3.308 -7.595 1.00 0.00 7 GLY A O 9
ATOM 4709 N N . ALA A 1 8 ? 3.340 1.616 -6.548 1.00 0.00 8 ALA A N 9
ATOM 4710 C CA . ALA A 1 8 ? 2.443 0.597 -7.081 1.00 0.00 8 ALA A CA 9
ATOM 4711 C C . ALA A 1 8 ? 1.403 0.204 -6.049 1.00 0.00 8 ALA A C 9
ATOM 4712 O O . ALA A 1 8 ? 1.732 -0.024 -4.892 1.00 0.00 8 ALA A O 9
ATOM 4719 N N . VAL A 1 9 ? 0.152 0.135 -6.471 1.00 0.00 9 VAL A N 9
ATOM 4720 C CA . VAL A 1 9 ? -0.944 -0.209 -5.577 1.00 0.00 9 VAL A CA 9
ATOM 4721 C C . VAL A 1 9 ? -0.772 -1.608 -4.988 1.00 0.00 9 VAL A C 9
ATOM 4722 O O . VAL A 1 9 ? -0.729 -2.607 -5.709 1.00 0.00 9 VAL A O 9
ATOM 4735 N N . CYS A 1 10 ? -0.660 -1.654 -3.673 1.00 0.00 10 CYS A N 9
ATOM 4736 C CA . CYS A 1 10 ? -0.588 -2.903 -2.935 1.00 0.00 10 CYS A CA 9
ATOM 4737 C C . CYS A 1 10 ? -1.759 -2.968 -1.967 1.00 0.00 10 CYS A C 9
ATOM 4738 O O . CYS A 1 10 ? -2.099 -1.974 -1.328 1.00 0.00 10 CYS A O 9
ATOM 4745 N N . SER A 1 11 ? -2.400 -4.112 -1.877 1.00 0.00 11 SER A N 9
ATOM 4746 C CA . SER A 1 11 ? -3.466 -4.290 -0.911 1.00 0.00 11 SER A CA 9
ATOM 4747 C C . SER A 1 11 ? -2.902 -5.024 0.290 1.00 0.00 11 SER A C 9
ATOM 4748 O O . SER A 1 11 ? -2.319 -6.092 0.134 1.00 0.00 11 SER A O 9
ATOM 4756 N N . PRO A 1 12 ? -3.041 -4.471 1.507 1.00 0.00 12 PRO A N 9
ATOM 4757 C CA . PRO A 1 12 ? -2.556 -5.141 2.715 1.00 0.00 12 PRO A CA 9
ATOM 4758 C C . PRO A 1 12 ? -3.252 -6.482 2.940 1.00 0.00 12 PRO A C 9
ATOM 4759 O O . PRO A 1 12 ? -2.855 -7.270 3.800 1.00 0.00 12 PRO A O 9
ATOM 4770 N N . PHE A 1 13 ? -4.287 -6.737 2.147 1.00 0.00 13 PHE A N 9
ATOM 4771 C CA . PHE A 1 13 ? -5.038 -7.979 2.232 1.00 0.00 13 PHE A CA 9
ATOM 4772 C C . PHE A 1 13 ? -4.459 -9.037 1.296 1.00 0.00 13 PHE A C 9
ATOM 4773 O O . PHE A 1 13 ? -4.988 -10.147 1.203 1.00 0.00 13 PHE A O 9
ATOM 4790 N N . GLU A 1 14 ? -3.382 -8.686 0.592 1.00 0.00 14 GLU A N 9
ATOM 4791 C CA . GLU A 1 14 ? -2.687 -9.633 -0.266 1.00 0.00 14 GLU A CA 9
ATOM 4792 C C . GLU A 1 14 ? -1.904 -10.631 0.588 1.00 0.00 14 GLU A C 9
ATOM 4793 O O . GLU A 1 14 ? -2.375 -11.064 1.639 1.00 0.00 14 GLU A O 9
ATOM 4805 N N . THR A 1 15 ? -0.714 -10.992 0.156 1.00 0.00 15 THR A N 9
ATOM 4806 C CA . THR A 1 15 ? 0.062 -11.983 0.865 1.00 0.00 15 THR A CA 9
ATOM 4807 C C . THR A 1 15 ? 1.286 -11.363 1.533 1.00 0.00 15 THR A C 9
ATOM 4808 O O . THR A 1 15 ? 1.458 -11.458 2.750 1.00 0.00 15 THR A O 9
ATOM 4819 N N . LYS A 1 16 ? 2.111 -10.701 0.737 1.00 0.00 16 LYS A N 9
ATOM 4820 C CA . LYS A 1 16 ? 3.373 -10.134 1.210 1.00 0.00 16 LYS A CA 9
ATOM 4821 C C . LYS A 1 16 ? 3.552 -8.668 0.800 1.00 0.00 16 LYS A C 9
ATOM 4822 O O . LYS A 1 16 ? 4.650 -8.309 0.381 1.00 0.00 16 LYS A O 9
ATOM 4841 N N . PRO A 1 17 ? 2.498 -7.808 0.879 1.00 0.00 17 PRO A N 9
ATOM 4842 C CA . PRO A 1 17 ? 2.534 -6.456 0.281 1.00 0.00 17 PRO A CA 9
ATOM 4843 C C . PRO A 1 17 ? 3.825 -5.711 0.577 1.00 0.00 17 PRO A C 9
ATOM 4844 O O . PRO A 1 17 ? 3.993 -5.133 1.656 1.00 0.00 17 PRO A O 9
ATOM 4855 N N . CYS A 1 18 ? 4.697 -5.701 -0.433 1.00 0.00 18 CYS A N 9
ATOM 4856 C CA . CYS A 1 18 ? 6.031 -5.114 -0.346 1.00 0.00 18 CYS A CA 9
ATOM 4857 C C . CYS A 1 18 ? 6.672 -5.342 1.023 1.00 0.00 18 CYS A C 9
ATOM 4858 O O . CYS A 1 18 ? 7.196 -4.416 1.643 1.00 0.00 18 CYS A O 9
ATOM 4865 N N . GLY A 1 19 ? 6.620 -6.589 1.482 1.00 0.00 19 GLY A N 9
ATOM 4866 C CA . GLY A 1 19 ? 7.118 -6.928 2.799 1.00 0.00 19 GLY A CA 9
ATOM 4867 C C . GLY A 1 19 ? 8.599 -7.216 2.812 1.00 0.00 19 GLY A C 9
ATOM 4868 O O . GLY A 1 19 ? 9.420 -6.311 2.996 1.00 0.00 19 GLY A O 9
ATOM 4872 N N . ASN A 1 20 ? 8.941 -8.485 2.627 1.00 0.00 20 ASN A N 9
ATOM 4873 C CA . ASN A 1 20 ? 10.333 -8.917 2.617 1.00 0.00 20 ASN A CA 9
ATOM 4874 C C . ASN A 1 20 ? 11.047 -8.459 1.349 1.00 0.00 20 ASN A C 9
ATOM 4875 O O . ASN A 1 20 ? 11.270 -9.233 0.419 1.00 0.00 20 ASN A O 9
ATOM 4886 N N . VAL A 1 21 ? 11.401 -7.184 1.329 1.00 0.00 21 VAL A N 9
ATOM 4887 C CA . VAL A 1 21 ? 12.143 -6.584 0.231 1.00 0.00 21 VAL A CA 9
ATOM 4888 C C . VAL A 1 21 ? 13.082 -5.534 0.819 1.00 0.00 21 VAL A C 9
ATOM 4889 O O . VAL A 1 21 ? 13.036 -5.270 2.024 1.00 0.00 21 VAL A O 9
ATOM 4902 N N . LYS A 1 22 ? 13.913 -4.940 -0.020 1.00 0.00 22 LYS A N 9
ATOM 4903 C CA . LYS A 1 22 ? 14.894 -3.960 0.420 1.00 0.00 22 LYS A CA 9
ATOM 4904 C C . LYS A 1 22 ? 14.242 -2.619 0.771 1.00 0.00 22 LYS A C 9
ATOM 4905 O O . LYS A 1 22 ? 14.326 -1.647 0.011 1.00 0.00 22 LYS A O 9
ATOM 4924 N N . ASP A 1 23 ? 13.602 -2.591 1.940 1.00 0.00 23 ASP A N 9
ATOM 4925 C CA . ASP A 1 23 ? 12.969 -1.389 2.485 1.00 0.00 23 ASP A CA 9
ATOM 4926 C C . ASP A 1 23 ? 11.773 -0.953 1.650 1.00 0.00 23 ASP A C 9
ATOM 4927 O O . ASP A 1 23 ? 11.881 -0.089 0.777 1.00 0.00 23 ASP A O 9
ATOM 4936 N N . CYS A 1 24 ? 10.629 -1.558 1.938 1.00 0.00 24 CYS A N 9
ATOM 4937 C CA . CYS A 1 24 ? 9.384 -1.248 1.251 1.00 0.00 24 CYS A CA 9
ATOM 4938 C C . CYS A 1 24 ? 8.250 -1.164 2.258 1.00 0.00 24 CYS A C 9
ATOM 4939 O O . CYS A 1 24 ? 8.287 -1.828 3.297 1.00 0.00 24 CYS A O 9
ATOM 4946 N N . ARG A 1 25 ? 7.263 -0.327 1.974 1.00 0.00 25 ARG A N 9
ATOM 4947 C CA . ARG A 1 25 ? 6.091 -0.218 2.830 1.00 0.00 25 ARG A CA 9
ATOM 4948 C C . ARG A 1 25 ? 4.830 -0.260 1.991 1.00 0.00 25 ARG A C 9
ATOM 4949 O O . ARG A 1 25 ? 4.787 0.313 0.903 1.00 0.00 25 ARG A O 9
ATOM 4970 N N . CYS A 1 26 ? 3.815 -0.944 2.481 1.00 0.00 26 CYS A N 9
ATOM 4971 C CA . CYS A 1 26 ? 2.519 -0.911 1.835 1.00 0.00 26 CYS A CA 9
ATOM 4972 C C . CYS A 1 26 ? 1.638 0.099 2.556 1.00 0.00 26 CYS A C 9
ATOM 4973 O O . CYS A 1 26 ? 1.082 -0.197 3.612 1.00 0.00 26 CYS A O 9
ATOM 4980 N N . LEU A 1 27 ? 1.551 1.306 2.003 1.00 0.00 27 LEU A N 9
ATOM 4981 C CA . LEU A 1 27 ? 0.731 2.364 2.582 1.00 0.00 27 LEU A CA 9
ATOM 4982 C C . LEU A 1 27 ? -0.711 2.099 2.202 1.00 0.00 27 LEU A C 9
ATOM 4983 O O . LEU A 1 27 ? -1.092 2.322 1.061 1.00 0.00 27 LEU A O 9
ATOM 4999 N N . PRO A 1 28 ? -1.532 1.647 3.153 1.00 0.00 28 PRO A N 9
ATOM 5000 C CA . PRO A 1 28 ? -2.911 1.273 2.884 1.00 0.00 28 PRO A CA 9
ATOM 5001 C C . PRO A 1 28 ? -3.844 2.480 2.786 1.00 0.00 28 PRO A C 9
ATOM 5002 O O . PRO A 1 28 ? -4.686 2.715 3.659 1.00 0.00 28 PRO A O 9
ATOM 5013 N N . TRP A 1 29 ? -3.683 3.245 1.720 1.00 0.00 29 TRP A N 9
ATOM 5014 C CA . TRP A 1 29 ? -4.558 4.369 1.452 1.00 0.00 29 TRP A CA 9
ATOM 5015 C C . TRP A 1 29 ? -5.758 3.920 0.617 1.00 0.00 29 TRP A C 9
ATOM 5016 O O . TRP A 1 29 ? -5.813 2.786 0.118 1.00 0.00 29 TRP A O 9
ATOM 5037 N N . GLY A 1 30 ? -6.737 4.793 0.494 1.00 0.00 30 GLY A N 9
ATOM 5038 C CA . GLY A 1 30 ? -7.937 4.435 -0.216 1.00 0.00 30 GLY A CA 9
ATOM 5039 C C . GLY A 1 30 ? -8.911 3.758 0.710 1.00 0.00 30 GLY A C 9
ATOM 5040 O O . GLY A 1 30 ? -9.063 4.176 1.859 1.00 0.00 30 GLY A O 9
ATOM 5044 N N . LEU A 1 31 ? -9.561 2.709 0.242 1.00 0.00 31 LEU A N 9
ATOM 5045 C CA . LEU A 1 31 ? -10.523 2.016 1.080 1.00 0.00 31 LEU A CA 9
ATOM 5046 C C . LEU A 1 31 ? -10.007 0.635 1.452 1.00 0.00 31 LEU A C 9
ATOM 5047 O O . LEU A 1 31 ? -10.101 0.218 2.602 1.00 0.00 31 LEU A O 9
ATOM 5063 N N . PHE A 1 32 ? -9.458 -0.075 0.470 1.00 0.00 32 PHE A N 9
ATOM 5064 C CA . PHE A 1 32 ? -9.096 -1.473 0.667 1.00 0.00 32 PHE A CA 9
ATOM 5065 C C . PHE A 1 32 ? -7.635 -1.771 0.342 1.00 0.00 32 PHE A C 9
ATOM 5066 O O . PHE A 1 32 ? -7.189 -2.904 0.501 1.00 0.00 32 PHE A O 9
ATOM 5083 N N . PHE A 1 33 ? -6.882 -0.796 -0.138 1.00 0.00 33 PHE A N 9
ATOM 5084 C CA . PHE A 1 33 ? -5.562 -1.101 -0.659 1.00 0.00 33 PHE A CA 9
ATOM 5085 C C . PHE A 1 33 ? -4.585 -0.017 -0.283 1.00 0.00 33 PHE A C 9
ATOM 5086 O O . PHE A 1 33 ? -4.641 0.499 0.820 1.00 0.00 33 PHE A O 9
ATOM 5103 N N . GLY A 1 34 ? -3.692 0.304 -1.191 1.00 0.00 34 GLY A N 9
ATOM 5104 C CA . GLY A 1 34 ? -2.710 1.320 -0.942 1.00 0.00 34 GLY A CA 9
ATOM 5105 C C . GLY A 1 34 ? -1.634 1.309 -1.995 1.00 0.00 34 GLY A C 9
ATOM 5106 O O . GLY A 1 34 ? -1.896 0.946 -3.135 1.00 0.00 34 GLY A O 9
ATOM 5110 N N . THR A 1 35 ? -0.427 1.699 -1.624 1.00 0.00 35 THR A N 9
ATOM 5111 C CA . THR A 1 35 ? 0.683 1.719 -2.568 1.00 0.00 35 THR A CA 9
ATOM 5112 C C . THR A 1 35 ? 1.998 1.360 -1.891 1.00 0.00 35 THR A C 9
ATOM 5113 O O . THR A 1 35 ? 2.257 1.771 -0.757 1.00 0.00 35 THR A O 9
ATOM 5124 N N . CYS A 1 36 ? 2.807 0.581 -2.591 1.00 0.00 36 CYS A N 9
ATOM 5125 C CA . CYS A 1 36 ? 4.175 0.325 -2.192 1.00 0.00 36 CYS A CA 9
ATOM 5126 C C . CYS A 1 36 ? 4.965 1.609 -2.255 1.00 0.00 36 CYS A C 9
ATOM 5127 O O . CYS A 1 36 ? 5.224 2.136 -3.339 1.00 0.00 36 CYS A O 9
ATOM 5134 N N . ILE A 1 37 ? 5.316 2.106 -1.089 1.00 0.00 37 ILE A N 9
ATOM 5135 C CA . ILE A 1 37 ? 6.012 3.371 -0.957 1.00 0.00 37 ILE A CA 9
ATOM 5136 C C . ILE A 1 37 ? 7.392 3.166 -0.352 1.00 0.00 37 ILE A C 9
ATOM 5137 O O . ILE A 1 37 ? 7.781 2.044 -0.018 1.00 0.00 37 ILE A O 9
ATOM 5153 N N . ASN A 1 38 ? 8.118 4.260 -0.220 1.00 0.00 38 ASN A N 9
ATOM 5154 C CA . ASN A 1 38 ? 9.434 4.246 0.397 1.00 0.00 38 ASN A CA 9
ATOM 5155 C C . ASN A 1 38 ? 9.326 4.566 1.882 1.00 0.00 38 ASN A C 9
ATOM 5156 O O . ASN A 1 38 ? 8.720 5.565 2.265 1.00 0.00 38 ASN A O 9
ATOM 5167 N N . PRO A 1 39 ? 9.902 3.704 2.738 1.00 0.00 39 PRO A N 9
ATOM 5168 C CA . PRO A 1 39 ? 9.869 3.878 4.196 1.00 0.00 39 PRO A CA 9
ATOM 5169 C C . PRO A 1 39 ? 10.374 5.244 4.637 1.00 0.00 39 PRO A C 9
ATOM 5170 O O . PRO A 1 39 ? 11.532 5.592 4.393 1.00 0.00 39 PRO A O 9
ATOM 5181 N N . THR A 1 40 ? 9.500 5.995 5.298 1.00 0.00 40 THR A N 9
ATOM 5182 C CA . THR A 1 40 ? 9.792 7.353 5.770 1.00 0.00 40 THR A CA 9
ATOM 5183 C C . THR A 1 40 ? 10.409 8.225 4.674 1.00 0.00 40 THR A C 9
ATOM 5184 O O . THR A 1 40 ? 11.138 9.179 4.956 1.00 0.00 40 THR A O 9
ATOM 5195 N N . GLY A 1 41 ? 10.117 7.886 3.425 1.00 0.00 41 GLY A N 9
ATOM 5196 C CA . GLY A 1 41 ? 10.607 8.660 2.307 1.00 0.00 41 GLY A CA 9
ATOM 5197 C C . GLY A 1 41 ? 9.679 8.574 1.116 1.00 0.00 41 GLY A C 9
ATOM 5198 O O . GLY A 1 41 ? 8.461 8.385 1.318 1.00 0.00 41 GLY A O 9
ATOM 5203 N N . ALA A 1 1 ? 14.660 0.463 0.664 1.00 0.00 1 ALA A N 10
ATOM 5204 C CA . ALA A 1 1 ? 14.118 1.387 -0.353 1.00 0.00 1 ALA A CA 10
ATOM 5205 C C . ALA A 1 1 ? 14.471 0.891 -1.748 1.00 0.00 1 ALA A C 10
ATOM 5206 O O . ALA A 1 1 ? 15.080 -0.170 -1.889 1.00 0.00 1 ALA A O 10
ATOM 5215 N N . SER A 1 2 ? 14.103 1.663 -2.771 1.00 0.00 2 SER A N 10
ATOM 5216 C CA . SER A 1 2 ? 14.294 1.256 -4.161 1.00 0.00 2 SER A CA 10
ATOM 5217 C C . SER A 1 2 ? 13.558 -0.054 -4.435 1.00 0.00 2 SER A C 10
ATOM 5218 O O . SER A 1 2 ? 14.169 -1.087 -4.708 1.00 0.00 2 SER A O 10
ATOM 5226 N N . CYS A 1 3 ? 12.238 -0.003 -4.348 1.00 0.00 3 CYS A N 10
ATOM 5227 C CA . CYS A 1 3 ? 11.418 -1.190 -4.524 1.00 0.00 3 CYS A CA 10
ATOM 5228 C C . CYS A 1 3 ? 11.179 -1.467 -6.001 1.00 0.00 3 CYS A C 10
ATOM 5229 O O . CYS A 1 3 ? 11.301 -0.557 -6.825 1.00 0.00 3 CYS A O 10
ATOM 5236 N N . PRO A 1 4 ? 10.865 -2.722 -6.364 1.00 0.00 4 PRO A N 10
ATOM 5237 C CA . PRO A 1 4 ? 10.512 -3.080 -7.735 1.00 0.00 4 PRO A CA 10
ATOM 5238 C C . PRO A 1 4 ? 9.479 -2.124 -8.308 1.00 0.00 4 PRO A C 10
ATOM 5239 O O . PRO A 1 4 ? 9.669 -1.534 -9.373 1.00 0.00 4 PRO A O 10
ATOM 5250 N N . ASN A 1 5 ? 8.399 -1.962 -7.566 1.00 0.00 5 ASN A N 10
ATOM 5251 C CA . ASN A 1 5 ? 7.303 -1.111 -7.969 1.00 0.00 5 ASN A CA 10
ATOM 5252 C C . ASN A 1 5 ? 6.988 -0.071 -6.893 1.00 0.00 5 ASN A C 10
ATOM 5253 O O . ASN A 1 5 ? 6.129 -0.284 -6.040 1.00 0.00 5 ASN A O 10
ATOM 5264 N N . VAL A 1 6 ? 7.711 1.042 -6.911 1.00 0.00 6 VAL A N 10
ATOM 5265 C CA . VAL A 1 6 ? 7.440 2.136 -5.982 1.00 0.00 6 VAL A CA 10
ATOM 5266 C C . VAL A 1 6 ? 6.279 2.978 -6.497 1.00 0.00 6 VAL A C 10
ATOM 5267 O O . VAL A 1 6 ? 6.246 3.352 -7.670 1.00 0.00 6 VAL A O 10
ATOM 5280 N N . GLY A 1 7 ? 5.324 3.257 -5.625 1.00 0.00 7 GLY A N 10
ATOM 5281 C CA . GLY A 1 7 ? 4.140 3.981 -6.029 1.00 0.00 7 GLY A CA 10
ATOM 5282 C C . GLY A 1 7 ? 3.125 3.061 -6.667 1.00 0.00 7 GLY A C 10
ATOM 5283 O O . GLY A 1 7 ? 2.191 3.510 -7.332 1.00 0.00 7 GLY A O 10
ATOM 5287 N N . ALA A 1 8 ? 3.307 1.767 -6.455 1.00 0.00 8 ALA A N 10
ATOM 5288 C CA . ALA A 1 8 ? 2.427 0.772 -7.052 1.00 0.00 8 ALA A CA 10
ATOM 5289 C C . ALA A 1 8 ? 1.412 0.289 -6.037 1.00 0.00 8 ALA A C 10
ATOM 5290 O O . ALA A 1 8 ? 1.763 -0.027 -4.905 1.00 0.00 8 ALA A O 10
ATOM 5297 N N . VAL A 1 9 ? 0.158 0.237 -6.452 1.00 0.00 9 VAL A N 10
ATOM 5298 C CA . VAL A 1 9 ? -0.930 -0.152 -5.571 1.00 0.00 9 VAL A CA 10
ATOM 5299 C C . VAL A 1 9 ? -0.733 -1.556 -5.009 1.00 0.00 9 VAL A C 10
ATOM 5300 O O . VAL A 1 9 ? -0.609 -2.534 -5.750 1.00 0.00 9 VAL A O 10
ATOM 5313 N N . CYS A 1 10 ? -0.693 -1.626 -3.690 1.00 0.00 10 CYS A N 10
ATOM 5314 C CA . CYS A 1 10 ? -0.610 -2.878 -2.965 1.00 0.00 10 CYS A CA 10
ATOM 5315 C C . CYS A 1 10 ? -1.754 -2.935 -1.970 1.00 0.00 10 CYS A C 10
ATOM 5316 O O . CYS A 1 10 ? -2.092 -1.932 -1.356 1.00 0.00 10 CYS A O 10
ATOM 5323 N N . SER A 1 11 ? -2.373 -4.083 -1.826 1.00 0.00 11 SER A N 10
ATOM 5324 C CA . SER A 1 11 ? -3.435 -4.230 -0.856 1.00 0.00 11 SER A CA 10
ATOM 5325 C C . SER A 1 11 ? -2.892 -4.965 0.353 1.00 0.00 11 SER A C 10
ATOM 5326 O O . SER A 1 11 ? -2.304 -6.029 0.207 1.00 0.00 11 SER A O 10
ATOM 5334 N N . PRO A 1 12 ? -3.058 -4.415 1.567 1.00 0.00 12 PRO A N 10
ATOM 5335 C CA . PRO A 1 12 ? -2.634 -5.101 2.788 1.00 0.00 12 PRO A CA 10
ATOM 5336 C C . PRO A 1 12 ? -3.344 -6.448 2.957 1.00 0.00 12 PRO A C 10
ATOM 5337 O O . PRO A 1 12 ? -2.999 -7.241 3.833 1.00 0.00 12 PRO A O 10
ATOM 5348 N N . PHE A 1 13 ? -4.340 -6.690 2.105 1.00 0.00 13 PHE A N 10
ATOM 5349 C CA . PHE A 1 13 ? -5.072 -7.949 2.096 1.00 0.00 13 PHE A CA 10
ATOM 5350 C C . PHE A 1 13 ? -4.440 -8.959 1.140 1.00 0.00 13 PHE A C 10
ATOM 5351 O O . PHE A 1 13 ? -4.991 -10.037 0.913 1.00 0.00 13 PHE A O 10
ATOM 5368 N N . GLU A 1 14 ? -3.296 -8.605 0.563 1.00 0.00 14 GLU A N 10
ATOM 5369 C CA . GLU A 1 14 ? -2.549 -9.530 -0.277 1.00 0.00 14 GLU A CA 10
ATOM 5370 C C . GLU A 1 14 ? -1.760 -10.496 0.606 1.00 0.00 14 GLU A C 10
ATOM 5371 O O . GLU A 1 14 ? -2.207 -10.860 1.693 1.00 0.00 14 GLU A O 10
ATOM 5383 N N . THR A 1 15 ? -0.588 -10.897 0.157 1.00 0.00 15 THR A N 10
ATOM 5384 C CA . THR A 1 15 ? 0.203 -11.864 0.888 1.00 0.00 15 THR A CA 10
ATOM 5385 C C . THR A 1 15 ? 1.437 -11.225 1.522 1.00 0.00 15 THR A C 10
ATOM 5386 O O . THR A 1 15 ? 1.650 -11.327 2.734 1.00 0.00 15 THR A O 10
ATOM 5397 N N . LYS A 1 16 ? 2.234 -10.548 0.708 1.00 0.00 16 LYS A N 10
ATOM 5398 C CA . LYS A 1 16 ? 3.478 -9.943 1.175 1.00 0.00 16 LYS A CA 10
ATOM 5399 C C . LYS A 1 16 ? 3.639 -8.477 0.736 1.00 0.00 16 LYS A C 10
ATOM 5400 O O . LYS A 1 16 ? 4.721 -8.104 0.284 1.00 0.00 16 LYS A O 10
ATOM 5419 N N . PRO A 1 17 ? 2.574 -7.634 0.820 1.00 0.00 17 PRO A N 10
ATOM 5420 C CA . PRO A 1 17 ? 2.607 -6.250 0.306 1.00 0.00 17 PRO A CA 10
ATOM 5421 C C . PRO A 1 17 ? 3.868 -5.497 0.702 1.00 0.00 17 PRO A C 10
ATOM 5422 O O . PRO A 1 17 ? 4.021 -5.090 1.857 1.00 0.00 17 PRO A O 10
ATOM 5433 N N . CYS A 1 18 ? 4.750 -5.299 -0.278 1.00 0.00 18 CYS A N 10
ATOM 5434 C CA . CYS A 1 18 ? 6.038 -4.628 -0.071 1.00 0.00 18 CYS A CA 10
ATOM 5435 C C . CYS A 1 18 ? 6.757 -5.198 1.162 1.00 0.00 18 CYS A C 10
ATOM 5436 O O . CYS A 1 18 ? 7.491 -4.490 1.849 1.00 0.00 18 CYS A O 10
ATOM 5443 N N . GLY A 1 19 ? 6.538 -6.486 1.421 1.00 0.00 19 GLY A N 10
ATOM 5444 C CA . GLY A 1 19 ? 7.012 -7.110 2.643 1.00 0.00 19 GLY A CA 10
ATOM 5445 C C . GLY A 1 19 ? 8.438 -7.589 2.555 1.00 0.00 19 GLY A C 10
ATOM 5446 O O . GLY A 1 19 ? 9.378 -6.805 2.704 1.00 0.00 19 GLY A O 10
ATOM 5450 N N . ASN A 1 20 ? 8.595 -8.889 2.337 1.00 0.00 20 ASN A N 10
ATOM 5451 C CA . ASN A 1 20 ? 9.911 -9.496 2.188 1.00 0.00 20 ASN A CA 10
ATOM 5452 C C . ASN A 1 20 ? 10.555 -9.068 0.874 1.00 0.00 20 ASN A C 10
ATOM 5453 O O . ASN A 1 20 ? 10.615 -9.824 -0.098 1.00 0.00 20 ASN A O 10
ATOM 5464 N N . VAL A 1 21 ? 11.049 -7.843 0.876 1.00 0.00 21 VAL A N 10
ATOM 5465 C CA . VAL A 1 21 ? 11.635 -7.216 -0.295 1.00 0.00 21 VAL A CA 10
ATOM 5466 C C . VAL A 1 21 ? 12.702 -6.229 0.165 1.00 0.00 21 VAL A C 10
ATOM 5467 O O . VAL A 1 21 ? 13.067 -6.217 1.342 1.00 0.00 21 VAL A O 10
ATOM 5480 N N . LYS A 1 22 ? 13.202 -5.423 -0.757 1.00 0.00 22 LYS A N 10
ATOM 5481 C CA . LYS A 1 22 ? 14.274 -4.468 -0.476 1.00 0.00 22 LYS A CA 10
ATOM 5482 C C . LYS A 1 22 ? 13.786 -3.275 0.363 1.00 0.00 22 LYS A C 10
ATOM 5483 O O . LYS A 1 22 ? 13.947 -2.127 -0.052 1.00 0.00 22 LYS A O 10
ATOM 5502 N N . ASP A 1 23 ? 13.205 -3.551 1.535 1.00 0.00 23 ASP A N 10
ATOM 5503 C CA . ASP A 1 23 ? 12.769 -2.500 2.468 1.00 0.00 23 ASP A CA 10
ATOM 5504 C C . ASP A 1 23 ? 11.696 -1.604 1.841 1.00 0.00 23 ASP A C 10
ATOM 5505 O O . ASP A 1 23 ? 11.996 -0.597 1.195 1.00 0.00 23 ASP A O 10
ATOM 5514 N N . CYS A 1 24 ? 10.440 -1.982 2.040 1.00 0.00 24 CYS A N 10
ATOM 5515 C CA . CYS A 1 24 ? 9.309 -1.294 1.423 1.00 0.00 24 CYS A CA 10
ATOM 5516 C C . CYS A 1 24 ? 8.118 -1.281 2.368 1.00 0.00 24 CYS A C 10
ATOM 5517 O O . CYS A 1 24 ? 8.058 -2.066 3.313 1.00 0.00 24 CYS A O 10
ATOM 5524 N N . ARG A 1 25 ? 7.176 -0.378 2.130 1.00 0.00 25 ARG A N 10
ATOM 5525 C CA . ARG A 1 25 ? 5.997 -0.270 2.975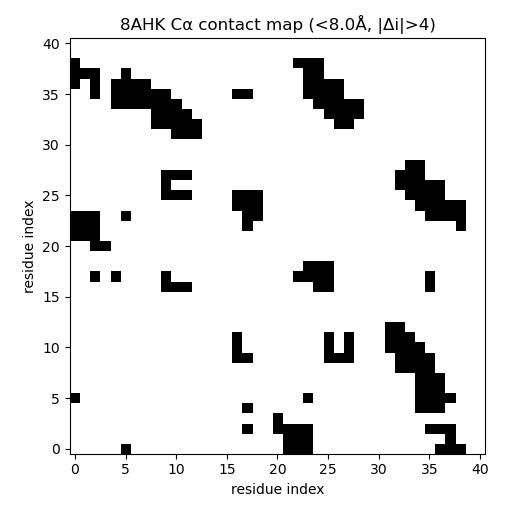 1.00 0.00 25 ARG A CA 10
ATOM 5526 C C . ARG A 1 25 ? 4.745 -0.209 2.125 1.00 0.00 25 ARG A C 10
ATOM 5527 O O . ARG A 1 25 ? 4.715 0.490 1.113 1.00 0.00 25 ARG A O 10
ATOM 5548 N N . CYS A 1 26 ? 3.730 -0.953 2.516 1.00 0.00 26 CYS A N 10
ATOM 5549 C CA . CYS A 1 26 ? 2.449 -0.880 1.842 1.00 0.00 26 CYS A CA 10
ATOM 5550 C C . CYS A 1 26 ? 1.586 0.151 2.551 1.00 0.00 26 CYS A C 10
ATOM 5551 O O . CYS A 1 26 ? 1.014 -0.132 3.600 1.00 0.00 26 CYS A O 10
ATOM 5558 N N . LEU A 1 27 ? 1.528 1.355 1.992 1.00 0.00 27 LEU A N 10
ATOM 5559 C CA . LEU A 1 27 ? 0.730 2.433 2.563 1.00 0.00 27 LEU A CA 10
ATOM 5560 C C . LEU A 1 27 ? -0.719 2.184 2.193 1.00 0.00 27 LEU A C 10
ATOM 5561 O O . LEU A 1 27 ? -1.103 2.413 1.056 1.00 0.00 27 LEU A O 10
ATOM 5577 N N . PRO A 1 28 ? -1.536 1.736 3.151 1.00 0.00 28 PRO A N 10
ATOM 5578 C CA . PRO A 1 28 ? -2.915 1.353 2.889 1.00 0.00 28 PRO A CA 10
ATOM 5579 C C . PRO A 1 28 ? -3.852 2.554 2.767 1.00 0.00 28 PRO A C 10
ATOM 5580 O O . PRO A 1 28 ? -4.655 2.840 3.661 1.00 0.00 28 PRO A O 10
ATOM 5591 N N . TRP A 1 29 ? -3.730 3.267 1.659 1.00 0.00 29 TRP A N 10
ATOM 5592 C CA . TRP A 1 2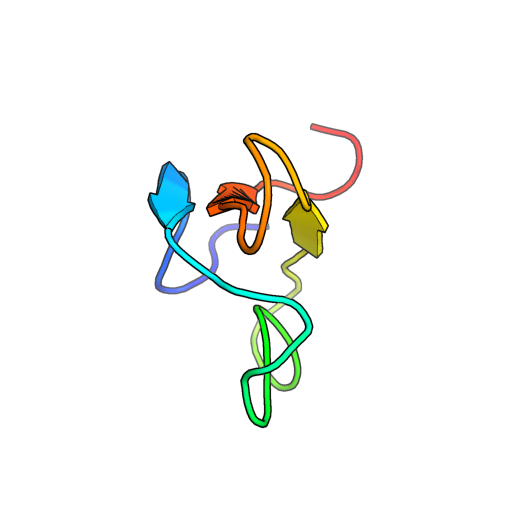9 ? -4.627 4.366 1.363 1.00 0.00 29 TRP A CA 10
ATOM 5593 C C . TRP A 1 29 ? -5.840 3.880 0.559 1.00 0.00 29 TRP A C 10
ATOM 5594 O O . TRP A 1 29 ? -5.888 2.736 0.080 1.00 0.00 29 TRP A O 10
ATOM 5615 N N . GLY A 1 30 ? -6.834 4.738 0.436 1.00 0.00 30 GLY A N 10
ATOM 5616 C CA . GLY A 1 30 ? -8.044 4.358 -0.254 1.00 0.00 30 GLY A CA 10
ATOM 5617 C C . GLY A 1 30 ? -9.020 3.701 0.690 1.00 0.00 30 GLY A C 10
ATOM 5618 O O . GLY A 1 30 ? -9.323 4.251 1.747 1.00 0.00 30 GLY A O 10
ATOM 5622 N N . LEU A 1 31 ? -9.510 2.522 0.333 1.00 0.00 31 LEU A N 10
ATOM 5623 C CA . LEU A 1 31 ? -10.440 1.820 1.208 1.00 0.00 31 LEU A CA 10
ATOM 5624 C C . LEU A 1 31 ? -9.859 0.479 1.637 1.00 0.00 31 LEU A C 10
ATOM 5625 O O . LEU A 1 31 ? -9.917 0.111 2.808 1.00 0.00 31 LEU A O 10
ATOM 5641 N N . PHE A 1 32 ? -9.296 -0.244 0.676 1.00 0.00 32 PHE A N 10
ATOM 5642 C CA . PHE A 1 32 ? -8.851 -1.612 0.920 1.00 0.00 32 PHE A CA 10
ATOM 5643 C C . PHE A 1 32 ? -7.381 -1.810 0.578 1.00 0.00 32 PHE A C 10
ATOM 5644 O O . PHE A 1 32 ? -6.799 -2.837 0.916 1.00 0.00 32 PHE A O 10
ATOM 5661 N N . PHE A 1 33 ? -6.767 -0.849 -0.089 1.00 0.00 33 PHE A N 10
ATOM 5662 C CA . PHE A 1 33 ? -5.470 -1.104 -0.679 1.00 0.00 33 PHE A CA 10
ATOM 5663 C C . PHE A 1 33 ? -4.502 -0.009 -0.314 1.00 0.00 33 PHE A C 10
ATOM 5664 O O . PHE A 1 33 ? -4.564 0.520 0.782 1.00 0.00 33 PHE A O 10
ATOM 5681 N N . GLY A 1 34 ? -3.602 0.305 -1.217 1.00 0.00 34 GLY A N 10
ATOM 5682 C CA . GLY A 1 34 ? -2.601 1.297 -0.947 1.00 0.00 34 GLY A CA 10
ATOM 5683 C C . GLY A 1 34 ? -1.512 1.283 -1.984 1.00 0.00 34 GLY A C 10
ATOM 5684 O O . GLY A 1 34 ? -1.772 0.956 -3.134 1.00 0.00 34 GLY A O 10
ATOM 5688 N N . THR A 1 35 ? -0.293 1.627 -1.592 1.00 0.00 35 THR A N 10
ATOM 5689 C CA . THR A 1 35 ? 0.819 1.655 -2.534 1.00 0.00 35 THR A CA 10
ATOM 5690 C C . THR A 1 35 ? 2.141 1.258 -1.872 1.00 0.00 35 THR A C 10
ATOM 5691 O O . THR A 1 35 ? 2.418 1.660 -0.738 1.00 0.00 35 THR A O 10
ATOM 5702 N N . CYS A 1 36 ? 2.934 0.448 -2.577 1.00 0.00 36 CYS A N 10
ATOM 5703 C CA . CYS A 1 36 ? 4.317 0.177 -2.192 1.00 0.00 36 CYS A CA 10
ATOM 5704 C C . CYS A 1 36 ? 5.108 1.459 -2.260 1.00 0.00 36 CYS A C 10
ATOM 5705 O O . CYS A 1 36 ? 5.419 1.952 -3.347 1.00 0.00 36 CYS A O 10
ATOM 5712 N N . ILE A 1 37 ? 5.398 1.999 -1.096 1.00 0.00 37 ILE A N 10
ATOM 5713 C CA . ILE A 1 37 ? 6.063 3.280 -0.980 1.00 0.00 37 ILE A CA 10
ATOM 5714 C C . ILE A 1 37 ? 7.458 3.128 -0.398 1.00 0.00 37 ILE A C 10
ATOM 5715 O O . ILE A 1 37 ? 7.886 2.030 -0.037 1.00 0.00 37 ILE A O 10
ATOM 5731 N N . ASN A 1 38 ? 8.146 4.251 -0.316 1.00 0.00 38 ASN A N 10
ATOM 5732 C CA . ASN A 1 38 ? 9.462 4.323 0.299 1.00 0.00 38 ASN A CA 10
ATOM 5733 C C . ASN A 1 38 ? 9.309 4.544 1.800 1.00 0.00 38 ASN A C 10
ATOM 5734 O O . ASN A 1 38 ? 8.778 5.574 2.223 1.00 0.00 38 ASN A O 10
ATOM 5745 N N . PRO A 1 39 ? 9.758 3.573 2.616 1.00 0.00 39 PRO A N 10
ATOM 5746 C CA . PRO A 1 39 ? 9.570 3.595 4.075 1.00 0.00 39 PRO A CA 10
ATOM 5747 C C . PRO A 1 39 ? 9.974 4.916 4.721 1.00 0.00 39 PRO A C 10
ATOM 5748 O O . PRO A 1 39 ? 11.144 5.297 4.699 1.00 0.00 39 PRO A O 10
ATOM 5759 N N . THR A 1 40 ? 8.989 5.577 5.329 1.00 0.00 40 THR A N 10
ATOM 5760 C CA . THR A 1 40 ? 9.160 6.874 6.004 1.00 0.00 40 THR A CA 10
ATOM 5761 C C . THR A 1 40 ? 9.931 7.905 5.172 1.00 0.00 40 THR A C 10
ATOM 5762 O O . THR A 1 40 ? 10.463 8.877 5.710 1.00 0.00 40 THR A O 10
ATOM 5773 N N . GLY A 1 41 ? 9.978 7.707 3.865 1.00 0.00 41 GLY A N 10
ATOM 5774 C CA . GLY A 1 41 ? 10.638 8.660 3.003 1.00 0.00 41 GLY A CA 10
ATOM 5775 C C . GLY A 1 41 ? 11.662 8.004 2.107 1.00 0.00 41 GLY A C 10
ATOM 5776 O O . GLY A 1 41 ? 12.270 7.001 2.527 1.00 0.00 41 GLY A O 10
#

Nearest PDB structures (foldseek):
  8ahk-assembly1_A  TM=1.006E+00  e=7.797E-08  Medicago truncatula
  1kqh-assembly1_A  TM=5.817E-01  e=6.177E+00  Hadronyche infensa
  8ahk-assembly1_A  TM=9.931E-01  e=1.647E-07  Medicago truncatula
  2dcw-assembly1_A  TM=5.324E-01  e=7.143E-01  Tachypleus tridentatus
  2dcv-assembly1_A  TM=4.573E-01  e=1.080E+00  Tachypleus tridentatus

Secondary structure (DSSP, 8-state):
---TTTTEEE-TTSSSTT-SSSS-EEE--TTT-EEEE-TT-

Solvent-accessible surface area: 2892 Å² total; per-residue (Å²): 54,89,9,93,67,76,57,34,100,11,19,68,156,116,123,123,36,10,38,110,54,133,77,11,153,28,80,87,120,43,140,129,50,0,15,2,47,50,28,156,103

Radius of gyration: 8.85 Å; Cα contacts (8 Å, |Δi|>4): 98; chains: 1; bounding box: 25×21×13 Å

Sequence (41 aa):
ASCPNVGAVCSPFETKPCGNVKDCRCLPWGLFFGTCINPTGASCPNVGAVCSPFETKPCGNVKDCRCLPWGLFFGTCINPTGASCPNVGAVCSPFETKPCGNVKDCRCLPWGLFFGTCINPTGASCPNVGAVCSPFETKPCGNVKDCRCLPWGLFFGTCINPTGASCPNVGAVCSPFETKPCGNVKDCRCLPWGLFFGTCINPTGASCPNVGAVCSPFETKPCGNVKDCRCLPWGLFFGTCINPTGASCPNVGAVCSPFETKPCGNVKDCRCLPWGLFFGTCINPTGASCPNVGAVCSPFETKPCGNVKDCRCLPWGLFFGTCINPTGASCPNVGAVCSPFETKPCGNVKDCRCLPWGLFFGTCINPTGASCPNVGAVCSPFETKPCGNVKDCRCLPWGLFFGTCINPTG

Foldseek 3Di:
DPWPFAFAKAFPPDDAGLHPTPQWDFDAPDDGIGGTHHPVD